Protein AF-0000000072539298 (afdb_homodimer)

Organism: Lottia gigantea (NCBI:txid225164)

Structure (mmCIF, N/CA/C/O backbone):
data_AF-0000000072539298-model_v1
#
loop_
_entity.id
_entity.type
_entity.pdbx_description
1 polymer 'Glutathione S-transferase omega'
#
loop_
_atom_site.group_PDB
_atom_site.id
_atom_site.type_symbol
_atom_site.label_atom_id
_atom_site.label_alt_id
_atom_site.label_comp_id
_atom_site.label_asym_id
_atom_site.label_entity_id
_atom_site.label_seq_id
_atom_site.pdbx_PDB_ins_code
_atom_site.Cartn_x
_atom_site.Cartn_y
_atom_site.Cartn_z
_atom_site.occupancy
_atom_site.B_iso_or_equiv
_atom_site.auth_seq_id
_atom_site.auth_comp_id
_atom_site.auth_asym_id
_atom_site.auth_atom_id
_atom_site.pdbx_PDB_model_num
ATOM 1 N N . MET A 1 1 ? 17.703 23.766 14.539 1 37.66 1 MET A N 1
ATOM 2 C CA . MET A 1 1 ? 18 22.625 13.68 1 37.66 1 MET A CA 1
ATOM 3 C C . MET A 1 1 ? 17.984 23.031 12.211 1 37.66 1 MET A C 1
ATOM 5 O O . MET A 1 1 ? 17.062 23.719 11.766 1 37.66 1 MET A O 1
ATOM 9 N N . ALA A 1 2 ? 19.078 23.031 11.531 1 45.53 2 ALA A N 1
ATOM 10 C CA . ALA A 1 2 ? 19.266 23.75 10.273 1 45.53 2 ALA A CA 1
ATOM 11 C C . ALA A 1 2 ? 18.328 23.203 9.188 1 45.53 2 ALA A C 1
ATOM 13 O O . ALA A 1 2 ? 18.516 22.094 8.688 1 45.53 2 ALA A O 1
ATOM 14 N N . MET A 1 3 ? 16.984 23.391 9.375 1 59.56 3 MET A N 1
ATOM 15 C CA . MET A 1 3 ? 15.969 23.109 8.352 1 59.56 3 MET A CA 1
ATOM 16 C C . MET A 1 3 ? 16.234 23.938 7.098 1 59.56 3 MET A C 1
ATOM 18 O O . MET A 1 3 ? 16.5 25.141 7.18 1 59.56 3 MET A O 1
ATOM 22 N N . THR A 1 4 ? 16.766 23.156 6.152 1 64.12 4 THR A N 1
ATOM 23 C CA . THR A 1 4 ? 16.797 23.953 4.938 1 64.12 4 THR A CA 1
ATOM 24 C C . THR A 1 4 ? 15.406 24.469 4.578 1 64.12 4 THR A C 1
ATOM 26 O O . THR A 1 4 ? 14.438 23.703 4.605 1 64.12 4 THR A O 1
ATOM 29 N N . LYS A 1 5 ? 15.289 25.781 4.488 1 80.88 5 LYS A N 1
ATOM 30 C CA . LYS A 1 5 ? 13.977 26.344 4.176 1 80.88 5 LYS A CA 1
ATOM 31 C C . LYS A 1 5 ? 13.625 26.141 2.703 1 80.88 5 LYS A C 1
ATOM 33 O O . LYS A 1 5 ? 12.508 25.734 2.375 1 80.88 5 LYS A O 1
ATOM 38 N N . ASN A 1 6 ? 14.641 26.281 1.91 1 92.56 6 ASN A N 1
ATOM 39 C CA . ASN A 1 6 ? 14.359 26.156 0.484 1 92.56 6 ASN A CA 1
ATOM 40 C C . ASN A 1 6 ? 14.641 24.75 -0.019 1 92.56 6 ASN A C 1
ATOM 42 O O . ASN A 1 6 ? 15.492 24.047 0.53 1 92.56 6 ASN A O 1
ATOM 46 N N . ALA A 1 7 ? 13.977 24.406 -1.041 1 97.5 7 ALA A N 1
ATOM 47 C CA . ALA A 1 7 ? 14.172 23.094 -1.656 1 97.5 7 ALA A CA 1
ATOM 48 C C . ALA A 1 7 ? 15.469 23.047 -2.457 1 97.5 7 ALA A C 1
ATOM 50 O O . ALA A 1 7 ? 15.797 24 -3.174 1 97.5 7 ALA A O 1
ATOM 51 N N . PHE A 1 8 ? 16.234 21.984 -2.266 1 97.44 8 PHE A N 1
ATOM 52 C CA . PHE A 1 8 ? 17.422 21.75 -3.09 1 97.44 8 PHE A CA 1
ATOM 53 C C . PHE A 1 8 ? 17.016 21.359 -4.508 1 97.44 8 PHE A C 1
ATOM 55 O O . PHE A 1 8 ? 16.094 20.578 -4.699 1 97.44 8 PHE A O 1
ATOM 62 N N . GLU A 1 9 ? 17.688 21.891 -5.496 1 96.5 9 GLU A N 1
ATOM 63 C CA . GLU A 1 9 ? 17.391 21.641 -6.902 1 96.5 9 GLU A CA 1
ATOM 64 C C . GLU A 1 9 ? 18.594 21.031 -7.629 1 96.5 9 GLU A C 1
ATOM 66 O O . GLU A 1 9 ? 19.672 20.891 -7.047 1 96.5 9 GLU A O 1
ATOM 71 N N . SER A 1 10 ? 18.281 20.656 -8.906 1 96.56 10 SER A N 1
ATOM 72 C CA . SER A 1 10 ? 19.344 20.156 -9.758 1 96.56 10 SER A CA 1
ATOM 73 C C . SER A 1 10 ? 20.547 21.078 -9.742 1 96.56 10 SER A C 1
ATOM 75 O O . SER A 1 10 ? 20.406 22.297 -9.805 1 96.56 10 SER A O 1
ATOM 77 N N . GLY A 1 11 ? 21.719 20.5 -9.648 1 96.19 11 GLY A N 1
ATOM 78 C CA . GLY A 1 11 ? 22.953 21.281 -9.617 1 96.19 11 GLY A CA 1
ATOM 79 C C . GLY A 1 11 ? 23.406 21.625 -8.219 1 96.19 11 GLY A C 1
ATOM 80 O O . GLY A 1 11 ? 24.531 22.109 -8.023 1 96.19 11 GLY A O 1
ATOM 81 N N . SER A 1 12 ? 22.531 21.453 -7.207 1 96.25 12 SER A N 1
ATOM 82 C CA . SER A 1 12 ? 22.891 21.734 -5.824 1 96.25 12 SER A CA 1
ATOM 83 C C . SER A 1 12 ? 23.859 20.688 -5.277 1 96.25 12 SER A C 1
ATOM 85 O O . SER A 1 12 ? 24.047 19.641 -5.895 1 96.25 12 SER A O 1
ATOM 87 N N . THR A 1 13 ? 24.484 21.047 -4.211 1 96.19 13 THR A N 1
ATOM 88 C CA . THR A 1 13 ? 25.344 20.094 -3.5 1 96.19 13 THR A CA 1
ATOM 89 C C . THR A 1 13 ? 24.609 19.484 -2.318 1 96.19 13 THR A C 1
ATOM 91 O O . THR A 1 13 ? 23.906 20.172 -1.58 1 96.19 13 THR A O 1
ATOM 94 N N . CYS A 1 14 ? 24.703 18.219 -2.195 1 95.5 14 CYS A N 1
ATOM 95 C CA . CYS A 1 14 ? 24.078 17.531 -1.084 1 95.5 14 CYS A CA 1
ATOM 96 C C . CYS A 1 14 ? 24.625 18.016 0.252 1 95.5 14 CYS A C 1
ATOM 98 O O . CYS A 1 14 ? 25.828 18 0.473 1 95.5 14 CYS A O 1
ATOM 100 N N . PRO A 1 15 ? 23.781 18.438 1.173 1 94.88 15 PRO A N 1
ATOM 101 C CA . PRO A 1 15 ? 24.297 18.797 2.498 1 94.88 15 PRO A CA 1
ATOM 102 C C . PRO A 1 15 ? 24.875 17.609 3.25 1 94.88 15 PRO A C 1
ATOM 104 O O . PRO A 1 15 ? 24.391 16.484 3.105 1 94.88 15 PRO A O 1
ATOM 107 N N . PRO A 1 16 ? 25.891 17.844 4.047 1 94.25 16 PRO A N 1
ATOM 108 C CA . PRO A 1 16 ? 26.516 16.734 4.766 1 94.25 16 PRO A CA 1
ATOM 109 C C . PRO A 1 16 ? 25.547 16.031 5.715 1 94.25 16 PRO A C 1
ATOM 111 O O . PRO A 1 16 ? 24.703 16.672 6.328 1 94.25 16 PRO A O 1
ATOM 114 N N . LEU A 1 17 ? 25.688 14.711 5.805 1 93.19 17 LEU A N 1
ATOM 115 C CA . LEU A 1 17 ? 24.875 13.891 6.707 1 93.19 17 LEU A CA 1
ATOM 116 C C . LEU A 1 17 ? 25.453 13.914 8.117 1 93.19 17 LEU A C 1
ATOM 118 O O . LEU A 1 17 ? 26.656 13.719 8.312 1 93.19 17 LEU A O 1
ATOM 122 N N . LYS A 1 18 ? 24.594 14.18 9.039 1 89.81 18 LYS A N 1
ATOM 123 C CA . LYS A 1 18 ? 25.016 14.109 10.438 1 89.81 18 LYS A CA 1
ATOM 124 C C . LYS A 1 18 ? 24.891 12.68 10.977 1 89.81 18 LYS A C 1
ATOM 126 O O . LYS A 1 18 ? 23.906 12 10.711 1 89.81 18 LYS A O 1
ATOM 131 N N . ASP A 1 19 ? 25.828 12.148 11.648 1 82.88 19 ASP A N 1
ATOM 132 C CA . ASP A 1 19 ? 25.891 10.75 12.07 1 82.88 19 ASP A CA 1
ATOM 133 C C . ASP A 1 19 ? 24.797 10.43 13.094 1 82.88 19 ASP A C 1
ATOM 135 O O . ASP A 1 19 ? 24.25 9.32 13.094 1 82.88 19 ASP A O 1
ATOM 139 N N . ASP A 1 20 ? 24.453 11.281 13.93 1 87.19 20 ASP A N 1
ATOM 140 C CA . ASP A 1 20 ? 23.641 10.898 15.07 1 87.19 20 ASP A CA 1
ATOM 141 C C . ASP A 1 20 ? 22.234 11.492 14.953 1 87.19 20 ASP A C 1
ATOM 143 O O . ASP A 1 20 ? 21.469 11.484 15.922 1 87.19 20 ASP A O 1
ATOM 147 N N . ILE A 1 21 ? 21.938 11.93 13.703 1 93.25 21 ILE A N 1
ATOM 148 C CA . ILE A 1 21 ? 20.625 12.547 13.57 1 93.25 21 ILE A CA 1
ATOM 149 C C . ILE A 1 21 ? 19.906 11.977 12.344 1 93.25 21 ILE A C 1
ATOM 151 O O . ILE A 1 21 ? 20.516 11.766 11.297 1 93.25 21 ILE A O 1
ATOM 155 N N . LEU A 1 22 ? 18.688 11.648 12.539 1 97.69 22 LEU A N 1
ATOM 156 C CA . LEU A 1 22 ? 17.859 11.195 11.422 1 97.69 22 LEU A CA 1
ATOM 157 C C . LEU A 1 22 ? 17.547 12.344 10.469 1 97.69 22 LEU A C 1
ATOM 159 O O . LEU A 1 22 ? 17.188 13.438 10.898 1 97.69 22 LEU A O 1
ATOM 163 N N . ARG A 1 23 ? 17.828 12.109 9.18 1 97.94 23 ARG A N 1
ATOM 164 C CA . ARG A 1 23 ? 17.453 13.07 8.148 1 97.94 23 ARG A CA 1
ATOM 165 C C . ARG A 1 23 ? 16.203 12.625 7.414 1 97.94 23 ARG A C 1
ATOM 167 O O . ARG A 1 23 ? 16.062 11.453 7.055 1 97.94 23 ARG A O 1
ATOM 174 N N . ILE A 1 24 ? 15.289 13.523 7.242 1 98.62 24 ILE A N 1
ATOM 175 C CA . ILE A 1 24 ? 14.141 13.281 6.371 1 98.62 24 ILE A CA 1
ATOM 176 C C . ILE A 1 24 ? 14.242 14.172 5.137 1 98.62 24 ILE A C 1
ATOM 178 O O . ILE A 1 24 ? 14.367 15.398 5.25 1 98.62 24 ILE A O 1
ATOM 182 N N . TYR A 1 25 ? 14.336 13.539 3.963 1 98.69 25 TYR A N 1
ATOM 183 C CA . TYR A 1 25 ? 14.086 14.266 2.723 1 98.69 25 TYR A CA 1
ATOM 184 C C . TYR A 1 25 ? 12.594 14.492 2.516 1 98.69 25 TYR A C 1
ATOM 186 O O . TYR A 1 25 ? 11.805 13.547 2.555 1 98.69 25 TYR A O 1
ATOM 194 N N . SER A 1 26 ? 12.258 15.703 2.264 1 98.31 26 SER A N 1
ATOM 195 C CA . SER A 1 26 ? 10.859 16.125 2.312 1 98.31 26 SER A CA 1
ATOM 196 C C . SER A 1 26 ? 10.555 17.156 1.226 1 98.31 26 SER A C 1
ATOM 198 O O . SER A 1 26 ? 11.32 17.297 0.266 1 98.31 26 SER A O 1
ATOM 200 N N . MET A 1 27 ? 9.469 17.641 1.139 1 98.06 27 MET A N 1
ATOM 201 C CA . MET A 1 27 ? 8.945 18.828 0.456 1 98.06 27 MET A CA 1
ATOM 202 C C . MET A 1 27 ? 7.848 19.484 1.283 1 98.06 27 MET A C 1
ATOM 204 O O . MET A 1 27 ? 6.945 18.812 1.783 1 98.06 27 MET A O 1
ATOM 208 N N . ARG A 1 28 ? 7.84 20.703 1.461 1 96.75 28 ARG A N 1
ATOM 209 C CA . ARG A 1 28 ? 7.102 21.438 2.48 1 96.75 28 ARG A CA 1
ATOM 210 C C . ARG A 1 28 ? 5.605 21.156 2.387 1 96.75 28 ARG A C 1
ATOM 212 O O . ARG A 1 28 ? 4.922 21.047 3.406 1 96.75 28 ARG A O 1
ATOM 219 N N . TYR A 1 29 ? 5.098 20.953 1.186 1 97.25 29 TYR A N 1
ATOM 220 C CA . TYR A 1 29 ? 3.652 20.891 1.015 1 97.25 29 TYR A CA 1
ATOM 221 C C . TYR A 1 29 ? 3.223 19.484 0.583 1 97.25 29 TYR A C 1
ATOM 223 O O . TYR A 1 29 ? 2.061 19.266 0.232 1 97.25 29 TYR A O 1
ATOM 231 N N . CYS A 1 30 ? 4.176 18.594 0.536 1 97.38 30 CYS A N 1
ATOM 232 C CA . CYS A 1 30 ? 3.838 17.219 0.158 1 97.38 30 CYS A CA 1
ATOM 233 C C . CYS A 1 30 ? 3.043 16.531 1.259 1 97.38 30 CYS A C 1
ATOM 235 O O . CYS A 1 30 ? 3.529 16.375 2.381 1 97.38 30 CYS A O 1
ATOM 237 N N . PRO A 1 31 ? 1.844 16.094 0.933 1 97.75 31 PRO A N 1
ATOM 238 C CA . PRO A 1 31 ? 1.034 15.445 1.971 1 97.75 31 PRO A CA 1
ATOM 239 C C . PRO A 1 31 ? 1.642 14.133 2.469 1 97.75 31 PRO A C 1
ATOM 241 O O . PRO A 1 31 ? 1.401 13.734 3.609 1 97.75 31 PRO A O 1
ATOM 244 N N . PHE A 1 32 ? 2.412 13.461 1.684 1 98.25 32 PHE A N 1
ATOM 245 C CA . PHE A 1 32 ? 3.016 12.188 2.064 1 98.25 32 PHE A CA 1
ATOM 246 C C . PHE A 1 32 ? 4.18 12.406 3.025 1 98.25 32 PHE A C 1
ATOM 248 O O . PHE A 1 32 ? 4.32 11.688 4.012 1 98.25 32 PHE A O 1
ATOM 255 N N . ALA A 1 33 ? 5.008 13.398 2.729 1 98.62 33 ALA A N 1
ATOM 256 C CA . ALA A 1 33 ? 6.078 13.734 3.664 1 98.62 33 ALA A CA 1
ATOM 257 C C . ALA A 1 33 ? 5.512 14.258 4.98 1 98.62 33 ALA A C 1
ATOM 259 O O . ALA A 1 33 ? 6.105 14.055 6.043 1 98.62 33 ALA A O 1
ATOM 260 N N . HIS A 1 34 ? 4.383 14.977 4.867 1 98.75 34 HIS A N 1
ATOM 261 C CA . HIS A 1 34 ? 3.676 15.461 6.047 1 98.75 34 HIS A CA 1
ATOM 262 C C . HIS A 1 34 ? 3.326 14.312 6.992 1 98.75 34 HIS A C 1
ATOM 264 O O . HIS A 1 34 ? 3.463 14.445 8.211 1 98.75 34 HIS A O 1
ATOM 270 N N . ARG A 1 35 ? 2.93 13.148 6.484 1 98.81 35 ARG A N 1
ATOM 271 C CA . ARG A 1 35 ? 2.656 11.969 7.297 1 98.81 35 ARG A CA 1
ATOM 272 C C . ARG A 1 35 ? 3.84 11.641 8.195 1 98.81 35 ARG A C 1
ATOM 274 O O . ARG A 1 35 ? 3.67 11.422 9.398 1 98.81 35 ARG A O 1
ATOM 281 N N . THR A 1 36 ? 4.949 11.57 7.59 1 98.94 36 THR A N 1
ATOM 282 C CA . THR A 1 36 ? 6.148 11.125 8.281 1 98.94 36 THR A CA 1
ATOM 283 C C . THR A 1 36 ? 6.617 12.164 9.289 1 98.94 36 THR A C 1
ATOM 285 O O . THR A 1 36 ? 7.082 11.82 10.383 1 98.94 36 THR A O 1
ATOM 288 N N . ARG A 1 37 ? 6.48 13.461 8.922 1 98.75 37 ARG A N 1
ATOM 289 C CA . ARG A 1 37 ? 6.824 14.508 9.883 1 98.75 37 ARG A CA 1
ATOM 290 C C . ARG A 1 37 ? 5.926 14.438 11.109 1 98.75 37 ARG A C 1
ATOM 292 O O . ARG A 1 37 ? 6.383 14.672 12.234 1 98.75 37 ARG A O 1
ATOM 299 N N . LEU A 1 38 ? 4.684 14.094 10.922 1 98.81 38 LEU A N 1
ATOM 300 C CA . LEU A 1 38 ? 3.777 13.922 12.047 1 98.81 38 LEU A CA 1
ATOM 301 C C . LEU A 1 38 ? 4.273 12.82 12.984 1 98.81 38 LEU A C 1
ATOM 303 O O . LEU A 1 38 ? 4.316 13 14.203 1 98.81 38 LEU A O 1
ATOM 307 N N . VAL A 1 39 ? 4.656 11.68 12.438 1 98.88 39 VAL A N 1
ATOM 308 C CA . VAL A 1 39 ? 5.113 10.547 13.227 1 98.88 39 VAL A CA 1
ATOM 309 C C . VAL A 1 39 ? 6.414 10.906 13.945 1 98.88 39 VAL A C 1
ATOM 311 O O . VAL A 1 39 ? 6.598 10.562 15.117 1 98.88 39 VAL A O 1
ATOM 314 N N . LEU A 1 40 ? 7.285 11.609 13.25 1 98.62 40 LEU A N 1
ATOM 315 C CA . LEU A 1 40 ? 8.539 12.047 13.859 1 98.62 40 LEU A CA 1
ATOM 316 C C . LEU A 1 40 ? 8.281 12.922 15.078 1 98.62 40 LEU A C 1
ATOM 318 O O . LEU A 1 40 ? 8.883 12.719 16.141 1 98.62 40 LEU A O 1
ATOM 322 N N . HIS A 1 41 ? 7.41 13.875 14.93 1 98.44 41 HIS A N 1
ATOM 323 C CA . HIS A 1 41 ? 7.07 14.75 16.047 1 98.44 41 HIS A CA 1
ATOM 324 C C . HIS A 1 41 ? 6.406 13.969 17.172 1 98.44 41 HIS A C 1
ATOM 326 O O . HIS A 1 41 ? 6.734 14.172 18.344 1 98.44 41 HIS A O 1
ATOM 332 N N . HIS A 1 42 ? 5.473 13.125 16.812 1 98.56 42 HIS A N 1
ATOM 333 C CA . HIS A 1 42 ? 4.758 12.359 17.828 1 98.56 42 HIS A CA 1
ATOM 334 C C . HIS A 1 42 ? 5.715 11.508 18.656 1 98.56 42 HIS A C 1
ATOM 336 O O . HIS A 1 42 ? 5.555 11.406 19.875 1 98.56 42 HIS A O 1
ATOM 342 N N . LYS A 1 43 ? 6.691 10.93 18 1 98.06 43 LYS A N 1
ATOM 343 C CA . LYS A 1 43 ? 7.625 10.023 18.641 1 98.06 43 LYS A CA 1
ATOM 344 C C . LYS A 1 43 ? 8.789 10.781 19.266 1 98.06 43 LYS A C 1
ATOM 346 O O . LYS A 1 43 ? 9.664 10.18 19.906 1 98.06 43 LYS A O 1
ATOM 351 N N . ASN A 1 44 ? 8.812 12.031 19.141 1 97.38 44 ASN A N 1
ATOM 352 C CA . ASN A 1 44 ? 9.859 12.883 19.688 1 97.38 44 ASN A CA 1
ATOM 353 C C . ASN A 1 44 ? 11.242 12.445 19.219 1 97.38 44 ASN A C 1
ATOM 355 O O . ASN A 1 44 ? 12.172 12.32 20.016 1 97.38 44 ASN A O 1
ATOM 359 N N . ILE A 1 45 ? 11.344 12.133 18 1 97.12 45 ILE A N 1
ATOM 360 C CA . ILE A 1 45 ? 12.617 11.766 17.375 1 97.12 45 ILE A CA 1
ATOM 361 C C . ILE A 1 45 ? 13.297 13.023 16.828 1 97.12 45 ILE A C 1
ATOM 363 O O . ILE A 1 45 ? 12.703 13.75 16.031 1 97.12 45 ILE A O 1
ATOM 367 N N . PRO A 1 46 ? 14.469 13.297 17.281 1 95.88 46 PRO A N 1
ATOM 368 C CA . PRO A 1 46 ? 15.195 14.406 16.656 1 95.88 46 PRO A CA 1
ATOM 369 C C . PRO A 1 46 ? 15.492 14.156 15.18 1 95.88 46 PRO A C 1
ATOM 371 O O . PRO A 1 46 ? 15.883 13.047 14.805 1 95.88 46 PRO A O 1
ATOM 374 N N . PHE A 1 47 ? 15.273 15.164 14.375 1 97.38 47 PHE A N 1
ATOM 375 C CA . PHE A 1 47 ? 15.508 14.984 12.945 1 97.38 47 PHE A CA 1
ATOM 376 C C . PHE A 1 47 ? 15.891 16.312 12.289 1 97.38 47 PHE A C 1
ATOM 378 O O . PHE A 1 47 ? 15.656 17.375 12.859 1 97.38 47 PHE A O 1
ATOM 385 N N . GLU A 1 48 ? 16.516 16.172 11.18 1 96.88 48 GLU A N 1
ATOM 386 C CA . GLU A 1 48 ? 16.734 17.312 10.297 1 96.88 48 GLU A CA 1
ATOM 387 C C . GLU A 1 48 ? 15.961 17.156 8.984 1 96.88 48 GLU A C 1
ATOM 389 O O . GLU A 1 48 ? 15.75 16.031 8.523 1 96.88 48 GLU A O 1
ATOM 394 N N . ILE A 1 49 ? 15.547 18.25 8.414 1 97.38 49 ILE A N 1
ATOM 395 C CA . ILE A 1 49 ? 14.766 18.219 7.184 1 97.38 49 ILE A CA 1
ATOM 396 C C . ILE A 1 49 ? 15.602 18.75 6.023 1 97.38 49 ILE A C 1
ATOM 398 O O . ILE A 1 49 ? 16.266 19.781 6.148 1 97.38 49 ILE A O 1
ATOM 402 N N . VAL A 1 50 ? 15.664 18.047 4.98 1 97.56 50 VAL A N 1
ATOM 403 C CA . VAL A 1 50 ? 16.188 18.484 3.697 1 97.56 50 VAL A CA 1
ATOM 404 C C . VAL A 1 50 ? 15.086 18.469 2.648 1 97.56 50 VAL A C 1
ATOM 406 O O . VAL A 1 50 ? 14.602 17.406 2.26 1 97.56 50 VAL A O 1
ATOM 409 N N . ASN A 1 51 ? 14.672 19.641 2.166 1 98 51 ASN A N 1
ATOM 410 C CA . ASN A 1 51 ? 13.602 19.734 1.181 1 98 51 ASN A CA 1
ATOM 411 C C . ASN A 1 51 ? 14.133 19.547 -0.239 1 98 51 ASN A C 1
ATOM 413 O O . ASN A 1 51 ? 15.195 20.062 -0.583 1 98 51 ASN A O 1
ATOM 417 N N . ILE A 1 52 ? 13.383 18.781 -1.012 1 98.44 52 ILE A N 1
ATOM 418 C CA . ILE A 1 52 ? 13.766 18.438 -2.377 1 98.44 52 ILE A CA 1
ATOM 419 C C . ILE A 1 52 ? 12.797 19.078 -3.363 1 98.44 52 ILE A C 1
ATOM 421 O O . ILE A 1 52 ? 11.578 19.047 -3.162 1 98.44 52 ILE A O 1
ATOM 425 N N . HIS A 1 53 ? 13.328 19.781 -4.367 1 98.12 53 HIS A N 1
ATOM 426 C CA . HIS A 1 53 ? 12.508 20.266 -5.473 1 98.12 53 HIS A CA 1
ATOM 427 C C . HIS A 1 53 ? 11.992 19.125 -6.328 1 98.12 53 HIS A C 1
ATOM 429 O O . HIS A 1 53 ? 12.789 18.375 -6.922 1 98.12 53 HIS A O 1
ATOM 435 N N . LEU A 1 54 ? 10.75 18.984 -6.547 1 97.75 54 LEU A N 1
ATOM 436 C CA . LEU A 1 54 ? 10.18 17.75 -7.086 1 97.75 54 LEU A CA 1
ATOM 437 C C . LEU A 1 54 ? 10.141 17.781 -8.609 1 97.75 54 LEU A C 1
ATOM 439 O O . LEU A 1 54 ? 9.938 16.75 -9.258 1 97.75 54 LEU A O 1
ATOM 443 N N . LYS A 1 55 ? 10.336 18.938 -9.195 1 97.44 55 LYS A N 1
ATOM 444 C CA . LYS A 1 55 ? 10.406 19.047 -10.648 1 97.44 55 LYS A CA 1
ATOM 445 C C . LYS A 1 55 ? 11.859 19.109 -11.117 1 97.44 55 LYS A C 1
ATOM 447 O O . LYS A 1 55 ? 12.18 18.656 -12.219 1 97.44 55 LYS A O 1
ATOM 452 N N . LYS A 1 56 ? 12.648 19.703 -10.383 1 97.44 56 LYS A N 1
ATOM 453 C CA . LYS A 1 56 ? 14.078 19.828 -10.648 1 97.44 56 LYS A CA 1
ATOM 454 C C . LYS A 1 56 ? 14.898 19.109 -9.586 1 97.44 56 LYS A C 1
ATOM 456 O O . LYS A 1 56 ? 15.758 19.703 -8.945 1 97.44 56 LYS A O 1
ATOM 461 N N . LYS A 1 57 ? 14.727 17.859 -9.469 1 97.88 57 LYS A N 1
ATOM 462 C CA . LYS A 1 57 ? 15.312 17.062 -8.406 1 97.88 57 LYS A CA 1
ATOM 463 C C . LYS A 1 57 ? 16.828 16.984 -8.547 1 97.88 57 LYS A C 1
ATOM 465 O O . LYS A 1 57 ? 17.359 16.812 -9.648 1 97.88 57 LYS A O 1
ATOM 470 N N . PRO A 1 58 ? 17.547 17.047 -7.391 1 98.19 58 PRO A N 1
ATOM 471 C CA . PRO A 1 58 ? 19 16.844 -7.438 1 98.19 58 PRO A CA 1
ATOM 472 C C . PRO A 1 58 ? 19.375 15.414 -7.824 1 98.19 58 PRO A C 1
ATOM 474 O O . PRO A 1 58 ? 18.719 14.461 -7.395 1 98.19 58 PRO A O 1
ATOM 477 N N . ASP A 1 59 ? 20.469 15.266 -8.562 1 98.06 59 ASP A N 1
ATOM 478 C CA . ASP A 1 59 ? 20.969 13.953 -8.953 1 98.06 59 ASP A CA 1
ATOM 479 C C . ASP A 1 59 ? 21.359 13.125 -7.73 1 98.06 59 ASP A C 1
ATOM 481 O O . ASP A 1 59 ? 21.125 11.922 -7.688 1 98.06 59 ASP A O 1
ATOM 485 N N . TRP A 1 60 ? 21.953 13.852 -6.801 1 98 60 TRP A N 1
ATOM 486 C CA . TRP A 1 60 ? 22.406 13.133 -5.609 1 98 60 TRP A CA 1
ATOM 487 C C . TRP A 1 60 ? 21.219 12.547 -4.848 1 98 60 TRP A C 1
ATOM 489 O O . TRP A 1 60 ? 21.375 11.555 -4.129 1 98 60 TRP A O 1
ATOM 499 N N . TYR A 1 61 ? 20.016 13.148 -4.91 1 98.44 61 TYR A N 1
ATOM 500 C CA . TYR A 1 61 ? 18.844 12.602 -4.246 1 98.44 61 TYR A CA 1
ATOM 501 C C . TYR A 1 61 ? 18.344 11.336 -4.953 1 98.44 61 TYR A C 1
ATOM 503 O O . TYR A 1 61 ? 17.969 10.359 -4.301 1 98.44 61 TYR A O 1
ATOM 511 N N . LEU A 1 62 ? 18.406 11.328 -6.285 1 98 62 LEU A N 1
ATOM 512 C CA . LEU A 1 62 ? 17.953 10.195 -7.082 1 98 62 LEU A CA 1
ATOM 513 C C . LEU A 1 62 ? 18.859 8.984 -6.852 1 98 62 LEU A C 1
ATOM 515 O O . LEU A 1 62 ? 18.438 7.844 -7.047 1 98 62 LEU A O 1
ATOM 519 N N . GLU A 1 63 ? 20.078 9.203 -6.426 1 96.69 63 GLU A N 1
ATOM 520 C CA . GLU A 1 63 ? 20.984 8.109 -6.055 1 96.69 63 GLU A CA 1
ATOM 521 C C . GLU A 1 63 ? 20.516 7.43 -4.77 1 96.69 63 GLU A C 1
ATOM 523 O O . GLU A 1 63 ? 20.75 6.234 -4.574 1 96.69 63 GLU A O 1
ATOM 528 N N . LYS A 1 64 ? 19.859 8.203 -3.896 1 97.25 64 LYS A N 1
ATOM 529 C CA . LYS A 1 64 ? 19.375 7.68 -2.621 1 97.25 64 LYS A CA 1
ATOM 530 C C . LYS A 1 64 ? 18.031 6.992 -2.787 1 97.25 64 LYS A C 1
ATOM 532 O O . LYS A 1 64 ? 17.797 5.922 -2.215 1 97.25 64 LYS A O 1
ATOM 537 N N . ASN A 1 65 ? 17.188 7.578 -3.525 1 97.62 65 ASN A N 1
ATOM 538 C CA . ASN A 1 65 ? 15.859 7.066 -3.867 1 97.62 65 ASN A CA 1
ATOM 539 C C . ASN A 1 65 ? 15.594 7.16 -5.367 1 97.62 65 ASN A C 1
ATOM 541 O O . ASN A 1 65 ? 15.172 8.211 -5.859 1 97.62 65 ASN A O 1
ATOM 545 N N . PRO A 1 66 ? 15.711 6.09 -6.059 1 95 66 PRO A N 1
ATOM 546 C CA . PRO A 1 66 ? 15.602 6.109 -7.52 1 95 66 PRO A CA 1
ATOM 547 C C . PRO A 1 66 ? 14.203 6.48 -8.008 1 95 66 PRO A C 1
ATOM 549 O O . PRO A 1 66 ? 14.016 6.789 -9.188 1 95 66 PRO A O 1
ATOM 552 N N . PHE A 1 67 ? 13.219 6.477 -7.145 1 95.5 67 PHE A N 1
ATOM 553 C CA . PHE A 1 67 ? 11.859 6.84 -7.539 1 95.5 67 PHE A CA 1
ATOM 554 C C . PHE A 1 67 ? 11.641 8.344 -7.414 1 95.5 67 PHE A C 1
ATOM 556 O O . PHE A 1 67 ? 10.664 8.875 -7.941 1 95.5 67 PHE A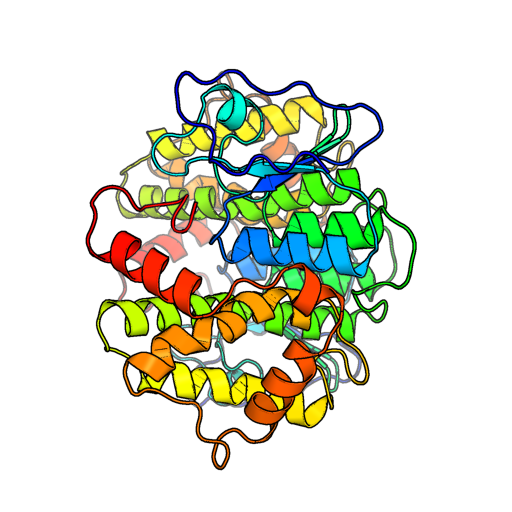 O 1
ATOM 563 N N . GLY A 1 68 ? 12.5 8.992 -6.664 1 97.56 68 GLY A N 1
ATOM 564 C CA . GLY A 1 68 ? 12.5 10.445 -6.578 1 97.56 68 GLY A CA 1
ATOM 565 C C . GLY A 1 68 ? 11.359 10.992 -5.738 1 97.56 68 GLY A C 1
ATOM 566 O O . GLY A 1 68 ? 11.117 12.195 -5.727 1 97.56 68 GLY A O 1
ATOM 567 N N . THR A 1 69 ? 10.641 10.148 -5.062 1 97.88 69 THR A N 1
ATOM 568 C CA . THR A 1 69 ? 9.516 10.594 -4.238 1 97.88 69 THR A CA 1
ATOM 569 C C . THR A 1 69 ? 9.992 11 -2.85 1 97.88 69 THR A C 1
ATOM 571 O O . THR A 1 69 ? 11.141 10.734 -2.479 1 97.88 69 THR A O 1
ATOM 574 N N . VAL A 1 70 ? 9.219 11.719 -2.156 1 98.5 70 VAL A N 1
ATOM 575 C CA . VAL A 1 70 ? 9.438 12.039 -0.747 1 98.5 70 VAL A CA 1
ATOM 576 C C . VAL A 1 70 ? 8.25 11.547 0.079 1 98.5 70 VAL A C 1
ATOM 578 O O . VAL A 1 70 ? 7.125 11.461 -0.423 1 98.5 70 VAL A O 1
ATOM 581 N N . PRO A 1 71 ? 8.453 11.102 1.289 1 98.75 71 PRO A N 1
ATOM 582 C CA . PRO A 1 71 ? 9.656 11.25 2.107 1 98.75 71 PRO A CA 1
ATOM 583 C C . PRO A 1 71 ? 10.664 10.125 1.879 1 98.75 71 PRO A C 1
ATOM 585 O O . PRO A 1 71 ? 10.312 9.07 1.355 1 98.75 71 PRO A O 1
ATOM 588 N N . THR A 1 72 ? 11.883 10.406 2.189 1 98.81 72 THR A N 1
ATOM 589 C CA . THR A 1 72 ? 12.969 9.445 2.357 1 98.81 72 THR A CA 1
ATOM 590 C C . THR A 1 72 ? 13.703 9.688 3.67 1 98.81 72 THR A C 1
ATOM 592 O O . THR A 1 72 ? 14.023 10.828 4.012 1 98.81 72 THR A O 1
ATOM 595 N N . LEU A 1 73 ? 13.883 8.664 4.445 1 98.75 73 LEU A N 1
ATOM 596 C CA . LEU A 1 73 ? 14.672 8.727 5.672 1 98.75 73 LEU A CA 1
ATOM 597 C C . LEU A 1 73 ? 16.094 8.234 5.43 1 98.75 73 LEU A C 1
ATOM 599 O O . LEU A 1 73 ? 16.312 7.266 4.699 1 98.75 73 LEU A O 1
ATOM 603 N N . GLU A 1 74 ? 17.016 8.922 6.012 1 98.38 74 GLU A N 1
ATOM 604 C CA . GLU A 1 74 ? 18.422 8.516 5.938 1 98.38 74 GLU A CA 1
ATOM 605 C C . GLU A 1 74 ? 19.109 8.648 7.293 1 98.38 74 GLU A C 1
ATOM 607 O O . GLU A 1 74 ? 19.016 9.695 7.941 1 98.38 74 GLU A O 1
ATOM 612 N N . GLN A 1 75 ? 19.703 7.625 7.812 1 97.12 75 GLN A N 1
ATOM 613 C CA . GLN A 1 75 ? 20.562 7.609 8.992 1 97.12 75 GLN A CA 1
ATOM 614 C C . GLN A 1 75 ? 21.75 6.672 8.797 1 97.12 75 GLN A C 1
ATOM 616 O O . GLN A 1 75 ? 21.578 5.453 8.719 1 97.12 75 GLN A O 1
ATOM 621 N N . GLY A 1 76 ? 22.969 7.23 8.773 1 94.38 76 GLY A N 1
ATOM 622 C CA . GLY A 1 76 ? 24.109 6.418 8.391 1 94.38 76 GLY A CA 1
ATOM 623 C C . GLY A 1 76 ? 23.984 5.816 7.004 1 94.38 76 GLY A C 1
ATOM 624 O O . GLY A 1 76 ? 23.781 6.535 6.023 1 94.38 76 GLY A O 1
ATOM 625 N N . ASP A 1 77 ? 24.031 4.551 6.945 1 93.75 77 ASP A N 1
ATOM 626 C CA . ASP A 1 77 ? 23.953 3.875 5.652 1 93.75 77 ASP A CA 1
ATOM 627 C C . ASP A 1 77 ? 22.547 3.377 5.371 1 93.75 77 ASP A C 1
ATOM 629 O O . ASP A 1 77 ? 22.297 2.75 4.34 1 93.75 77 ASP A O 1
ATOM 633 N N . LYS A 1 78 ? 21.609 3.688 6.219 1 96.62 78 LYS A N 1
ATOM 634 C CA . LYS A 1 78 ? 20.25 3.189 6.078 1 96.62 78 LYS A CA 1
ATOM 635 C C . LYS A 1 78 ? 19.359 4.207 5.367 1 96.62 78 LYS A C 1
ATOM 637 O O . LYS A 1 78 ? 19.344 5.387 5.734 1 96.62 78 LYS A O 1
ATOM 642 N N . ILE A 1 79 ? 18.703 3.771 4.363 1 98.12 79 ILE A N 1
ATOM 643 C CA . ILE A 1 79 ? 17.766 4.582 3.592 1 98.12 79 ILE A CA 1
ATOM 644 C C . ILE A 1 79 ? 16.406 3.893 3.535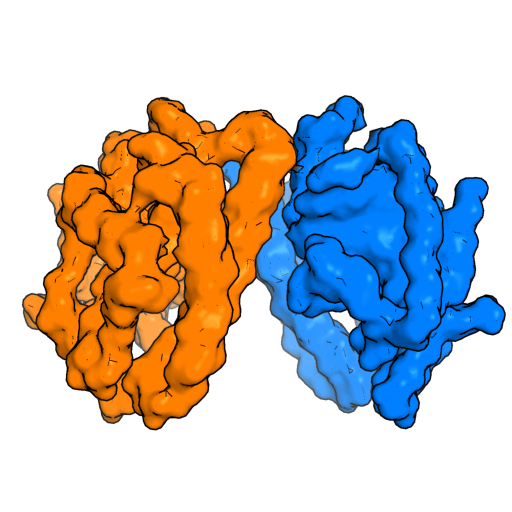 1 98.12 79 ILE A C 1
ATOM 646 O O . ILE A 1 79 ? 16.328 2.701 3.232 1 98.12 79 ILE A O 1
ATOM 650 N N . VAL A 1 80 ? 15.367 4.594 3.91 1 98.69 80 VAL A N 1
ATOM 651 C CA . VAL A 1 80 ? 14 4.09 3.859 1 98.69 80 VAL A CA 1
ATOM 652 C C . VAL A 1 80 ? 13.102 5.105 3.166 1 98.69 80 VAL A C 1
ATOM 654 O O . VAL A 1 80 ? 13.156 6.301 3.471 1 98.69 80 VAL A O 1
ATOM 657 N N . TYR A 1 81 ? 12.383 4.613 2.146 1 98.31 81 TYR A N 1
ATOM 658 C CA . TYR A 1 81 ? 11.461 5.551 1.517 1 98.31 81 TYR A CA 1
ATOM 659 C C . TYR A 1 81 ? 10.094 4.91 1.315 1 98.31 81 TYR A C 1
ATOM 661 O O . TYR A 1 81 ? 9.914 3.713 1.559 1 98.31 81 TYR A O 1
ATOM 669 N N . GLU A 1 82 ? 9.156 5.887 0.789 1 96.44 82 GLU A N 1
ATOM 670 C CA . GLU A 1 82 ? 7.699 5.773 0.776 1 96.44 82 GLU A CA 1
ATOM 671 C C . GLU A 1 82 ? 7.109 6.117 2.141 1 96.44 82 GLU A C 1
ATOM 673 O O . GLU A 1 82 ? 7.551 5.59 3.164 1 96.44 82 GLU A O 1
ATOM 678 N N . SER A 1 83 ? 6.117 6.91 2.258 1 97.88 83 SER A N 1
ATOM 679 C CA . SER A 1 83 ? 5.637 7.523 3.492 1 97.88 83 SER A CA 1
ATOM 680 C C . SER A 1 83 ? 5.164 6.469 4.484 1 97.88 83 SER A C 1
ATOM 682 O O . SER A 1 83 ? 5.598 6.453 5.637 1 97.88 83 SER A O 1
ATOM 684 N N . ASN A 1 84 ? 4.336 5.555 4.004 1 98 84 ASN A N 1
ATOM 685 C CA . ASN A 1 84 ? 3.807 4.543 4.914 1 98 84 ASN A CA 1
ATOM 686 C C . ASN A 1 84 ? 4.91 3.639 5.449 1 98 84 ASN A C 1
ATOM 688 O O . ASN A 1 84 ? 4.883 3.244 6.617 1 98 84 ASN A O 1
ATOM 692 N N . ILE A 1 85 ? 5.867 3.283 4.641 1 98.69 85 ILE A N 1
ATOM 693 C CA . ILE A 1 85 ? 6.98 2.434 5.051 1 98.69 85 ILE A CA 1
ATOM 694 C C . ILE A 1 85 ? 7.855 3.178 6.055 1 98.69 85 ILE A C 1
ATOM 696 O O . ILE A 1 85 ? 8.266 2.611 7.07 1 98.69 85 ILE A O 1
ATOM 700 N N . CYS A 1 86 ? 8.141 4.449 5.777 1 98.88 86 CYS A N 1
ATOM 701 C CA . CYS A 1 86 ? 8.883 5.281 6.719 1 98.88 86 CYS A CA 1
ATOM 702 C C . CYS A 1 86 ? 8.211 5.285 8.086 1 98.88 86 CYS A C 1
ATOM 704 O O . CYS A 1 86 ? 8.875 5.125 9.109 1 98.88 86 CYS A O 1
ATOM 706 N N . ASN A 1 87 ? 6.941 5.469 8.086 1 98.88 87 ASN A N 1
ATOM 707 C CA . ASN A 1 87 ? 6.199 5.598 9.336 1 98.88 87 ASN A CA 1
ATOM 708 C C . ASN A 1 87 ? 6.227 4.301 10.133 1 98.88 87 ASN A C 1
ATOM 710 O O . ASN A 1 87 ? 6.406 4.32 11.352 1 98.88 87 ASN A O 1
ATOM 714 N N . VAL A 1 88 ? 6.008 3.197 9.438 1 98.62 88 VAL A N 1
ATOM 715 C CA . VAL A 1 88 ? 6.082 1.902 10.109 1 98.62 88 VAL A CA 1
ATOM 716 C C . VAL A 1 88 ? 7.488 1.69 10.664 1 98.62 88 VAL A C 1
ATOM 718 O O . VAL A 1 88 ? 7.648 1.242 11.805 1 98.62 88 VAL A O 1
ATOM 721 N N . TYR A 1 89 ? 8.531 2.02 9.922 1 98.81 89 TYR A N 1
ATOM 722 C CA . TYR A 1 89 ? 9.922 1.893 10.344 1 98.81 89 TYR A CA 1
ATOM 723 C C . TYR A 1 89 ? 10.18 2.703 11.609 1 98.81 89 TYR A C 1
ATOM 725 O O . TYR A 1 89 ? 10.75 2.193 12.578 1 98.81 89 TYR A O 1
ATOM 733 N N . LEU A 1 90 ? 9.719 3.922 11.617 1 98.81 90 LEU A N 1
ATOM 734 C CA . LEU A 1 90 ? 9.906 4.79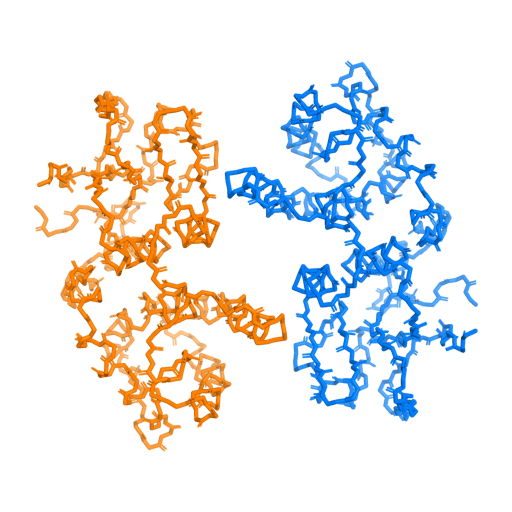7 12.766 1 98.81 90 LEU A CA 1
ATOM 735 C C . LEU A 1 90 ? 9.211 4.234 14 1 98.81 90 LEU A C 1
ATOM 737 O O . LEU A 1 90 ? 9.773 4.254 15.094 1 98.81 90 LEU A O 1
ATOM 741 N N . ASP A 1 91 ? 8.031 3.785 13.773 1 98.62 91 ASP A N 1
ATOM 742 C CA . ASP A 1 91 ? 7.25 3.248 14.883 1 98.62 91 ASP A CA 1
ATOM 743 C C . ASP A 1 91 ? 7.941 2.031 15.5 1 98.62 91 ASP A C 1
ATOM 745 O O . ASP A 1 91 ? 7.895 1.836 16.719 1 98.62 91 ASP A O 1
ATOM 749 N N . GLU A 1 92 ? 8.562 1.233 14.688 1 97.44 92 GLU A N 1
ATOM 750 C CA . GLU A 1 92 ? 9.156 -0.02 15.148 1 97.44 92 GLU A CA 1
ATOM 751 C C . GLU A 1 92 ? 10.586 0.193 15.648 1 97.44 92 GLU A C 1
ATOM 753 O O . GLU A 1 92 ? 11 -0.429 16.625 1 97.44 92 GLU A O 1
ATOM 758 N N . ALA A 1 93 ? 11.336 1.043 15.07 1 97.44 93 ALA A N 1
ATOM 759 C CA . ALA A 1 93 ? 12.766 1.163 15.312 1 97.44 93 ALA A CA 1
ATOM 760 C C . ALA A 1 93 ? 13.047 2.078 16.5 1 97.44 93 ALA A C 1
ATOM 762 O O . ALA A 1 93 ? 14.133 2.029 17.094 1 97.44 93 ALA A O 1
ATOM 763 N N . TYR A 1 94 ? 12.133 2.896 16.828 1 97.38 94 TYR A N 1
ATOM 764 C CA . TYR A 1 94 ? 12.359 3.863 17.891 1 97.38 94 TYR A CA 1
ATOM 765 C C . TYR A 1 94 ? 11.469 3.568 19.094 1 97.38 94 TYR A C 1
ATOM 767 O O . TYR A 1 94 ? 10.383 3.006 18.938 1 97.38 94 TYR A O 1
ATOM 775 N N . PRO A 1 95 ? 11.883 3.932 20.203 1 95.69 95 PRO A N 1
ATOM 776 C CA . PRO A 1 95 ? 11.133 3.631 21.422 1 95.69 95 PRO A CA 1
ATOM 777 C C . PRO A 1 95 ? 9.875 4.477 21.578 1 95.69 95 PRO A C 1
ATOM 779 O O . PRO A 1 95 ? 9.617 5.359 20.75 1 95.69 95 PRO A O 1
ATOM 782 N N . GLY A 1 96 ? 9.094 4.102 22.625 1 93.44 96 GLY A N 1
ATOM 783 C CA . GLY A 1 96 ? 7.859 4.828 22.891 1 93.44 96 GLY A CA 1
ATOM 784 C C . GLY A 1 96 ? 6.613 4.027 22.578 1 93.44 96 GLY A C 1
ATOM 785 O O . GLY A 1 96 ? 6.699 2.875 22.141 1 93.44 96 GLY A O 1
ATOM 786 N N . GLU A 1 97 ? 5.59 4.676 22.812 1 93.19 97 GLU A N 1
ATOM 787 C CA . GLU A 1 97 ? 4.305 4.02 22.578 1 93.19 97 GLU A CA 1
ATOM 788 C C . GLU A 1 97 ? 4.109 3.707 21.094 1 93.19 97 GLU A C 1
ATOM 790 O O . GLU A 1 97 ? 4.359 4.559 20.25 1 93.19 97 GLU A O 1
ATOM 795 N N . LYS A 1 98 ? 3.619 2.539 20.828 1 96.69 98 LYS A N 1
ATOM 796 C CA . LYS A 1 98 ? 3.406 2.1 19.453 1 96.69 98 LYS A CA 1
ATOM 797 C C . LYS A 1 98 ? 2.156 2.744 18.844 1 96.69 98 LYS A C 1
ATOM 799 O O . LYS A 1 98 ? 1.136 2.875 19.531 1 96.69 98 LYS A O 1
ATOM 804 N N . LEU A 1 99 ? 2.275 3.082 17.641 1 98.62 99 LEU A N 1
ATOM 805 C CA . LEU A 1 99 ? 1.16 3.662 16.891 1 98.62 99 LEU A CA 1
ATOM 806 C C . LEU A 1 99 ? 0.365 2.58 16.172 1 98.62 99 LEU A C 1
ATOM 808 O O . LEU A 1 99 ? -0.754 2.824 15.719 1 98.62 99 LEU A O 1
ATOM 812 N N . ILE A 1 100 ? 0.942 1.468 15.977 1 98.44 100 ILE A N 1
ATOM 813 C CA . ILE A 1 100 ? 0.326 0.336 15.297 1 98.44 100 ILE A CA 1
ATOM 814 C C . ILE A 1 100 ? -0.104 -0.713 16.312 1 98.44 100 ILE A C 1
ATOM 816 O O . ILE A 1 100 ? 0.667 -1.069 17.219 1 98.44 100 ILE A O 1
ATOM 820 N N . SER A 1 101 ? -1.299 -1.167 16.188 1 97.25 101 SER A N 1
ATOM 821 C CA . SER A 1 101 ? -1.864 -2.131 17.125 1 97.25 101 SER A CA 1
ATOM 822 C C . SER A 1 101 ? -1.082 -3.439 17.109 1 97.25 101 SER A C 1
ATOM 824 O O . SER A 1 101 ? -0.659 -3.906 16.047 1 97.25 101 SER A O 1
ATOM 826 N N . THR A 1 102 ? -0.974 -4.051 18.266 1 95.31 102 THR A N 1
ATOM 827 C CA . THR A 1 102 ? -0.344 -5.363 18.375 1 95.31 102 THR A CA 1
ATOM 828 C C . THR A 1 102 ? -1.369 -6.473 18.156 1 95.31 102 THR A C 1
ATOM 830 O O . THR A 1 102 ? -1.006 -7.641 18.016 1 95.31 102 THR A O 1
ATOM 833 N N . ASP A 1 103 ? -2.641 -6.145 18.203 1 97.5 103 ASP A N 1
ATOM 834 C CA . ASP A 1 103 ? -3.689 -7.09 17.828 1 97.5 103 ASP A CA 1
ATOM 835 C C . ASP A 1 103 ? -3.762 -7.254 16.312 1 97.5 103 ASP A C 1
ATOM 837 O O . ASP A 1 103 ? -4.035 -6.289 15.594 1 97.5 103 ASP A O 1
ATOM 841 N N . PRO A 1 104 ? -3.525 -8.461 15.828 1 98.12 104 PRO A N 1
ATOM 842 C CA . PRO A 1 104 ? -3.438 -8.656 14.383 1 98.12 104 PRO A CA 1
ATOM 843 C C . PRO A 1 104 ? -4.695 -8.195 13.648 1 98.12 104 PRO A C 1
ATOM 845 O O . PRO A 1 104 ? -4.609 -7.637 12.555 1 98.12 104 PRO A O 1
ATOM 848 N N . TYR A 1 105 ? -5.824 -8.453 14.219 1 98.25 105 TYR A N 1
ATOM 849 C CA . TYR A 1 105 ? -7.059 -8.078 13.539 1 98.25 105 TYR A CA 1
ATOM 850 C C . TYR A 1 105 ? -7.238 -6.566 13.523 1 98.25 105 TYR A C 1
ATOM 852 O O . TYR A 1 105 ? -7.594 -5.992 12.492 1 98.25 105 TYR A O 1
ATOM 860 N N . GLN A 1 106 ? -7.039 -5.922 14.656 1 97.81 106 GLN A N 1
ATOM 861 C CA . GLN A 1 106 ? -7.133 -4.465 14.695 1 97.81 106 GLN A CA 1
ATOM 862 C C . GLN A 1 106 ? -6.121 -3.822 13.758 1 97.81 106 GLN A C 1
ATOM 864 O O . GLN A 1 106 ? -6.426 -2.83 13.086 1 97.81 106 GLN A O 1
ATOM 869 N N . LYS A 1 107 ? -4.941 -4.359 13.75 1 98.31 107 LYS A N 1
ATOM 870 C CA . LYS A 1 107 ? -3.916 -3.881 12.828 1 98.31 107 LYS A CA 1
ATOM 871 C C . LYS A 1 107 ? -4.402 -3.949 11.383 1 98.31 107 LYS A C 1
ATOM 873 O O . LYS A 1 107 ? -4.211 -3.008 10.609 1 98.31 107 LYS A O 1
ATOM 878 N N . ALA A 1 108 ? -5.012 -5.035 11.008 1 98.62 108 ALA A N 1
ATOM 879 C CA . ALA A 1 108 ? -5.547 -5.215 9.656 1 98.62 108 ALA A CA 1
ATOM 880 C C . ALA A 1 108 ? -6.637 -4.188 9.359 1 98.62 108 ALA A C 1
ATOM 882 O O . ALA A 1 108 ? -6.637 -3.568 8.289 1 98.62 108 ALA A O 1
ATOM 883 N N . ARG A 1 109 ? -7.504 -4.039 10.297 1 97.94 109 ARG A N 1
ATOM 884 C CA . ARG A 1 109 ? -8.602 -3.094 10.117 1 97.94 109 ARG A CA 1
ATOM 885 C C . ARG A 1 109 ? -8.07 -1.67 9.961 1 97.94 109 ARG A C 1
ATOM 887 O O . ARG A 1 109 ? -8.578 -0.902 9.141 1 97.94 109 ARG A O 1
ATOM 894 N N . ASP A 1 110 ? -7.086 -1.354 10.727 1 98.44 110 ASP A N 1
ATOM 895 C CA . ASP A 1 110 ? -6.434 -0.054 10.609 1 98.44 110 ASP A CA 1
ATOM 896 C C . ASP A 1 110 ? -5.809 0.12 9.227 1 98.44 110 ASP A C 1
ATOM 898 O O . ASP A 1 110 ? -5.973 1.163 8.594 1 98.44 110 ASP A O 1
ATOM 902 N N . GLN A 1 111 ? -5.141 -0.888 8.797 1 98.44 111 GLN A N 1
ATOM 903 C CA . GLN A 1 111 ? -4.445 -0.808 7.52 1 98.44 111 GLN A CA 1
ATOM 904 C C . GLN A 1 111 ? -5.438 -0.693 6.363 1 98.44 111 GLN A C 1
ATOM 906 O O . GLN A 1 111 ? -5.156 -0.03 5.363 1 98.44 111 GLN A O 1
ATOM 911 N N . ILE A 1 112 ? -6.602 -1.294 6.449 1 98.06 112 ILE A N 1
ATOM 912 C CA . ILE A 1 112 ? -7.645 -1.163 5.438 1 98.06 112 ILE A CA 1
ATOM 913 C C . ILE A 1 112 ? -8.07 0.299 5.32 1 98.06 112 ILE A C 1
ATOM 915 O O . ILE A 1 112 ? -8.203 0.826 4.215 1 98.06 112 ILE A O 1
ATOM 919 N N . LEU A 1 113 ? -8.242 0.958 6.461 1 97.94 113 LEU A N 1
ATOM 920 C CA . LEU A 1 113 ? -8.594 2.375 6.426 1 97.94 113 LEU A CA 1
ATOM 921 C C . LEU A 1 113 ? -7.488 3.189 5.758 1 97.94 113 LEU A C 1
ATOM 923 O O . LEU A 1 113 ? -7.77 4.07 4.941 1 97.94 113 LEU A O 1
ATOM 927 N N . ILE A 1 114 ? -6.27 2.863 6.082 1 98.12 114 ILE A N 1
ATOM 928 C CA . ILE A 1 114 ? -5.125 3.584 5.535 1 98.12 114 ILE A CA 1
ATOM 929 C C . ILE A 1 114 ? -5.07 3.393 4.02 1 98.12 114 ILE A C 1
ATOM 931 O O . ILE A 1 114 ? -4.988 4.367 3.268 1 98.12 114 ILE A O 1
ATOM 935 N N . ASP A 1 115 ? -5.176 2.207 3.609 1 96.19 115 ASP A N 1
ATOM 936 C CA . ASP A 1 115 ? -4.988 1.879 2.199 1 96.19 115 ASP A CA 1
ATOM 937 C C . ASP A 1 115 ? -6.129 2.434 1.351 1 96.19 115 ASP A C 1
ATOM 939 O O . ASP A 1 115 ? -5.91 2.877 0.221 1 96.19 115 ASP A O 1
ATOM 943 N N . THR A 1 116 ? -7.312 2.395 1.841 1 95.12 116 THR A N 1
ATOM 944 C CA . THR A 1 116 ? -8.461 2.809 1.046 1 95.12 116 THR A CA 1
ATOM 945 C C . THR A 1 116 ? -8.609 4.328 1.052 1 95.12 116 THR A C 1
ATOM 947 O O . THR A 1 116 ? -9.352 4.891 0.243 1 95.12 116 THR A O 1
ATOM 950 N N . PHE A 1 117 ? -7.824 4.977 1.899 1 96.88 117 PHE A N 1
ATOM 951 C CA . PHE A 1 117 ? -7.867 6.434 1.95 1 96.88 117 PHE A CA 1
ATOM 952 C C . PHE A 1 117 ? -7.223 7.035 0.71 1 96.88 117 PHE A C 1
ATOM 954 O O . PHE A 1 117 ? -7.5 8.188 0.354 1 96.88 117 PHE A O 1
ATOM 961 N N . GLY A 1 118 ? -6.312 6.281 0.102 1 92.62 118 GLY A N 1
ATOM 962 C CA . GLY A 1 118 ? -5.719 6.746 -1.142 1 92.62 118 GLY A CA 1
ATOM 963 C C . GLY A 1 118 ? -6.75 7.18 -2.166 1 92.62 118 GLY A C 1
ATOM 964 O O . GLY A 1 118 ? -6.551 8.172 -2.873 1 92.62 118 GLY A O 1
ATOM 965 N N . ARG A 1 119 ? -7.871 6.488 -2.225 1 91.44 119 ARG A N 1
ATOM 966 C CA . ARG A 1 119 ? -8.953 6.832 -3.139 1 91.44 119 ARG A CA 1
ATOM 967 C C . ARG A 1 119 ? -9.531 8.203 -2.812 1 91.44 119 ARG A C 1
ATOM 969 O O . ARG A 1 119 ? -9.773 9.008 -3.713 1 91.44 119 ARG A O 1
ATOM 976 N N . ILE A 1 120 ? -9.695 8.469 -1.562 1 95 120 ILE A N 1
ATOM 977 C CA . ILE A 1 120 ? -10.242 9.75 -1.112 1 95 120 ILE A CA 1
ATOM 978 C C . ILE A 1 120 ? -9.281 10.875 -1.478 1 95 120 ILE A C 1
ATOM 980 O O . ILE A 1 120 ? -9.711 11.922 -1.971 1 95 120 ILE A O 1
ATOM 984 N N . SER A 1 121 ? -8.023 10.648 -1.29 1 94.75 121 SER A N 1
ATOM 985 C CA . SER A 1 121 ? -7.016 11.648 -1.627 1 94.75 121 SER A CA 1
ATOM 986 C C . SER A 1 121 ? -7.062 12.008 -3.109 1 94.75 121 SER A C 1
ATOM 988 O O . SER A 1 121 ? -7.004 13.18 -3.473 1 94.75 121 SER A O 1
ATOM 990 N N . GLY A 1 122 ? -7.219 10.977 -3.943 1 93.5 122 GLY A N 1
ATOM 991 C CA . GLY A 1 122 ? -7.324 11.211 -5.375 1 93.5 122 GLY A CA 1
ATOM 992 C C . GLY A 1 122 ? -8.523 12.055 -5.75 1 93.5 122 GLY A C 1
ATOM 993 O O . GLY A 1 122 ? -8.406 13.008 -6.531 1 93.5 122 GLY A O 1
ATOM 994 N N . ILE A 1 123 ? -9.641 11.773 -5.164 1 95 123 ILE A N 1
ATOM 995 C CA . ILE A 1 123 ? -10.867 12.508 -5.441 1 95 123 ILE A CA 1
ATOM 996 C C . ILE A 1 123 ? -10.742 13.938 -4.918 1 95 123 ILE A C 1
ATOM 998 O O . ILE A 1 123 ? -11.148 14.891 -5.594 1 95 123 ILE A O 1
ATOM 1002 N N . PHE A 1 124 ? -10.203 14.102 -3.783 1 95.88 124 PHE A N 1
ATOM 1003 C CA . PHE A 1 124 ? -10.008 15.398 -3.146 1 95.88 124 PHE A CA 1
ATOM 1004 C C . PHE A 1 124 ? -9.266 16.344 -4.074 1 95.88 124 PHE A C 1
ATOM 1006 O O . PHE A 1 124 ? -9.727 17.469 -4.324 1 95.88 124 PHE A O 1
ATOM 1013 N N . PHE A 1 125 ? -8.164 15.922 -4.594 1 92.5 125 PHE A N 1
ATOM 1014 C CA . PHE A 1 125 ? -7.355 16.797 -5.426 1 92.5 125 PHE A CA 1
ATOM 1015 C C . PHE A 1 125 ? -8.055 17.078 -6.75 1 92.5 125 PHE A C 1
ATOM 1017 O O . PHE A 1 125 ? -7.918 18.172 -7.309 1 92.5 125 PHE A O 1
ATOM 1024 N N . LYS A 1 126 ? -8.836 16.156 -7.207 1 93.62 126 LYS A N 1
ATOM 1025 C CA . LYS A 1 126 ? -9.641 16.406 -8.398 1 93.62 126 LYS A CA 1
ATOM 1026 C C . LYS A 1 126 ? -10.688 17.484 -8.148 1 93.62 126 LYS A C 1
ATOM 1028 O O . LYS A 1 126 ? -10.898 18.359 -8.992 1 93.62 126 LYS A O 1
ATOM 1033 N N . VAL A 1 127 ? -11.289 17.406 -7.031 1 94.5 127 VAL A N 1
ATOM 1034 C CA . VAL A 1 127 ? -12.297 18.406 -6.68 1 94.5 127 VAL A CA 1
ATOM 1035 C C . VAL A 1 127 ? -11.641 19.781 -6.539 1 94.5 127 VAL A C 1
ATOM 1037 O O . VAL A 1 127 ? -12.172 20.781 -7.02 1 94.5 127 VAL A O 1
ATOM 1040 N N . VAL A 1 128 ? -10.523 19.812 -5.91 1 94.19 128 VAL A N 1
ATOM 1041 C CA . VAL A 1 128 ? -9.805 21.078 -5.711 1 94.19 128 VAL A CA 1
ATOM 1042 C C . VAL A 1 128 ? -9.398 21.656 -7.066 1 94.19 128 VAL A C 1
ATOM 1044 O O . VAL A 1 128 ? -9.508 22.859 -7.285 1 94.19 128 VAL A O 1
ATOM 1047 N N . ALA A 1 129 ? -8.984 20.844 -7.941 1 91.88 129 ALA A N 1
ATOM 1048 C CA . ALA A 1 129 ? -8.469 21.281 -9.234 1 91.88 129 ALA A CA 1
ATOM 1049 C C . ALA A 1 129 ? -9.602 21.703 -10.164 1 91.88 129 ALA A C 1
ATOM 1051 O O . ALA A 1 129 ? -9.5 22.719 -10.867 1 91.88 129 ALA A O 1
ATOM 1052 N N . SER A 1 130 ? -10.719 20.906 -10.211 1 91.31 130 SER A N 1
ATOM 1053 C CA . SER A 1 130 ? -11.695 21.109 -11.273 1 91.31 130 SER A CA 1
ATOM 1054 C C . SER A 1 130 ? -13.086 21.375 -10.695 1 91.31 130 SER A C 1
ATOM 1056 O O . SER A 1 130 ? -13.992 21.797 -11.414 1 91.31 130 SER A O 1
ATOM 1058 N N . GLY A 1 131 ? -13.281 21.141 -9.438 1 87.06 131 GLY A N 1
ATOM 1059 C CA . GLY A 1 131 ? -14.602 21.281 -8.844 1 87.06 131 GLY A CA 1
ATOM 1060 C C . GLY A 1 131 ? -15.508 20.094 -9.109 1 87.06 131 GLY A C 1
ATOM 1061 O O . GLY A 1 131 ? -16.641 20.047 -8.602 1 87.06 131 GLY A O 1
ATOM 1062 N N . GLU A 1 132 ? -15.008 19.156 -9.805 1 87.81 132 GLU A N 1
ATOM 1063 C CA . GLU A 1 132 ? -15.82 18.016 -10.188 1 87.81 132 GLU A CA 1
ATOM 1064 C C . GLU A 1 132 ? -15.742 16.906 -9.133 1 87.81 132 GLU A C 1
ATOM 1066 O O . GLU A 1 132 ? -14.828 16.891 -8.305 1 87.81 132 GLU A O 1
ATOM 1071 N N . ASN A 1 133 ? -16.781 16.031 -8.984 1 87 133 ASN A N 1
ATOM 1072 C CA . ASN A 1 133 ? -16.812 14.773 -8.242 1 87 133 ASN A CA 1
ATOM 1073 C C . ASN A 1 133 ? -16.906 15.016 -6.738 1 87 133 ASN A C 1
ATOM 1075 O O . ASN A 1 133 ? -16.469 14.18 -5.945 1 87 133 ASN A O 1
ATOM 1079 N N . LYS A 1 134 ? -17.391 16.156 -6.434 1 91 134 LYS A N 1
ATOM 1080 C CA . LYS A 1 134 ? -17.547 16.469 -5.016 1 91 134 LYS A CA 1
ATOM 1081 C C . LYS A 1 134 ? -18.453 15.453 -4.324 1 91 134 LYS A C 1
ATOM 1083 O O . LYS A 1 134 ? -18.234 15.094 -3.17 1 91 134 LYS A O 1
ATOM 1088 N N . GLU A 1 135 ? -19.438 15.016 -5.027 1 92.44 135 GLU A N 1
ATOM 1089 C CA . GLU A 1 135 ? -20.375 14.062 -4.457 1 92.44 135 GLU A CA 1
ATOM 1090 C C . GLU A 1 135 ? -19.688 12.742 -4.133 1 92.44 135 GLU A C 1
ATOM 1092 O O . GLU A 1 135 ? -20.016 12.094 -3.133 1 92.44 135 GLU A O 1
ATOM 1097 N N . ASP A 1 136 ? -18.781 12.344 -4.938 1 93.75 136 ASP A N 1
ATOM 1098 C CA . ASP A 1 136 ? -18.016 11.117 -4.707 1 93.75 136 ASP A CA 1
ATOM 1099 C C . ASP A 1 136 ? -17.156 11.234 -3.459 1 93.75 136 ASP A C 1
ATOM 1101 O O . ASP A 1 136 ? -17 10.266 -2.711 1 93.75 136 ASP A O 1
ATOM 1105 N N . LEU A 1 137 ? -16.609 12.375 -3.297 1 95.25 137 LEU A N 1
ATOM 1106 C CA . LEU A 1 137 ? -15.758 12.617 -2.131 1 95.25 137 LEU A CA 1
ATOM 1107 C C . LEU A 1 137 ? -16.547 12.43 -0.84 1 95.25 137 LEU A C 1
ATOM 1109 O O . LEU A 1 137 ? -16.125 11.672 0.042 1 95.25 137 LEU A O 1
ATOM 1113 N N . PHE A 1 138 ? -17.688 13 -0.754 1 94.12 138 PHE A N 1
ATOM 1114 C CA . PHE A 1 138 ? -18.484 12.953 0.468 1 94.12 138 PHE A CA 1
ATOM 1115 C C . PHE A 1 138 ? -19.062 11.555 0.69 1 94.12 138 PHE A C 1
ATOM 1117 O O . PHE A 1 138 ? -19.203 11.117 1.832 1 94.12 138 PHE A O 1
ATOM 1124 N N . LYS A 1 139 ? -19.344 10.906 -0.387 1 94.31 139 LYS A N 1
ATOM 1125 C CA . LYS A 1 139 ? -19.781 9.516 -0.286 1 94.31 139 LYS A CA 1
ATOM 1126 C C . LYS A 1 139 ? -18.703 8.641 0.339 1 94.31 139 LYS A C 1
ATOM 1128 O O . LYS A 1 139 ? -18.984 7.852 1.245 1 94.31 139 LYS A O 1
ATOM 1133 N N . GLU A 1 140 ? -17.5 8.789 -0.114 1 95 140 GLU A N 1
ATOM 1134 C CA . GLU A 1 140 ? -16.391 8.008 0.426 1 95 140 GLU A CA 1
ATOM 1135 C C . GLU A 1 140 ? -16.109 8.383 1.878 1 95 140 GLU A C 1
ATOM 1137 O O . GLU A 1 140 ? -15.734 7.527 2.684 1 95 140 GLU A O 1
ATOM 1142 N N . LEU A 1 141 ? -16.312 9.625 2.193 1 97.38 141 LEU A N 1
ATOM 1143 C CA . LEU A 1 141 ? -16.047 10.102 3.547 1 97.38 141 LEU A CA 1
ATOM 1144 C C . LEU A 1 141 ? -17.031 9.508 4.539 1 97.38 141 LEU A C 1
ATOM 1146 O O . LEU A 1 141 ? -16.766 9.469 5.742 1 97.38 141 LEU A O 1
ATOM 1150 N N . LYS A 1 142 ? -18.188 9.039 4.035 1 97 142 LYS A N 1
ATOM 1151 C CA . LYS A 1 142 ? -19.172 8.438 4.914 1 97 142 LYS A CA 1
ATOM 1152 C C . LYS A 1 142 ? -18.625 7.18 5.586 1 97 142 LYS A C 1
ATOM 1154 O O . LYS A 1 142 ? -18.953 6.898 6.742 1 97 142 LYS A O 1
ATOM 1159 N N . ARG A 1 143 ? -17.875 6.461 4.895 1 95.69 143 ARG A N 1
ATOM 1160 C CA . ARG A 1 143 ? -17.266 5.273 5.469 1 95.69 143 ARG A CA 1
ATOM 1161 C C . ARG A 1 143 ? -16.344 5.637 6.633 1 95.69 143 ARG A C 1
ATOM 1163 O O . ARG A 1 143 ? -16.297 4.922 7.637 1 95.69 143 ARG A O 1
ATOM 1170 N N . TYR A 1 144 ? -15.664 6.719 6.566 1 98 144 TYR A N 1
ATOM 1171 C CA . TYR A 1 144 ? -14.742 7.148 7.613 1 98 144 TYR A CA 1
ATOM 1172 C C . TYR A 1 144 ? -15.5 7.785 8.773 1 98 144 TYR A C 1
ATOM 1174 O O . TYR A 1 144 ? -15.078 7.676 9.93 1 98 144 TYR A O 1
ATOM 1182 N N . GLU A 1 145 ? -16.625 8.469 8.414 1 98.5 145 GLU A N 1
ATOM 1183 C CA . GLU A 1 145 ? -17.547 8.922 9.461 1 98.5 145 GLU A CA 1
ATOM 1184 C C . GLU A 1 145 ? -18 7.762 10.336 1 98.5 145 GLU A C 1
ATOM 1186 O O . GLU A 1 145 ? -17.969 7.852 11.562 1 98.5 145 GLU A O 1
ATOM 1191 N N . GLN A 1 146 ? -18.344 6.695 9.648 1 97.5 146 GLN A N 1
ATOM 1192 C CA . GLN A 1 146 ? -18.828 5.516 10.359 1 97.5 146 GLN A CA 1
ATOM 1193 C C . GLN A 1 146 ? -17.703 4.867 11.172 1 97.5 146 GLN A C 1
ATOM 1195 O O . GLN A 1 146 ? -17.922 4.434 12.305 1 97.5 146 GLN A O 1
ATOM 1200 N N . ALA A 1 147 ? -16.547 4.777 10.617 1 97.19 147 ALA A N 1
ATOM 1201 C CA . ALA A 1 147 ? -15.398 4.195 11.32 1 97.19 147 ALA A CA 1
ATOM 1202 C C . ALA A 1 147 ? -15.086 4.973 12.594 1 97.19 147 ALA A C 1
ATOM 1204 O O . ALA A 1 147 ? -14.805 4.379 13.633 1 97.19 147 ALA A O 1
ATOM 1205 N N . LEU A 1 148 ? -15.133 6.262 12.508 1 98.12 148 LEU A N 1
ATOM 1206 C CA . LEU A 1 148 ? -14.867 7.102 13.672 1 98.12 148 LEU A CA 1
ATOM 1207 C C . LEU A 1 148 ? -15.938 6.914 14.734 1 98.12 148 LEU A C 1
ATOM 1209 O O . LEU A 1 148 ? -15.633 6.875 15.93 1 98.12 148 LEU A O 1
ATOM 1213 N N . LYS A 1 149 ? -17.141 6.859 14.242 1 97.5 149 LYS A N 1
ATOM 1214 C CA . LYS A 1 149 ? -18.25 6.645 15.172 1 97.5 149 LYS A CA 1
ATOM 1215 C C . LYS A 1 149 ? -18.031 5.379 16 1 97.5 149 LYS A C 1
ATOM 1217 O O . LYS A 1 149 ? -18.312 5.359 17.203 1 97.5 149 LYS A O 1
ATOM 1222 N N . GLU A 1 150 ? -17.5 4.371 15.438 1 96.69 150 GLU A N 1
ATOM 1223 C CA . GLU A 1 150 ? -17.312 3.074 16.078 1 96.69 150 GLU A CA 1
ATOM 1224 C C . GLU A 1 150 ? -16.078 3.078 16.969 1 96.69 150 GLU A C 1
ATOM 1226 O O . GLU A 1 150 ? -15.984 2.301 17.922 1 96.69 150 GLU A O 1
ATOM 1231 N N . ARG A 1 151 ? -15.148 3.895 16.766 1 96.5 151 ARG A N 1
ATOM 1232 C CA . ARG A 1 151 ? -13.844 3.822 17.422 1 96.5 151 ARG A CA 1
ATOM 1233 C C . ARG A 1 151 ? -13.734 4.855 18.531 1 96.5 151 ARG A C 1
ATOM 1235 O O . ARG A 1 151 ? -13.016 4.645 19.516 1 96.5 151 ARG A O 1
ATOM 1242 N N . GLY A 1 152 ? -14.375 6.102 18.234 1 95 152 GLY A N 1
ATOM 1243 C CA . GLY A 1 152 ? -14.344 7.105 19.281 1 95 152 GLY A CA 1
ATOM 1244 C C . GLY A 1 152 ? -13.773 8.43 18.828 1 95 152 GLY A C 1
ATOM 1245 O O . GLY A 1 152 ? -14.148 8.945 17.781 1 95 152 GLY A O 1
ATOM 1246 N N . ASN A 1 153 ? -12.875 9.023 19.719 1 97.44 153 ASN A N 1
ATOM 1247 C CA . ASN A 1 153 ? -12.383 10.383 19.5 1 97.44 153 ASN A CA 1
ATOM 1248 C C . ASN A 1 153 ? -11.414 10.445 18.328 1 97.44 153 ASN A C 1
ATOM 1250 O O . ASN A 1 153 ? -11.32 11.461 17.641 1 97.44 153 ASN A O 1
ATOM 1254 N N . TYR A 1 154 ? -10.656 9.422 18.172 1 98.75 154 TYR A N 1
ATOM 1255 C CA . TYR A 1 154 ? -9.703 9.25 17.094 1 98.75 154 TYR A CA 1
ATOM 1256 C C . TYR A 1 154 ? -9.898 7.906 16.391 1 98.75 154 TYR A C 1
ATOM 1258 O O . TYR A 1 154 ? -10.617 7.043 16.891 1 98.75 154 TYR A O 1
ATOM 1266 N N . PHE A 1 155 ? -9.336 7.719 15.242 1 98.56 155 PHE A N 1
ATOM 1267 C CA . PHE A 1 155 ? -9.336 6.398 14.625 1 98.56 155 PHE A CA 1
ATOM 1268 C C . PHE A 1 155 ? -8.617 5.387 15.508 1 98.56 155 PHE A C 1
ATOM 1270 O O . PHE A 1 155 ? -8.953 4.199 15.5 1 98.56 155 PHE A O 1
ATOM 1277 N N . GLY A 1 156 ? -7.719 5.879 16.344 1 97.38 156 GLY A N 1
ATOM 1278 C CA . GLY A 1 156 ? -7.031 5.055 17.328 1 97.38 156 GLY A CA 1
ATOM 1279 C C . GLY A 1 156 ? -7.824 4.863 18.609 1 97.38 156 GLY A C 1
ATOM 1280 O O . GLY A 1 156 ? -7.352 4.219 19.547 1 97.38 156 GLY A O 1
ATOM 1281 N N . GLY A 1 157 ? -8.977 5.379 18.703 1 97 157 GLY A N 1
ATOM 1282 C CA . GLY A 1 157 ? -9.773 5.32 19.922 1 97 157 GLY A CA 1
ATOM 1283 C C . GLY A 1 157 ? -9.664 6.566 20.766 1 97 157 GLY A C 1
ATOM 1284 O O . GLY A 1 157 ? -10.133 7.637 20.375 1 97 157 GLY A O 1
ATOM 1285 N N . ASN A 1 158 ? -9.016 6.426 21.859 1 96.06 158 ASN A N 1
ATOM 1286 C CA . ASN A 1 158 ? -8.914 7.539 22.797 1 96.06 158 ASN A CA 1
ATOM 1287 C C . ASN A 1 158 ? -7.691 8.406 22.516 1 96.06 158 ASN A C 1
ATOM 1289 O O . ASN A 1 158 ? -7.602 9.539 23 1 96.06 158 ASN A O 1
ATOM 1293 N N . LYS A 1 159 ? -6.82 7.895 21.766 1 97.38 159 LYS A N 1
ATOM 1294 C CA . LYS A 1 159 ? -5.637 8.633 21.328 1 97.38 159 LYS A CA 1
ATOM 1295 C C . LYS A 1 159 ? -5.336 8.383 19.859 1 97.38 159 LYS A C 1
ATOM 1297 O O . LYS A 1 159 ? -5.75 7.359 19.297 1 97.38 159 LYS A O 1
ATOM 1302 N N . PRO A 1 160 ? -4.578 9.305 19.234 1 98.38 160 PRO A N 1
ATOM 1303 C CA . PRO A 1 160 ? -4.227 9.086 17.828 1 98.38 160 PRO A CA 1
ATOM 1304 C C . PRO A 1 160 ? -3.338 7.859 17.625 1 98.38 160 PRO A C 1
ATOM 1306 O O . PRO A 1 160 ? -2.484 7.566 18.469 1 98.38 160 PRO A O 1
ATOM 1309 N N . ASN A 1 161 ? -3.547 7.199 16.547 1 98.56 161 ASN A N 1
ATOM 1310 C CA . ASN A 1 161 ? -2.668 6.117 16.109 1 98.56 161 ASN A CA 1
ATOM 1311 C C . ASN A 1 161 ? -2.189 6.328 14.672 1 98.56 161 ASN A C 1
ATOM 1313 O O . ASN A 1 161 ? -2.229 7.445 14.164 1 98.56 161 ASN A O 1
ATOM 1317 N N . MET A 1 162 ? -1.683 5.332 14.023 1 98.88 162 MET A N 1
ATOM 1318 C CA . MET A 1 162 ? -1.068 5.465 12.711 1 98.88 162 MET A CA 1
ATOM 1319 C C . MET A 1 162 ? -2.098 5.898 11.672 1 98.88 162 MET A C 1
ATOM 1321 O O . MET A 1 162 ? -1.776 6.641 10.742 1 98.88 162 MET A O 1
ATOM 1325 N N . VAL A 1 163 ? -3.342 5.391 11.758 1 98.81 163 VAL A N 1
ATOM 1326 C CA . VAL A 1 163 ? -4.395 5.805 10.828 1 98.81 163 VAL A CA 1
ATOM 1327 C C . VAL A 1 163 ? -4.539 7.324 10.859 1 98.81 163 VAL A C 1
ATOM 1329 O O . VAL A 1 163 ? -4.562 7.973 9.812 1 98.81 163 VAL A O 1
ATOM 1332 N N . ASP A 1 164 ? -4.566 7.879 12.047 1 98.94 164 ASP A N 1
ATOM 1333 C CA . ASP A 1 164 ? -4.781 9.312 12.234 1 98.94 164 ASP A CA 1
ATOM 1334 C C . ASP A 1 164 ? -3.682 10.125 11.555 1 98.94 164 ASP A C 1
ATOM 1336 O O . ASP A 1 164 ? -3.963 11.078 10.828 1 98.94 164 ASP A O 1
ATOM 1340 N N . TYR A 1 165 ? -2.475 9.719 11.758 1 98.88 165 TYR A N 1
ATOM 1341 C CA . TYR A 1 165 ? -1.355 10.477 11.219 1 98.88 165 TYR A CA 1
ATOM 1342 C C . TYR A 1 165 ? -1.241 10.289 9.711 1 98.88 165 TYR A C 1
ATOM 1344 O O . TYR A 1 165 ? -0.751 11.172 9 1 98.88 165 TYR A O 1
ATOM 1352 N N . THR A 1 166 ? -1.709 9.172 9.219 1 98.75 166 THR A N 1
ATOM 1353 C CA . THR A 1 166 ? -1.641 8.906 7.785 1 98.75 166 THR A CA 1
ATOM 1354 C C . THR A 1 166 ? -2.691 9.719 7.035 1 98.75 166 THR A C 1
ATOM 1356 O O . THR A 1 166 ? -2.43 10.227 5.941 1 98.75 166 THR A O 1
ATOM 1359 N N . ILE A 1 167 ? -3.869 9.914 7.602 1 98.5 167 ILE A N 1
ATOM 1360 C CA . ILE A 1 167 ? -4.953 10.508 6.828 1 98.5 167 ILE A CA 1
ATOM 1361 C C . ILE A 1 167 ? -5.023 12.008 7.113 1 98.5 167 ILE A C 1
ATOM 1363 O O . ILE A 1 167 ? -5.594 12.773 6.328 1 98.5 167 ILE A O 1
ATOM 1367 N N . TRP A 1 168 ? -4.43 12.5 8.156 1 98.75 168 TRP A N 1
ATOM 1368 C CA . TRP A 1 168 ? -4.574 13.867 8.648 1 98.75 168 TRP A CA 1
ATOM 1369 C C . TRP A 1 168 ? -4.137 14.875 7.59 1 98.75 168 TRP A C 1
ATOM 1371 O O . TRP A 1 168 ? -4.773 15.914 7.41 1 98.75 168 TRP A O 1
ATOM 1381 N N . PRO A 1 169 ? -3.053 14.633 6.852 1 98.62 169 PRO A N 1
ATOM 1382 C CA . PRO A 1 169 ? -2.586 15.656 5.91 1 98.62 169 PRO A CA 1
ATOM 1383 C C . PRO A 1 169 ? -3.682 16.125 4.953 1 98.62 169 PRO A C 1
ATOM 1385 O O . PRO A 1 169 ? -3.721 17.297 4.574 1 98.62 169 PRO A O 1
ATOM 1388 N N . LEU A 1 170 ? -4.52 15.203 4.559 1 97.88 170 LEU A N 1
ATOM 1389 C CA . LEU A 1 170 ? -5.621 15.609 3.689 1 97.88 170 LEU A CA 1
ATOM 1390 C C . LEU A 1 170 ? -6.602 16.516 4.434 1 97.88 170 LEU A C 1
ATOM 1392 O O . LEU A 1 170 ? -7.062 17.516 3.889 1 97.88 170 LEU A O 1
ATOM 1396 N N . PHE A 1 171 ? -6.934 16.141 5.672 1 97.94 171 PHE A N 1
ATOM 1397 C CA . PHE A 1 171 ? -7.906 16.922 6.434 1 97.94 171 PHE A CA 1
ATOM 1398 C C . PHE A 1 171 ? -7.359 18.297 6.77 1 97.94 171 PHE A C 1
ATOM 1400 O O . PHE A 1 171 ? -8.109 19.266 6.84 1 97.94 171 PHE A O 1
ATOM 1407 N N . GLU A 1 172 ? -6.066 18.359 7.008 1 98.12 172 GLU A N 1
ATOM 1408 C CA . GLU A 1 172 ? -5.465 19.688 7.18 1 98.12 172 GLU A CA 1
ATOM 1409 C C . GLU A 1 172 ? -5.699 20.562 5.957 1 98.12 172 GLU A C 1
ATOM 1411 O O . GLU A 1 172 ? -5.852 21.781 6.086 1 98.12 172 GLU A O 1
ATOM 1416 N N . ARG A 1 173 ? -5.754 20.016 4.797 1 97.69 173 ARG A N 1
ATOM 1417 C CA . ARG A 1 173 ? -5.863 20.734 3.535 1 97.69 173 ARG A CA 1
ATOM 1418 C C . ARG A 1 173 ? -7.32 20.922 3.127 1 97.69 173 ARG A C 1
ATOM 1420 O O . ARG A 1 173 ? -7.609 21.438 2.049 1 97.69 173 ARG A O 1
ATOM 1427 N N . PHE A 1 174 ? -8.25 20.516 3.975 1 96.44 174 PHE A N 1
ATOM 1428 C CA . PHE A 1 174 ? -9.664 20.625 3.645 1 96.44 174 PHE A CA 1
ATOM 1429 C C . PHE A 1 174 ? -10.062 22.078 3.443 1 96.44 174 PHE A C 1
ATOM 1431 O O . PHE A 1 174 ? -11.094 22.375 2.84 1 96.44 174 PHE A O 1
ATOM 1438 N N . VAL A 1 175 ? -9.266 22.984 3.949 1 95.62 175 VAL A N 1
ATOM 1439 C CA . VAL A 1 175 ? -9.484 24.422 3.762 1 95.62 175 VAL A CA 1
ATOM 1440 C C . VAL A 1 175 ? -9.547 24.734 2.271 1 95.62 175 VAL A C 1
ATOM 1442 O O . VAL A 1 175 ? -10.281 25.641 1.852 1 95.62 175 VAL A O 1
ATOM 1445 N N . LEU A 1 176 ? -8.844 24 1.462 1 96.75 176 LEU A N 1
ATOM 1446 C CA . LEU A 1 176 ? -8.844 24.203 0.017 1 96.75 176 LEU A CA 1
ATOM 1447 C C . LEU A 1 176 ? -10.234 23.953 -0.566 1 96.75 176 LEU A C 1
ATOM 1449 O O . LEU A 1 176 ? -10.641 24.641 -1.509 1 96.75 176 LEU A O 1
ATOM 1453 N N . LEU A 1 177 ? -10.906 22.969 -0.005 1 95.25 177 LEU A N 1
ATOM 1454 C CA . LEU A 1 177 ? -12.273 22.688 -0.42 1 95.25 177 LEU A CA 1
ATOM 1455 C C . LEU A 1 177 ? -13.234 23.75 0.123 1 95.25 177 LEU A C 1
ATOM 1457 O O . LEU A 1 177 ? -14.117 24.219 -0.596 1 95.25 177 LEU A O 1
ATOM 1461 N N . GLU A 1 178 ? -13.008 24.062 1.339 1 93.5 178 GLU A N 1
ATOM 1462 C CA . GLU A 1 178 ? -13.875 25.047 1.991 1 93.5 178 GLU A CA 1
ATOM 1463 C C . GLU A 1 178 ? -13.859 26.375 1.249 1 93.5 178 GLU A C 1
ATOM 1465 O O . GLU A 1 178 ? -14.906 27 1.06 1 93.5 178 GLU A O 1
ATOM 1470 N N . ASN A 1 179 ? -12.734 26.75 0.852 1 92.81 179 ASN A N 1
ATOM 1471 C CA . ASN A 1 179 ? -12.586 28.016 0.138 1 92.81 179 ASN A CA 1
ATOM 1472 C C . ASN A 1 179 ? -13.281 27.984 -1.217 1 92.81 179 ASN A C 1
ATOM 1474 O O . ASN A 1 179 ? -13.539 29.031 -1.814 1 92.81 179 ASN A O 1
ATOM 1478 N N . ARG A 1 180 ? -13.578 26.859 -1.655 1 91.12 180 ARG A N 1
ATOM 1479 C CA . ARG A 1 180 ? -14.258 26.688 -2.934 1 91.12 180 ARG A CA 1
ATOM 1480 C C . ARG A 1 180 ? -15.742 26.391 -2.727 1 91.12 180 ARG A C 1
ATOM 1482 O O . ARG A 1 180 ? -16.438 25.984 -3.662 1 91.12 180 ARG A O 1
ATOM 1489 N N . GLY A 1 181 ? -16.141 26.422 -1.488 1 90.38 181 GLY A N 1
ATOM 1490 C CA . GLY A 1 181 ? -17.562 26.312 -1.183 1 90.38 181 GLY A CA 1
ATOM 1491 C C . GLY A 1 181 ? -17.984 24.906 -0.809 1 90.38 181 GLY A C 1
ATOM 1492 O O . GLY A 1 181 ? -19.172 24.594 -0.773 1 90.38 181 GLY A O 1
ATOM 1493 N N . HIS A 1 182 ? -17.016 24.016 -0.608 1 91.62 182 HIS A N 1
ATOM 1494 C CA . HIS A 1 182 ? -17.312 22.625 -0.266 1 91.62 182 HIS A CA 1
ATOM 1495 C C . HIS A 1 182 ? -16.906 22.312 1.169 1 91.62 182 HIS A C 1
ATOM 1497 O O . HIS A 1 182 ? -15.883 21.656 1.399 1 91.62 182 HIS A O 1
ATOM 1503 N N . LYS A 1 183 ? -17.719 22.656 2.066 1 91.69 183 LYS A N 1
ATOM 1504 C CA . LYS A 1 183 ? -17.438 22.438 3.484 1 91.69 183 LYS A CA 1
ATOM 1505 C C . LYS A 1 183 ? -18.062 21.141 3.982 1 91.69 183 LYS A C 1
ATOM 1507 O O . LYS A 1 183 ? -19.109 20.719 3.494 1 91.69 183 LYS A O 1
ATOM 1512 N N . LEU A 1 184 ? -17.359 20.578 4.938 1 94 184 LEU A N 1
ATOM 1513 C CA . LEU A 1 184 ? -17.938 19.438 5.629 1 94 184 LEU A CA 1
ATOM 1514 C C . LEU A 1 184 ? -19.109 19.859 6.496 1 94 184 LEU A C 1
ATOM 1516 O O . LEU A 1 184 ? -18.969 20.719 7.371 1 94 184 LEU A O 1
ATOM 1520 N N . ASP A 1 185 ? -20.266 19.359 6.215 1 94.81 185 ASP A N 1
ATOM 1521 C CA . ASP A 1 185 ? -21.469 19.672 6.977 1 94.81 185 ASP A CA 1
ATOM 1522 C C . ASP A 1 185 ? -21.5 18.906 8.297 1 94.81 185 ASP A C 1
ATOM 1524 O O . ASP A 1 185 ? -21.609 17.672 8.312 1 94.81 185 ASP A O 1
ATOM 1528 N N . PRO A 1 186 ? -21.453 19.625 9.422 1 96.88 186 PRO A N 1
ATOM 1529 C CA . PRO A 1 186 ? -21.453 18.938 10.711 1 96.88 186 PRO A CA 1
ATOM 1530 C C . PRO A 1 186 ? -22.703 18.109 10.953 1 96.88 186 PRO A C 1
ATOM 1532 O O . PRO A 1 186 ? -22.688 17.188 11.773 1 96.88 186 PRO A O 1
ATOM 1535 N N . SER A 1 187 ? -23.766 18.391 10.32 1 97.5 187 SER A N 1
ATOM 1536 C CA . SER A 1 187 ? -24.984 17.594 10.469 1 97.5 187 SER A CA 1
ATOM 1537 C C . SER A 1 187 ? -24.844 16.25 9.766 1 97.5 187 SER A C 1
ATOM 1539 O O . SER A 1 187 ? -25.422 15.258 10.211 1 97.5 187 SER A O 1
ATOM 1541 N N . GLU A 1 188 ? -24.078 16.266 8.703 1 96.81 188 GLU A N 1
ATOM 1542 C CA . GLU A 1 188 ? -23.875 15.047 7.941 1 96.81 188 GLU A CA 1
ATOM 1543 C C . GLU A 1 188 ? -22.641 14.289 8.445 1 96.81 188 GLU A C 1
ATOM 1545 O O . GLU A 1 188 ? -22.594 13.055 8.383 1 96.81 188 GLU A O 1
ATOM 1550 N N . PHE A 1 189 ? -21.719 15.023 8.914 1 98.19 189 PHE A N 1
ATOM 1551 C CA . PHE A 1 189 ? -20.453 14.438 9.336 1 98.19 189 PHE A CA 1
ATOM 1552 C C . PHE A 1 189 ? -20.078 14.914 10.734 1 98.19 189 PHE A C 1
ATOM 1554 O O . PHE A 1 189 ? -19.016 15.508 10.922 1 98.19 189 PHE A O 1
ATOM 1561 N N . PRO A 1 190 ? -20.844 14.609 11.711 1 98.31 190 PRO A N 1
ATOM 1562 C CA . PRO A 1 190 ? -20.562 15.102 13.07 1 98.31 190 PRO A CA 1
ATOM 1563 C C . PRO A 1 190 ? -19.266 14.531 13.641 1 98.31 190 PRO A C 1
ATOM 1565 O O . PRO A 1 190 ? -18.531 15.242 14.328 1 98.31 190 PRO A O 1
ATOM 1568 N N . CYS A 1 191 ? -18.953 13.297 13.398 1 98.44 191 CYS A N 1
ATOM 1569 C CA . CYS A 1 191 ? -17.766 12.672 13.953 1 98.44 191 CYS A CA 1
ATOM 1570 C C . CYS A 1 191 ? -16.5 13.234 13.312 1 98.44 191 CYS A C 1
ATOM 1572 O O . CYS A 1 191 ? -15.555 13.602 14.008 1 98.44 191 CYS A O 1
ATOM 1574 N N . LEU A 1 192 ? -16.516 13.359 12.008 1 98.5 192 LEU A N 1
ATOM 1575 C CA . LEU A 1 192 ? -15.352 13.867 11.297 1 98.5 192 LEU A CA 1
ATOM 1576 C C . LEU A 1 192 ? -15.086 15.328 11.664 1 98.5 192 LEU A C 1
ATOM 1578 O O . LEU A 1 192 ? -13.93 15.727 11.828 1 98.5 192 LEU A O 1
ATOM 1582 N N . THR A 1 193 ? -16.172 16.125 11.742 1 98.12 193 THR A N 1
ATOM 1583 C CA . THR A 1 193 ? -16.016 17.531 12.094 1 98.12 193 THR A CA 1
ATOM 1584 C C . THR A 1 193 ? -15.391 17.672 13.484 1 98.12 193 THR A C 1
ATOM 1586 O O . THR A 1 193 ? -14.469 18.453 13.68 1 98.12 193 THR A O 1
ATOM 1589 N N . ALA A 1 194 ? -15.875 16.906 14.43 1 98.31 194 ALA A N 1
ATOM 1590 C CA . ALA A 1 194 ? -15.32 16.906 15.789 1 98.31 194 ALA A CA 1
ATOM 1591 C C . ALA A 1 194 ? -13.891 16.391 15.797 1 98.31 194 ALA A C 1
ATOM 1593 O O . ALA A 1 194 ? -13.031 16.922 16.5 1 98.31 194 ALA A O 1
ATOM 1594 N N . TYR A 1 195 ? -13.688 15.352 15.055 1 98.75 195 TYR A N 1
ATOM 1595 C CA . TYR A 1 195 ? -12.367 14.742 14.922 1 98.75 195 TYR A CA 1
ATOM 1596 C C . TYR A 1 195 ? -11.344 15.758 14.43 1 98.75 195 TYR A C 1
ATOM 1598 O O . TYR A 1 195 ? -10.234 15.844 14.969 1 98.75 195 TYR A O 1
ATOM 1606 N N . ILE A 1 196 ? -11.656 16.516 13.375 1 98.44 196 ILE A N 1
ATOM 1607 C CA . ILE A 1 196 ? -10.742 17.5 12.797 1 98.44 196 ILE A CA 1
ATOM 1608 C C . ILE A 1 196 ? -10.367 18.531 13.852 1 98.44 196 ILE A C 1
ATOM 161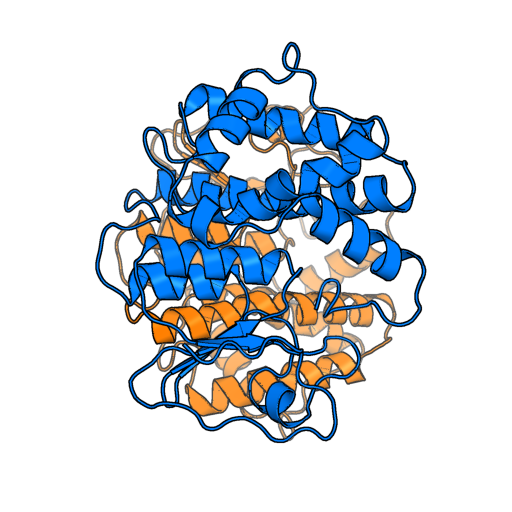0 O O . ILE A 1 196 ? -9.195 18.891 13.984 1 98.44 196 ILE A O 1
ATOM 1614 N N . LYS A 1 197 ? -11.312 18.969 14.656 1 97.88 197 LYS A N 1
ATOM 1615 C CA . LYS A 1 197 ? -11.055 19.922 15.727 1 97.88 197 LYS A CA 1
ATOM 1616 C C . LYS A 1 197 ? -10.109 19.328 16.781 1 97.88 197 LYS A C 1
ATOM 1618 O O . LYS A 1 197 ? -9.188 20 17.234 1 97.88 197 LYS A O 1
ATOM 1623 N N . ARG A 1 198 ? -10.305 18.125 17.141 1 98.62 198 ARG A N 1
ATOM 1624 C CA . ARG A 1 198 ? -9.461 17.453 18.125 1 98.62 198 ARG A CA 1
ATOM 1625 C C . ARG A 1 198 ? -8.039 17.297 17.609 1 98.62 198 ARG A C 1
ATOM 1627 O O . ARG A 1 198 ? -7.074 17.516 18.344 1 98.62 198 ARG A O 1
ATOM 1634 N N . MET A 1 199 ? -7.941 16.875 16.359 1 98.81 199 MET A N 1
ATOM 1635 C CA . MET A 1 199 ? -6.625 16.625 15.773 1 98.81 199 MET A CA 1
ATOM 1636 C C . MET A 1 199 ? -5.793 17.891 15.742 1 98.81 199 MET A C 1
ATOM 1638 O O . MET A 1 199 ? -4.578 17.859 15.961 1 98.81 199 MET A O 1
ATOM 1642 N N . LYS A 1 200 ? -6.426 19 15.508 1 98.25 200 LYS A N 1
ATOM 1643 C CA . LYS A 1 200 ? -5.719 20.281 15.445 1 98.25 200 LYS A CA 1
ATOM 1644 C C . LYS A 1 200 ? -5.066 20.609 16.797 1 98.25 200 LYS A C 1
ATOM 1646 O O . LYS A 1 200 ? -4.148 21.422 16.859 1 98.25 200 LYS A O 1
ATOM 1651 N N . GLU A 1 201 ? -5.516 19.953 17.844 1 98.19 201 GLU A N 1
ATOM 1652 C CA . GLU A 1 201 ? -5 20.219 19.172 1 98.19 201 GLU A CA 1
ATOM 1653 C C . GLU A 1 201 ? -3.916 19.219 19.562 1 98.19 201 GLU A C 1
ATOM 1655 O O . GLU A 1 201 ? -3.268 19.375 20.594 1 98.19 201 GLU A O 1
ATOM 1660 N N . VAL A 1 202 ? -3.756 18.219 18.812 1 98.56 202 VAL A N 1
ATOM 1661 C CA . VAL A 1 202 ? -2.729 17.219 19.078 1 98.56 202 VAL A CA 1
ATOM 1662 C C . VAL A 1 202 ? -1.345 17.844 18.922 1 98.56 202 VAL A C 1
ATOM 1664 O O . VAL A 1 202 ? -1.053 18.484 17.906 1 98.56 202 VAL A O 1
ATOM 1667 N N . PRO A 1 203 ? -0.427 17.672 19.844 1 98.5 203 PRO A N 1
ATOM 1668 C CA . PRO A 1 203 ? 0.875 18.328 19.828 1 98.5 203 PRO A CA 1
ATOM 1669 C C . PRO A 1 203 ? 1.662 18.062 18.547 1 98.5 203 PRO A C 1
ATOM 1671 O O . PRO A 1 203 ? 2.219 18.984 17.953 1 98.5 203 PRO A O 1
ATOM 1674 N N . ALA A 1 204 ? 1.699 16.859 18.094 1 98.5 204 ALA A N 1
ATOM 1675 C CA . ALA A 1 204 ? 2.43 16.516 16.875 1 98.5 204 ALA A CA 1
ATOM 1676 C C . ALA A 1 204 ? 1.847 17.25 15.664 1 98.5 204 ALA A C 1
ATOM 1678 O O . ALA A 1 204 ? 2.584 17.656 14.766 1 98.5 204 ALA A O 1
ATOM 1679 N N . VAL A 1 205 ? 0.516 17.359 15.609 1 98.81 205 VAL A N 1
ATOM 1680 C CA . VAL A 1 205 ? -0.168 18.047 14.523 1 98.81 205 VAL A CA 1
ATOM 1681 C C . VAL A 1 205 ? 0.177 19.547 14.555 1 98.81 205 VAL A C 1
ATOM 1683 O O . VAL A 1 205 ? 0.51 20.125 13.523 1 98.81 205 VAL A O 1
ATOM 1686 N N . LYS A 1 206 ? 0.187 20.125 15.695 1 98.5 206 LYS A N 1
ATOM 1687 C CA . LYS A 1 206 ? 0.548 21.531 15.836 1 98.5 206 LYS A CA 1
ATOM 1688 C C . LYS A 1 206 ? 1.989 21.781 15.398 1 98.5 206 LYS A C 1
ATOM 1690 O O . LYS A 1 206 ? 2.281 22.766 14.727 1 98.5 206 LYS A O 1
ATOM 1695 N N . ALA A 1 207 ? 2.805 20.875 15.75 1 97.94 207 ALA A N 1
ATOM 1696 C CA . ALA A 1 207 ? 4.23 21.031 15.469 1 97.94 207 ALA A CA 1
ATOM 1697 C C . ALA A 1 207 ? 4.512 20.938 13.969 1 97.94 207 ALA A C 1
ATOM 1699 O O . ALA A 1 207 ? 5.457 21.547 13.469 1 97.94 207 ALA A O 1
ATOM 1700 N N . ALA A 1 208 ? 3.676 20.156 13.219 1 97.88 208 ALA A N 1
ATOM 1701 C CA . ALA A 1 208 ? 3.932 19.906 11.805 1 97.88 208 ALA A CA 1
ATOM 1702 C C . ALA A 1 208 ? 2.994 20.719 10.922 1 97.88 208 ALA A C 1
ATOM 1704 O O . ALA A 1 208 ? 3.035 20.609 9.688 1 97.88 208 ALA A O 1
ATOM 1705 N N . MET A 1 209 ? 2.205 21.5 11.445 1 97.44 209 MET A N 1
ATOM 1706 C CA . MET A 1 209 ? 1.092 22.156 10.758 1 97.44 209 MET A CA 1
ATOM 1707 C C . MET A 1 209 ? 1.588 23.297 9.875 1 97.44 209 MET A C 1
ATOM 1709 O O . MET A 1 209 ? 2.529 24 10.242 1 97.44 209 MET A O 1
ATOM 1713 N N . MET A 1 210 ? 1.025 23.406 8.719 1 96.31 210 MET A N 1
ATOM 1714 C CA . MET A 1 210 ? 1.143 24.578 7.848 1 96.31 210 MET A CA 1
ATOM 1715 C C . MET A 1 210 ? -0.136 25.406 7.875 1 96.31 210 MET A C 1
ATOM 1717 O O . MET A 1 210 ? -1.237 24.859 7.93 1 96.31 210 MET A O 1
ATOM 1721 N N . ASP A 1 211 ? -0.052 26.688 7.762 1 95.75 211 ASP A N 1
ATOM 1722 C CA . ASP A 1 211 ? -1.241 27.531 7.867 1 95.75 211 ASP A CA 1
ATOM 1723 C C . ASP A 1 211 ? -2.078 27.453 6.59 1 95.75 211 ASP A C 1
ATOM 1725 O O . ASP A 1 211 ? -1.562 27.125 5.52 1 95.75 211 ASP A O 1
ATOM 1729 N N . ASP A 1 212 ? -3.336 27.781 6.723 1 96.25 212 ASP A N 1
ATOM 1730 C CA . ASP A 1 212 ? -4.312 27.688 5.645 1 96.25 212 ASP A CA 1
ATOM 1731 C C . ASP A 1 212 ? -3.875 28.5 4.434 1 96.25 212 ASP A C 1
ATOM 1733 O O . ASP A 1 212 ? -4.012 28.062 3.293 1 96.25 212 ASP A O 1
ATOM 1737 N N . GLN A 1 213 ? -3.34 29.656 4.676 1 96.19 213 GLN A N 1
ATOM 1738 C CA . GLN A 1 213 ? -2.936 30.547 3.598 1 96.19 213 GLN A CA 1
ATOM 1739 C C . GLN A 1 213 ? -1.789 29.953 2.787 1 96.19 213 GLN A C 1
ATOM 1741 O O . GLN A 1 213 ? -1.732 30.125 1.566 1 96.19 213 GLN A O 1
ATOM 1746 N N . SER A 1 214 ? -0.929 29.328 3.477 1 96.81 214 SER A N 1
ATOM 1747 C CA . SER A 1 214 ? 0.193 28.688 2.805 1 96.81 214 SER A CA 1
ATOM 1748 C C . SER A 1 214 ? -0.28 27.547 1.911 1 96.81 214 SER A C 1
ATOM 1750 O O . SER A 1 214 ? 0.192 27.391 0.782 1 96.81 214 SER A O 1
ATOM 1752 N N . HIS A 1 215 ? -1.237 26.75 2.385 1 97.44 215 HIS A N 1
ATOM 1753 C CA . HIS A 1 215 ? -1.794 25.672 1.571 1 97.44 215 HIS A CA 1
ATOM 1754 C C . HIS A 1 215 ? -2.482 26.219 0.327 1 97.44 215 HIS A C 1
ATOM 1756 O O . HIS A 1 215 ? -2.305 25.688 -0.772 1 97.44 215 HIS A O 1
ATOM 1762 N N . GLU A 1 216 ? -3.209 27.297 0.539 1 96.94 216 GLU A N 1
ATOM 1763 C CA . GLU A 1 216 ? -3.902 27.922 -0.587 1 96.94 216 GLU A CA 1
ATOM 1764 C C . GLU A 1 216 ? -2.912 28.5 -1.593 1 96.94 216 GLU A C 1
ATOM 1766 O O . GLU A 1 216 ? -3.068 28.312 -2.801 1 96.94 216 GLU A O 1
ATOM 1771 N N . GLY A 1 217 ? -1.98 29.234 -1.047 1 97.12 217 GLY A N 1
ATOM 1772 C CA . GLY A 1 217 ? -0.972 29.812 -1.918 1 97.12 217 GLY A CA 1
ATOM 1773 C C . GLY A 1 217 ? -0.222 28.781 -2.736 1 97.12 217 GLY A C 1
ATOM 1774 O O . GLY A 1 217 ? -0.062 28.938 -3.947 1 97.12 217 GLY A O 1
ATOM 1775 N N . PHE A 1 218 ? 0.205 27.766 -2.154 1 97.81 218 PHE A N 1
ATOM 1776 C CA . PHE A 1 218 ? 0.898 26.703 -2.873 1 97.81 218 PHE A CA 1
ATOM 1777 C C . PHE A 1 218 ? -0.013 26.078 -3.918 1 97.81 218 PHE A C 1
ATOM 1779 O O . PHE A 1 218 ? 0.404 25.844 -5.055 1 97.81 218 PHE A O 1
ATOM 1786 N N . MET A 1 219 ? -1.24 25.781 -3.52 1 97.12 219 MET A N 1
ATOM 1787 C CA . MET A 1 219 ? -2.164 25.125 -4.434 1 97.12 219 MET A CA 1
ATOM 1788 C C . MET A 1 219 ? -2.406 25.969 -5.676 1 97.12 219 MET A C 1
ATOM 1790 O O . MET A 1 219 ? -2.484 25.453 -6.789 1 97.12 219 MET A O 1
ATOM 1794 N N . LYS A 1 220 ? -2.512 27.234 -5.48 1 95.81 220 LYS A N 1
ATOM 1795 C CA . LYS A 1 220 ? -2.66 28.141 -6.621 1 95.81 220 LYS A CA 1
ATOM 1796 C C . LYS A 1 220 ? -1.483 28 -7.582 1 95.81 220 LYS A C 1
ATOM 1798 O O . LYS A 1 220 ? -1.676 27.891 -8.797 1 95.81 220 LYS A O 1
ATOM 1803 N N . SER A 1 221 ? -0.318 27.984 -7.016 1 97.44 221 SER A N 1
ATOM 1804 C CA . SER A 1 221 ? 0.875 27.828 -7.844 1 97.44 221 SER A CA 1
ATOM 1805 C C . SER A 1 221 ? 0.917 26.453 -8.508 1 97.44 221 SER A C 1
ATOM 1807 O O . SER A 1 221 ? 1.332 26.328 -9.656 1 97.44 221 SER A O 1
ATOM 1809 N N . TYR A 1 222 ? 0.535 25.438 -7.828 1 96.25 222 TYR A N 1
ATOM 1810 C CA . TYR A 1 222 ? 0.528 24.062 -8.32 1 96.25 222 TYR A CA 1
ATOM 1811 C C . TYR A 1 222 ? -0.393 23.922 -9.523 1 96.25 222 TYR A C 1
ATOM 1813 O O . TYR A 1 222 ? -0.065 23.219 -10.484 1 96.25 222 TYR A O 1
ATOM 1821 N N . LEU A 1 223 ? -1.472 24.625 -9.492 1 94.69 223 LEU A N 1
ATOM 1822 C CA . LEU A 1 223 ? -2.486 24.484 -10.531 1 94.69 223 LEU A CA 1
ATOM 1823 C C . LEU A 1 223 ? -2.168 25.391 -11.719 1 94.69 223 LEU A C 1
ATOM 1825 O O . LEU A 1 223 ? -2.512 25.078 -12.859 1 94.69 223 LEU A O 1
ATOM 1829 N N . SER A 1 224 ? -1.476 26.453 -11.5 1 94.62 224 SER A N 1
ATOM 1830 C CA . SER A 1 224 ? -1.392 27.469 -12.539 1 94.62 224 SER A CA 1
ATOM 1831 C C . SER A 1 224 ? -0 27.516 -13.156 1 94.62 224 SER A C 1
ATOM 1833 O O . SER A 1 224 ? 0.166 27.984 -14.289 1 94.62 224 SER A O 1
ATOM 1835 N N . ASP A 1 225 ? 0.931 27.109 -12.367 1 95.56 225 ASP A N 1
ATOM 1836 C CA . ASP A 1 225 ? 2.307 27.281 -12.828 1 95.56 225 ASP A CA 1
ATOM 1837 C C . ASP A 1 225 ? 2.854 25.969 -13.406 1 95.56 225 ASP A C 1
ATOM 1839 O O . ASP A 1 225 ? 2.557 24.891 -12.898 1 95.56 225 ASP A O 1
ATOM 1843 N N . PRO A 1 226 ? 3.672 26.078 -14.43 1 95.12 226 PRO A N 1
ATOM 1844 C CA . PRO A 1 226 ? 4.324 24.859 -14.938 1 95.12 226 PRO A CA 1
ATOM 1845 C C . PRO A 1 226 ? 5.191 24.188 -13.883 1 95.12 226 PRO A C 1
ATOM 1847 O O . PRO A 1 226 ? 5.312 22.953 -13.875 1 95.12 226 PRO A O 1
ATOM 1850 N N . VAL A 1 227 ? 5.812 25.094 -13.117 1 96.25 227 VAL A N 1
ATOM 1851 C CA . VAL A 1 227 ? 6.574 24.609 -11.969 1 96.25 227 VAL A CA 1
ATOM 1852 C C . VAL A 1 227 ? 5.992 25.188 -10.68 1 96.25 227 VAL A C 1
ATOM 1854 O O . VAL A 1 227 ? 6.082 26.391 -10.438 1 96.25 227 VAL A O 1
ATOM 1857 N N . PRO A 1 228 ? 5.488 24.297 -9.867 1 97 228 PRO A N 1
ATOM 1858 C CA . PRO A 1 228 ? 4.902 24.781 -8.609 1 97 228 PRO A CA 1
ATOM 1859 C C . PRO A 1 228 ? 5.922 25.484 -7.715 1 97 228 PRO A C 1
ATOM 1861 O O . PRO A 1 228 ? 7.109 25.156 -7.746 1 97 228 PRO A O 1
ATOM 1864 N N . ASN A 1 229 ? 5.426 26.406 -6.969 1 97.12 229 ASN A N 1
ATOM 1865 C CA . ASN A 1 229 ? 6.273 27.109 -6.004 1 97.12 229 ASN A CA 1
ATOM 1866 C C . ASN A 1 229 ? 6.426 26.297 -4.719 1 97.12 229 ASN A C 1
ATOM 1868 O O . ASN A 1 229 ? 5.738 26.562 -3.729 1 97.12 229 ASN A O 1
ATOM 1872 N N . TYR A 1 230 ? 7.395 25.469 -4.676 1 96.62 230 TYR A N 1
ATOM 1873 C CA . TYR A 1 230 ? 7.602 24.578 -3.547 1 96.62 230 TYR A CA 1
ATOM 1874 C C . TYR A 1 230 ? 8.07 25.344 -2.318 1 96.62 230 TYR A C 1
ATOM 1876 O O . TYR A 1 230 ? 8.07 24.812 -1.205 1 96.62 230 TYR A O 1
ATOM 1884 N N . ASP A 1 231 ? 8.492 26.578 -2.484 1 96.12 231 ASP A N 1
ATOM 1885 C CA . ASP A 1 231 ? 9 27.406 -1.395 1 96.12 231 ASP A CA 1
ATOM 1886 C C . ASP A 1 231 ? 8.055 28.578 -1.101 1 96.12 231 ASP A C 1
ATOM 1888 O O . ASP A 1 231 ? 8.492 29.641 -0.665 1 96.12 231 ASP A O 1
ATOM 1892 N N . TYR A 1 232 ? 6.867 28.359 -1.467 1 95.94 232 TYR A N 1
ATOM 1893 C CA . TYR A 1 232 ? 5.879 29.406 -1.23 1 95.94 232 TYR A CA 1
ATOM 1894 C C . TYR A 1 232 ? 5.938 29.906 0.211 1 95.94 232 TYR A C 1
ATOM 1896 O O . TYR A 1 232 ? 6.008 29.094 1.145 1 95.94 232 TYR A O 1
ATOM 1904 N N . GLY A 1 233 ? 5.891 31.172 0.408 1 92.75 233 GLY A N 1
ATOM 1905 C CA . GLY A 1 233 ? 5.859 31.781 1.729 1 92.75 233 GLY A CA 1
ATOM 1906 C C . GLY A 1 233 ? 7.238 32.031 2.309 1 92.75 233 GLY A C 1
ATOM 1907 O O . GLY A 1 233 ? 7.371 32.562 3.408 1 92.75 233 GLY A O 1
ATOM 1908 N N . LEU A 1 234 ? 8.242 31.625 1.594 1 91.81 234 LEU A N 1
ATOM 1909 C CA . LEU A 1 234 ? 9.602 31.859 2.051 1 91.81 234 LEU A CA 1
ATOM 1910 C C . LEU A 1 234 ? 10.211 33.062 1.33 1 91.81 234 LEU A C 1
ATOM 1912 O O . LEU A 1 234 ? 9.828 33.375 0.199 1 91.81 234 LEU A O 1
ATOM 1916 N N . MET B 1 1 ? -11.461 -30.469 0.749 1 38.94 1 MET B N 1
ATOM 1917 C CA . MET B 1 1 ? -11.844 -29.109 1.126 1 38.94 1 MET B CA 1
ATOM 1918 C C . MET B 1 1 ? -12.766 -28.5 0.08 1 38.94 1 MET B C 1
ATOM 1920 O O . MET B 1 1 ? -12.469 -28.531 -1.115 1 38.94 1 MET B O 1
ATOM 1924 N N . ALA B 1 2 ? -14.023 -28.344 0.375 1 46.75 2 ALA B N 1
ATOM 1925 C CA . ALA B 1 2 ? -15.039 -28.109 -0.651 1 46.75 2 ALA B CA 1
ATOM 1926 C C . ALA B 1 2 ? -14.781 -26.781 -1.365 1 46.75 2 ALA B C 1
ATOM 1928 O O . ALA B 1 2 ? -14.922 -25.719 -0.767 1 46.75 2 ALA B O 1
ATOM 1929 N N . MET B 1 3 ? -13.695 -26.703 -2.199 1 61.88 3 MET B N 1
ATOM 1930 C CA . MET B 1 3 ? -13.422 -25.594 -3.104 1 61.88 3 MET B CA 1
ATOM 1931 C C . MET B 1 3 ? -14.539 -25.453 -4.133 1 61.88 3 MET B C 1
ATOM 1933 O O . MET B 1 3 ? -14.984 -26.438 -4.715 1 61.88 3 MET B O 1
ATOM 1937 N N . THR B 1 4 ? -15.273 -24.359 -3.869 1 66.81 4 THR B N 1
ATOM 1938 C CA . THR B 1 4 ? -16.156 -24.172 -5.008 1 66.81 4 THR B CA 1
ATOM 1939 C C . THR B 1 4 ? -15.359 -24 -6.297 1 66.81 4 THR B C 1
ATOM 1941 O O . THR B 1 4 ? -14.359 -23.281 -6.32 1 66.81 4 THR B O 1
ATOM 1944 N N . LYS B 1 5 ? -15.68 -24.828 -7.266 1 81.25 5 LYS B N 1
ATOM 1945 C CA . LYS B 1 5 ? -14.922 -24.75 -8.516 1 81.25 5 LYS B CA 1
ATOM 1946 C C . LYS B 1 5 ? -15.359 -23.547 -9.344 1 81.25 5 LYS B C 1
ATOM 1948 O O . LYS B 1 5 ? -14.516 -22.781 -9.82 1 81.25 5 LYS B O 1
ATOM 1953 N N . ASN B 1 6 ? -16.641 -23.359 -9.336 1 92.88 6 ASN B N 1
ATOM 1954 C CA . ASN B 1 6 ? -17.125 -22.234 -10.148 1 92.88 6 ASN B CA 1
ATOM 1955 C C . ASN B 1 6 ? -17.281 -20.969 -9.32 1 92.88 6 ASN B C 1
ATOM 1957 O O . ASN B 1 6 ? -17.547 -21.047 -8.117 1 92.88 6 ASN B O 1
ATOM 1961 N N . ALA B 1 7 ? -17.188 -19.891 -9.977 1 97.56 7 ALA B N 1
ATOM 1962 C CA . ALA B 1 7 ? -17.375 -18.594 -9.32 1 97.56 7 ALA B CA 1
ATOM 1963 C C . ALA B 1 7 ? -18.844 -18.312 -9.039 1 97.56 7 ALA B C 1
ATOM 1965 O O . ALA B 1 7 ? -19.703 -18.578 -9.883 1 97.56 7 ALA B O 1
ATOM 1966 N N . PHE B 1 8 ? -19.141 -17.875 -7.836 1 97.44 8 PHE B N 1
ATOM 1967 C CA . PHE B 1 8 ? -20.484 -17.422 -7.504 1 97.44 8 PHE B CA 1
ATOM 1968 C C . PHE B 1 8 ? -20.812 -16.109 -8.203 1 97.44 8 PHE B C 1
ATOM 1970 O O . PHE B 1 8 ? -19.953 -15.211 -8.266 1 97.44 8 PHE B O 1
ATOM 1977 N N . GLU B 1 9 ? -22 -15.961 -8.727 1 96.56 9 GLU B N 1
ATOM 1978 C CA . GLU B 1 9 ? -22.406 -14.781 -9.469 1 96.56 9 GLU B CA 1
ATOM 1979 C C . GLU B 1 9 ? -23.625 -14.125 -8.82 1 96.56 9 GLU B C 1
ATOM 1981 O O . GLU B 1 9 ? -24.188 -14.656 -7.863 1 96.56 9 GLU B O 1
ATOM 1986 N N . SER B 1 10 ? -23.953 -12.938 -9.406 1 96.62 10 SER B N 1
ATOM 1987 C CA . SER B 1 10 ? -25.156 -12.25 -8.969 1 96.62 10 SER B CA 1
ATOM 1988 C C . SER B 1 10 ? -26.359 -13.188 -8.953 1 96.62 10 SER B C 1
ATOM 1990 O O . SER B 1 10 ? -26.547 -13.977 -9.883 1 96.62 10 SER B O 1
ATOM 1992 N N . GLY B 1 11 ? -27.141 -13.094 -7.906 1 96.31 11 GLY B N 1
ATOM 1993 C CA . GLY B 1 11 ? -28.328 -13.938 -7.781 1 96.31 11 GLY B CA 1
ATOM 1994 C C . GLY B 1 11 ? -28.062 -15.234 -7.035 1 96.31 11 GLY B C 1
ATOM 1995 O O . GLY B 1 11 ? -28.984 -15.945 -6.66 1 96.31 11 GLY B O 1
ATOM 1996 N N . SER B 1 12 ? -26.766 -15.586 -6.832 1 96.25 12 SER B N 1
ATOM 1997 C CA . SER B 1 12 ? -26.422 -16.797 -6.098 1 96.25 12 SER B CA 1
ATOM 1998 C C . SER B 1 12 ? -26.688 -16.641 -4.605 1 96.25 12 SER B C 1
ATOM 2000 O O . SER B 1 12 ? -26.938 -15.531 -4.133 1 96.25 12 SER B O 1
ATOM 2002 N N . THR B 1 13 ? -26.734 -17.75 -3.947 1 96.25 13 THR B N 1
ATOM 2003 C CA . THR B 1 13 ? -26.859 -17.75 -2.494 1 96.25 13 THR B CA 1
ATOM 2004 C C . THR B 1 13 ? -25.5 -17.938 -1.833 1 96.25 13 THR B C 1
ATOM 2006 O O . THR B 1 13 ? -24.703 -18.766 -2.27 1 96.25 13 THR B O 1
ATOM 2009 N N . CYS B 1 14 ? -25.234 -17.172 -0.869 1 95.56 14 CYS B N 1
ATOM 2010 C CA . CYS B 1 14 ? -23.984 -17.281 -0.138 1 95.56 14 CYS B CA 1
ATOM 2011 C C . CYS B 1 14 ? -23.859 -18.641 0.525 1 95.56 14 CYS B C 1
ATOM 2013 O O . CYS B 1 14 ? -24.734 -19.062 1.278 1 95.56 14 CYS B O 1
ATOM 2015 N N . PRO B 1 15 ? -22.781 -19.375 0.292 1 94.88 15 PRO B N 1
ATOM 2016 C CA . PRO B 1 15 ? -22.609 -20.641 1.014 1 94.88 15 PRO B CA 1
ATOM 2017 C C . PRO B 1 15 ? -22.422 -20.438 2.518 1 94.88 15 PRO B C 1
ATOM 2019 O O . PRO B 1 15 ? -21.844 -19.438 2.947 1 94.88 15 PRO B O 1
ATOM 2022 N N . PRO B 1 16 ? -22.906 -21.375 3.293 1 94.19 16 PRO B N 1
ATOM 2023 C CA . PRO B 1 16 ? -22.797 -21.219 4.746 1 94.19 16 PRO B CA 1
ATOM 2024 C C . PRO B 1 16 ? -21.344 -21.141 5.227 1 94.19 16 PRO B C 1
ATOM 2026 O O . PRO B 1 16 ? -20.469 -21.812 4.676 1 94.19 16 PRO B O 1
ATOM 2029 N N . LEU B 1 17 ? -21.109 -20.312 6.23 1 93.12 17 LEU B N 1
ATOM 2030 C CA . LEU B 1 17 ? -19.797 -20.156 6.844 1 93.12 17 LEU B CA 1
ATOM 2031 C C . LEU B 1 17 ? -19.547 -21.25 7.871 1 93.12 17 LEU B C 1
ATOM 2033 O O . LEU B 1 17 ? -20.406 -21.531 8.719 1 93.12 17 LEU B O 1
ATOM 2037 N N . LYS B 1 18 ? -18.438 -21.844 7.75 1 89.62 18 LYS B N 1
ATOM 2038 C CA . LYS B 1 18 ? -18.047 -22.828 8.75 1 89.62 18 LYS B CA 1
ATOM 2039 C C . LYS B 1 18 ? -17.328 -22.172 9.93 1 89.62 18 LYS B C 1
ATOM 2041 O O . LYS B 1 18 ? -16.484 -21.297 9.742 1 89.62 18 LYS B O 1
ATOM 2046 N N . ASP B 1 19 ? -17.641 -22.438 11.133 1 82.56 19 ASP B N 1
ATOM 2047 C CA . ASP B 1 19 ? -17.156 -21.766 12.328 1 82.56 19 ASP B CA 1
ATOM 2048 C C . ASP B 1 19 ? -15.664 -21.984 12.516 1 82.56 19 ASP B C 1
ATOM 2050 O O . ASP B 1 19 ? -14.953 -21.078 12.969 1 82.56 19 ASP B O 1
ATOM 2054 N N . ASP B 1 20 ? -15.141 -23.078 12.219 1 87.12 20 ASP B N 1
ATOM 2055 C CA . ASP B 1 20 ? -13.789 -23.391 12.648 1 87.12 20 ASP B CA 1
ATOM 2056 C C . ASP B 1 20 ? -12.828 -23.422 11.469 1 87.12 20 ASP B C 1
ATOM 2058 O O . ASP B 1 20 ? -11.703 -23.906 11.578 1 87.12 20 ASP B O 1
ATOM 2062 N N . ILE B 1 21 ? -13.32 -22.797 10.359 1 93.19 21 ILE B N 1
ATOM 2063 C CA . ILE B 1 21 ? -12.438 -22.844 9.195 1 93.19 21 ILE B CA 1
ATOM 2064 C C . ILE B 1 21 ? -12.359 -21.469 8.555 1 93.19 21 ILE B C 1
ATOM 2066 O O . ILE B 1 21 ? -13.359 -20.75 8.461 1 93.19 21 ILE B O 1
ATOM 2070 N N . LEU B 1 22 ? -11.164 -21.094 8.242 1 97.69 22 LEU B N 1
ATOM 2071 C CA . LEU B 1 22 ? -10.961 -19.844 7.535 1 97.69 22 LEU B CA 1
ATOM 2072 C C . LEU B 1 22 ? -11.469 -19.938 6.098 1 97.69 22 LEU B C 1
ATOM 2074 O O . LEU B 1 22 ? -11.188 -20.922 5.402 1 97.69 22 LEU B O 1
ATOM 2078 N N . ARG B 1 23 ? -12.312 -18.969 5.715 1 97.94 23 ARG B N 1
ATOM 2079 C CA . ARG B 1 23 ? -12.75 -18.859 4.328 1 97.94 23 ARG B CA 1
ATOM 2080 C C . ARG B 1 23 ? -11.992 -17.766 3.588 1 97.94 23 ARG B C 1
ATOM 2082 O O . ARG B 1 23 ? -11.797 -16.672 4.113 1 97.94 23 ARG B O 1
ATOM 2089 N N . ILE B 1 24 ? -11.531 -18.078 2.42 1 98.62 24 ILE B N 1
ATOM 2090 C CA . ILE B 1 24 ? -10.984 -17.062 1.525 1 98.62 24 ILE B CA 1
ATOM 2091 C C . ILE B 1 24 ? -11.906 -16.891 0.321 1 98.62 24 ILE B C 1
ATOM 2093 O O . ILE B 1 24 ? -12.219 -17.859 -0.374 1 98.62 24 ILE B O 1
ATOM 2097 N N . TYR B 1 25 ? -12.438 -15.664 0.176 1 98.75 25 TYR B N 1
ATOM 2098 C CA . TYR B 1 25 ? -13.039 -15.289 -1.101 1 98.75 25 TYR B CA 1
ATOM 2099 C C . TYR B 1 25 ? -11.961 -14.977 -2.135 1 98.75 25 TYR B C 1
ATOM 2101 O O . TYR B 1 25 ? -11.078 -14.156 -1.888 1 98.75 25 TYR B O 1
ATOM 2109 N N . SER B 1 26 ? -12.086 -15.594 -3.258 1 98.38 26 SER B N 1
ATOM 2110 C CA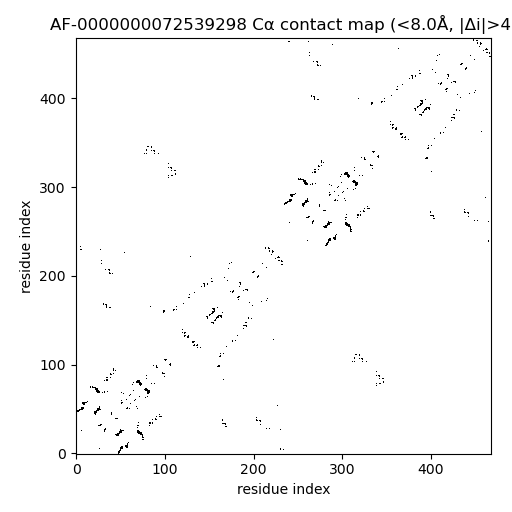 . SER B 1 26 ? -11.008 -15.609 -4.238 1 98.38 26 SER B CA 1
ATOM 2111 C C . SER B 1 26 ? -11.547 -15.523 -5.66 1 98.38 26 SER B C 1
ATOM 2113 O O . SER B 1 26 ? -12.703 -15.148 -5.871 1 98.38 26 SER B O 1
ATOM 2115 N N . MET B 1 27 ? -10.805 -15.57 -6.594 1 98.12 27 MET B N 1
ATOM 2116 C CA . MET B 1 27 ? -10.992 -15.812 -8.023 1 98.12 27 MET B CA 1
ATOM 2117 C C . MET B 1 27 ? -9.812 -16.578 -8.602 1 98.12 27 MET B C 1
ATOM 2119 O O . MET B 1 27 ? -8.656 -16.234 -8.352 1 98.12 27 MET B O 1
ATOM 2123 N N . ARG B 1 28 ? -9.992 -17.547 -9.328 1 96.69 28 ARG B N 1
ATOM 2124 C CA . ARG B 1 28 ? -9.023 -18.594 -9.672 1 96.69 28 ARG B CA 1
ATOM 2125 C C . ARG B 1 28 ? -7.773 -18 -10.305 1 96.69 28 ARG B C 1
ATOM 2127 O O . ARG B 1 28 ? -6.66 -18.453 -10.047 1 96.69 28 ARG B O 1
ATOM 2134 N N . TYR B 1 29 ? -7.926 -16.922 -11.062 1 97.31 29 TYR B N 1
ATOM 2135 C CA . TYR B 1 29 ? -6.805 -16.438 -11.852 1 97.31 29 TYR B CA 1
ATOM 2136 C C . TYR B 1 29 ? -6.355 -15.062 -11.367 1 97.31 29 TYR B C 1
ATOM 2138 O O . TYR B 1 29 ? -5.52 -14.414 -12 1 97.31 29 TYR B O 1
ATOM 2146 N N . CYS B 1 30 ? -6.957 -14.609 -10.289 1 97.38 30 CYS B N 1
ATOM 2147 C CA . CYS B 1 30 ? -6.566 -13.312 -9.742 1 97.38 30 CYS B CA 1
ATOM 2148 C C . CYS B 1 30 ? -5.184 -13.383 -9.109 1 97.38 30 CYS B C 1
ATOM 2150 O O . CYS B 1 30 ? -4.973 -14.141 -8.156 1 97.38 30 CYS B O 1
ATOM 2152 N N . PRO B 1 31 ? -4.258 -12.594 -9.609 1 97.75 31 PRO B N 1
ATOM 2153 C CA . PRO B 1 31 ? -2.906 -12.656 -9.039 1 97.75 31 PRO B CA 1
ATOM 2154 C C . PRO B 1 31 ? -2.855 -12.211 -7.582 1 97.75 31 PRO B C 1
ATOM 2156 O O . PRO B 1 31 ? -1.978 -12.641 -6.832 1 97.75 31 PRO B O 1
ATOM 2159 N N . PHE B 1 32 ? -3.746 -11.375 -7.145 1 98.31 32 PHE B N 1
ATOM 2160 C CA . PHE B 1 32 ? -3.762 -10.867 -5.773 1 98.31 32 PHE B CA 1
ATOM 2161 C C . PHE B 1 32 ? -4.277 -11.938 -4.812 1 98.31 32 PHE B C 1
ATOM 2163 O O . PHE B 1 32 ? -3.723 -12.125 -3.729 1 98.31 32 PHE B O 1
ATOM 2170 N N . ALA B 1 33 ? -5.332 -12.625 -5.207 1 98.62 33 ALA B N 1
ATOM 2171 C CA . ALA B 1 33 ? -5.812 -13.734 -4.387 1 98.62 33 ALA B CA 1
ATOM 2172 C C . ALA B 1 33 ? -4.785 -14.859 -4.332 1 98.62 33 ALA B C 1
ATOM 2174 O O . ALA B 1 33 ? -4.684 -15.562 -3.326 1 98.62 33 ALA B O 1
ATOM 2175 N N . HIS B 1 34 ? -4.07 -15.031 -5.449 1 98.75 34 HIS B N 1
ATOM 2176 C CA . HIS B 1 34 ? -2.988 -16 -5.516 1 98.75 34 HIS B CA 1
ATOM 2177 C C . HIS B 1 34 ? -1.955 -15.758 -4.422 1 98.75 34 HIS B C 1
ATOM 2179 O O . HIS B 1 34 ? -1.471 -16.703 -3.791 1 98.75 34 HIS B O 1
ATOM 2185 N N . ARG B 1 35 ? -1.626 -14.508 -4.113 1 98.81 35 ARG B N 1
ATOM 2186 C CA . ARG B 1 35 ? -0.713 -14.164 -3.029 1 98.81 35 ARG B CA 1
ATOM 2187 C C . ARG B 1 35 ? -1.149 -14.805 -1.717 1 98.81 35 ARG B C 1
ATOM 2189 O O . ARG B 1 35 ? -0.341 -15.43 -1.025 1 98.81 35 ARG B O 1
ATOM 2196 N N . THR B 1 36 ? -2.367 -14.594 -1.418 1 98.94 36 THR B N 1
ATOM 2197 C CA . THR B 1 36 ? -2.896 -15.016 -0.126 1 98.94 36 THR B CA 1
ATOM 2198 C C . THR B 1 36 ? -2.998 -16.531 -0.053 1 98.94 36 THR B C 1
ATOM 2200 O O . THR B 1 36 ? -2.746 -17.125 0.996 1 98.94 36 THR B O 1
ATOM 2203 N N . ARG B 1 37 ? -3.365 -17.156 -1.191 1 98.75 37 ARG B N 1
ATOM 2204 C CA . ARG B 1 37 ? -3.393 -18.625 -1.209 1 98.75 37 ARG B CA 1
ATOM 2205 C C . ARG B 1 37 ? -2 -19.188 -0.973 1 98.75 37 ARG B C 1
ATOM 2207 O O . ARG B 1 37 ? -1.852 -20.219 -0.303 1 98.75 37 ARG B O 1
ATOM 2214 N N . LEU B 1 38 ? -0.993 -18.547 -1.494 1 98.81 38 LEU B N 1
ATOM 2215 C CA . LEU B 1 38 ? 0.379 -18.984 -1.246 1 98.81 38 LEU B CA 1
ATOM 2216 C C . LEU B 1 38 ? 0.699 -18.938 0.244 1 98.81 38 LEU B C 1
ATOM 2218 O O . LEU B 1 38 ? 1.254 -19.906 0.787 1 98.81 38 LEU B O 1
ATOM 2222 N N . VAL B 1 39 ? 0.358 -17.859 0.915 1 98.88 39 VAL B N 1
ATOM 2223 C CA . VAL B 1 39 ? 0.649 -17.688 2.336 1 98.88 39 VAL B CA 1
ATOM 2224 C C . VAL B 1 39 ? -0.135 -18.719 3.145 1 98.88 39 VAL B C 1
ATOM 2226 O O . VAL B 1 39 ? 0.394 -19.312 4.09 1 98.88 39 VAL B O 1
ATOM 2229 N N . LEU B 1 40 ? -1.368 -18.969 2.758 1 98.62 40 LEU B N 1
ATOM 2230 C CA . LEU B 1 40 ? -2.188 -19.969 3.434 1 98.62 40 LEU B CA 1
ATOM 2231 C C . LEU B 1 40 ? -1.539 -21.344 3.357 1 98.62 40 LEU B C 1
ATOM 2233 O O . LEU B 1 40 ? -1.445 -22.047 4.363 1 98.62 40 LEU B O 1
ATOM 2237 N N . HIS B 1 41 ? -1.121 -21.719 2.186 1 98.44 41 HIS B N 1
ATOM 2238 C CA . HIS B 1 41 ? -0.464 -23 2.008 1 98.44 41 HIS B CA 1
ATOM 2239 C C . HIS B 1 41 ? 0.846 -23.062 2.785 1 98.44 41 HIS B C 1
ATOM 2241 O O . HIS B 1 41 ? 1.136 -24.078 3.439 1 98.44 41 HIS B O 1
ATOM 2247 N N . HIS B 1 42 ? 1.613 -22 2.682 1 98.56 42 HIS B N 1
ATOM 2248 C CA . HIS B 1 42 ? 2.902 -21.984 3.361 1 98.56 42 HIS B CA 1
ATOM 2249 C C . HIS B 1 42 ? 2.736 -22.172 4.867 1 98.56 42 HIS B C 1
ATOM 2251 O O . HIS B 1 42 ? 3.52 -22.875 5.5 1 98.56 42 HIS B O 1
ATOM 2257 N N . LYS B 1 43 ? 1.721 -21.531 5.414 1 98.06 43 LYS B N 1
ATOM 2258 C CA . LYS B 1 43 ? 1.493 -21.547 6.855 1 98.06 43 LYS B CA 1
ATOM 2259 C C . LYS B 1 43 ? 0.685 -22.766 7.277 1 98.06 43 LYS B C 1
ATOM 2261 O O . LYS B 1 43 ? 0.43 -22.969 8.469 1 98.06 43 LYS B O 1
ATOM 2266 N N . ASN B 1 44 ? 0.305 -23.562 6.375 1 97.31 44 ASN B N 1
ATOM 2267 C CA . ASN B 1 44 ? -0.473 -24.766 6.633 1 97.31 44 ASN B CA 1
ATOM 2268 C C . ASN B 1 44 ? -1.759 -24.453 7.391 1 97.31 44 ASN B C 1
ATOM 2270 O O . ASN B 1 44 ? -2.086 -25.109 8.375 1 97.31 44 ASN B O 1
ATOM 2274 N N . ILE B 1 45 ? -2.395 -23.438 7.023 1 97.12 45 ILE B N 1
ATOM 2275 C CA . ILE B 1 45 ? -3.682 -23.047 7.59 1 97.12 45 ILE B CA 1
ATOM 2276 C C . ILE B 1 45 ? -4.812 -23.719 6.809 1 97.12 45 ILE B C 1
ATOM 2278 O O . ILE B 1 45 ? -4.91 -23.562 5.59 1 97.12 45 ILE B O 1
ATOM 2282 N N . PRO B 1 46 ? -5.609 -24.484 7.477 1 95.88 46 PRO B N 1
ATOM 2283 C CA . PRO B 1 46 ? -6.785 -25.016 6.77 1 95.88 46 PRO B CA 1
ATOM 2284 C C . PRO B 1 46 ? -7.734 -23.906 6.312 1 95.88 46 PRO B C 1
ATOM 2286 O O . PRO B 1 46 ? -7.996 -22.969 7.066 1 95.88 46 PRO B O 1
ATOM 2289 N N . PHE B 1 47 ? -8.211 -24.031 5.098 1 97.38 47 PHE B N 1
ATOM 2290 C CA . PHE B 1 47 ? -9.102 -23 4.582 1 97.38 47 PHE B CA 1
ATOM 2291 C C . PHE B 1 47 ? -10.055 -23.578 3.543 1 97.38 47 PHE B C 1
ATOM 2293 O O . PHE B 1 47 ? -9.812 -24.656 3.006 1 97.38 47 PHE B O 1
ATOM 2300 N N . GLU B 1 48 ? -11.109 -22.859 3.361 1 96.94 48 GLU B N 1
ATOM 2301 C CA . GLU B 1 48 ? -12.008 -23.125 2.236 1 96.94 48 GLU B CA 1
ATOM 2302 C C . GLU B 1 48 ? -12.016 -21.953 1.256 1 96.94 48 GLU B C 1
ATOM 2304 O O . GLU B 1 48 ? -11.82 -20.812 1.652 1 96.94 48 GLU B O 1
ATOM 2309 N N . ILE B 1 49 ? -12.211 -22.25 0.006 1 97.5 49 ILE B N 1
ATOM 2310 C CA . ILE B 1 49 ? -12.195 -21.234 -1.033 1 97.5 49 ILE B CA 1
ATOM 2311 C C . ILE B 1 49 ? -13.602 -21.016 -1.575 1 97.5 49 ILE B C 1
ATOM 2313 O O . ILE B 1 49 ? -14.32 -21.984 -1.855 1 97.5 49 ILE B O 1
ATOM 2317 N N . VAL B 1 50 ? -14.031 -19.828 -1.62 1 97.62 50 VAL B N 1
ATOM 2318 C CA . VAL B 1 50 ? -15.234 -19.406 -2.332 1 97.62 50 VAL B CA 1
ATOM 2319 C C . VAL B 1 50 ? -14.852 -18.438 -3.451 1 97.62 50 VAL B C 1
ATOM 2321 O O . VAL B 1 50 ? -14.406 -17.312 -3.191 1 97.62 50 VAL B O 1
ATOM 2324 N N . ASN B 1 51 ? -15.031 -18.844 -4.715 1 98 51 ASN B N 1
ATOM 2325 C CA . ASN B 1 51 ? -14.68 -18 -5.848 1 98 51 ASN B CA 1
ATOM 2326 C C . ASN B 1 51 ? -15.805 -17.031 -6.203 1 98 51 ASN B C 1
ATOM 2328 O O . ASN B 1 51 ? -16.984 -17.406 -6.184 1 98 51 ASN B O 1
ATOM 2332 N N . ILE B 1 52 ? -15.406 -15.805 -6.484 1 98.44 52 ILE B N 1
ATOM 2333 C CA . ILE B 1 52 ? -16.344 -14.727 -6.777 1 98.44 52 ILE B CA 1
ATOM 2334 C C . ILE B 1 52 ? -16.203 -14.305 -8.242 1 98.44 52 ILE B C 1
ATOM 2336 O O . ILE B 1 52 ? -15.086 -14.141 -8.742 1 98.44 52 ILE B O 1
ATOM 2340 N N . HIS B 1 53 ? -17.312 -14.25 -8.977 1 98.19 53 HIS B N 1
ATOM 2341 C CA . HIS B 1 53 ? -17.328 -13.664 -10.312 1 98.19 53 HIS B CA 1
ATOM 2342 C C . HIS B 1 53 ? -17.078 -12.164 -10.258 1 98.19 53 HIS B C 1
ATOM 2344 O O . HIS B 1 53 ? -17.875 -11.422 -9.672 1 98.19 53 HIS B O 1
ATOM 2350 N N . LEU B 1 54 ? -16.125 -11.633 -10.914 1 97.81 54 LEU B N 1
ATOM 2351 C CA . LEU B 1 54 ? -15.656 -10.273 -10.664 1 97.81 54 LEU B CA 1
ATOM 2352 C C . LEU B 1 54 ? -16.422 -9.273 -11.523 1 97.81 54 LEU B C 1
ATOM 2354 O O . LEU B 1 54 ? -16.359 -8.062 -11.281 1 97.81 54 LEU B O 1
ATOM 2358 N N . LYS B 1 55 ? -17.156 -9.734 -12.516 1 97.5 55 LYS B N 1
ATOM 2359 C CA . LYS B 1 55 ? -17.984 -8.852 -13.32 1 97.5 55 LYS B CA 1
ATOM 2360 C C . LYS B 1 55 ? -19.438 -8.906 -12.867 1 97.5 55 LYS B C 1
ATOM 2362 O O . LYS B 1 55 ? -20.172 -7.922 -12.992 1 97.5 55 LYS B O 1
ATOM 2367 N N . LYS B 1 56 ? -19.844 -10 -12.453 1 97.44 56 LYS B N 1
ATOM 2368 C CA . LYS B 1 56 ? -21.188 -10.227 -11.938 1 97.44 56 LYS B CA 1
ATOM 2369 C C . LYS B 1 56 ? -21.156 -10.617 -10.461 1 97.44 56 LYS B C 1
ATOM 2371 O O . LYS B 1 56 ? -21.672 -11.672 -10.078 1 97.44 56 LYS B O 1
ATOM 2376 N N . LYS B 1 57 ? -20.672 -9.781 -9.656 1 97.94 57 LYS B N 1
ATOM 2377 C CA . LYS B 1 57 ? -20.422 -10.062 -8.242 1 97.94 57 LYS B CA 1
ATOM 2378 C C . LYS B 1 57 ? -21.734 -10.258 -7.488 1 97.94 57 LYS B C 1
ATOM 2380 O O . LYS B 1 57 ? -22.688 -9.516 -7.691 1 97.94 57 LYS B O 1
ATOM 2385 N N . PRO B 1 58 ? -21.734 -11.234 -6.559 1 98.19 58 PRO B N 1
ATOM 2386 C CA . PRO B 1 58 ? -22.906 -11.391 -5.699 1 98.19 58 PRO B CA 1
ATOM 2387 C C . PRO B 1 58 ? -23.094 -10.211 -4.746 1 98.19 58 PRO B C 1
ATOM 2389 O O . PRO B 1 58 ? -22.125 -9.68 -4.211 1 98.19 58 PRO B O 1
ATOM 2392 N N . ASP B 1 59 ? -24.359 -9.859 -4.465 1 98.12 59 ASP B N 1
ATOM 2393 C CA . ASP B 1 59 ? -24.672 -8.781 -3.531 1 98.12 59 ASP B CA 1
ATOM 2394 C C . ASP B 1 59 ? -24.172 -9.117 -2.127 1 98.12 59 ASP B C 1
ATOM 2396 O O . ASP B 1 59 ? -23.688 -8.242 -1.41 1 98.12 59 ASP B O 1
ATOM 2400 N N . TRP B 1 60 ? -24.344 -10.383 -1.809 1 98.06 60 TRP B N 1
ATOM 2401 C CA . TRP B 1 60 ? -23.938 -10.781 -0.465 1 98.06 60 TRP B CA 1
ATOM 2402 C C . TRP B 1 60 ? -22.438 -10.609 -0.276 1 98.06 60 TRP B C 1
ATOM 2404 O O . TRP B 1 60 ? -21.969 -10.43 0.848 1 98.06 60 TRP B O 1
ATOM 2414 N N . TYR B 1 61 ? -21.609 -10.727 -1.338 1 98.44 61 TYR B N 1
ATOM 2415 C CA . TYR B 1 61 ? -20.172 -10.523 -1.225 1 98.44 61 TYR B CA 1
ATOM 2416 C C . TYR B 1 61 ? -19.844 -9.047 -1.004 1 98.44 61 TYR B C 1
ATOM 2418 O O . TYR B 1 61 ? -18.969 -8.711 -0.199 1 98.44 61 TYR B O 1
ATOM 2426 N N . LEU B 1 62 ? -20.578 -8.148 -1.685 1 98 62 LEU B N 1
ATOM 2427 C CA . LEU B 1 62 ? -20.359 -6.715 -1.568 1 98 62 LEU B CA 1
ATOM 2428 C C . LEU B 1 62 ? -20.719 -6.223 -0.167 1 98 62 LEU B C 1
ATOM 2430 O O . LEU B 1 62 ? -20.203 -5.195 0.281 1 98 62 LEU B O 1
ATOM 2434 N N . GLU B 1 63 ? -21.562 -6.941 0.545 1 96.75 63 GLU B N 1
ATOM 2435 C CA . GLU B 1 63 ? -21.859 -6.629 1.938 1 96.75 63 GLU B CA 1
ATOM 2436 C C . GLU B 1 63 ? -20.656 -6.906 2.84 1 96.75 63 GLU B C 1
ATOM 2438 O O . GLU B 1 63 ? -20.484 -6.25 3.867 1 96.75 63 GLU B O 1
ATOM 2443 N N . LYS B 1 64 ? -19.844 -7.883 2.453 1 97.25 64 LYS B N 1
ATOM 2444 C CA . LYS B 1 64 ? -18.672 -8.266 3.229 1 97.25 64 LYS B CA 1
ATOM 2445 C C . LYS B 1 64 ? -17.484 -7.363 2.902 1 97.25 64 LYS B C 1
ATOM 2447 O O . LYS B 1 64 ? -16.75 -6.941 3.801 1 97.25 64 LYS B O 1
ATOM 2452 N N . ASN B 1 65 ? -17.297 -7.086 1.68 1 97.62 65 ASN B N 1
ATOM 2453 C CA . ASN B 1 65 ? -16.266 -6.199 1.156 1 97.62 65 ASN B CA 1
ATOM 2454 C C . ASN B 1 65 ? -16.844 -5.199 0.158 1 97.62 65 ASN B C 1
ATOM 2456 O O . ASN B 1 65 ? -17 -5.512 -1.023 1 97.62 65 ASN B O 1
ATOM 2460 N N . PRO B 1 66 ? -17.047 -4 0.576 1 95 66 PRO B N 1
ATOM 2461 C CA . PRO B 1 66 ? -17.719 -3.012 -0.269 1 95 66 PRO B CA 1
ATOM 2462 C C . PRO B 1 66 ? -16.906 -2.629 -1.499 1 95 66 PRO B C 1
ATOM 2464 O O . PRO B 1 66 ? -17.422 -2.01 -2.428 1 95 66 PRO B O 1
ATOM 2467 N N . PHE B 1 67 ? -15.641 -2.977 -1.552 1 95.5 67 PHE B N 1
ATOM 2468 C CA . PHE B 1 67 ? -14.805 -2.656 -2.703 1 95.5 67 PHE B CA 1
ATOM 2469 C C . PHE B 1 67 ? -14.898 -3.748 -3.762 1 95.5 67 PHE B C 1
ATOM 2471 O O . PHE B 1 67 ? -14.484 -3.549 -4.906 1 95.5 67 PHE B O 1
ATOM 2478 N N . GLY B 1 68 ? -15.367 -4.902 -3.359 1 97.56 68 GLY B N 1
ATOM 2479 C CA . GLY B 1 68 ? -15.648 -5.984 -4.289 1 97.56 68 GLY B CA 1
ATOM 2480 C C . GLY B 1 68 ? -14.398 -6.672 -4.805 1 97.56 68 GLY B C 1
ATOM 2481 O O . GLY B 1 68 ? -14.469 -7.48 -5.734 1 97.56 68 GLY B O 1
ATOM 2482 N N . THR B 1 69 ? -13.266 -6.383 -4.262 1 97.88 69 THR B N 1
ATOM 2483 C CA . THR B 1 69 ? -12.016 -6.996 -4.699 1 97.88 69 THR B CA 1
ATOM 2484 C C . THR B 1 69 ? -11.789 -8.328 -3.986 1 97.88 69 THR B C 1
ATOM 2486 O O . THR B 1 69 ? -12.477 -8.641 -3.014 1 97.88 69 THR B O 1
ATOM 2489 N N . VAL B 1 70 ? -10.953 -9.125 -4.496 1 98.56 70 VAL B N 1
ATOM 2490 C CA . VAL B 1 70 ? -10.477 -10.344 -3.85 1 98.56 70 VAL B CA 1
ATOM 2491 C C . VAL B 1 70 ? -8.961 -10.281 -3.689 1 98.56 70 VAL B C 1
ATOM 2493 O O . VAL B 1 70 ? -8.273 -9.633 -4.48 1 98.56 70 VAL B O 1
ATOM 2496 N N . PRO B 1 71 ? -8.406 -10.836 -2.639 1 98.75 71 PRO B N 1
ATOM 2497 C CA . PRO B 1 71 ? -9.023 -11.758 -1.684 1 98.75 71 PRO B CA 1
ATOM 2498 C C . PRO B 1 71 ? -9.719 -11.047 -0.528 1 98.75 71 PRO B C 1
ATOM 2500 O O . PRO B 1 71 ? -9.453 -9.867 -0.283 1 98.75 71 PRO B O 1
ATOM 2503 N N . THR B 1 72 ? -10.625 -11.719 0.073 1 98.81 72 THR B N 1
ATOM 2504 C CA . THR B 1 72 ? -11.211 -11.398 1.37 1 98.81 72 THR B CA 1
ATOM 2505 C C . THR B 1 72 ? -11.195 -12.617 2.289 1 98.81 72 THR B C 1
ATOM 2507 O O . THR B 1 72 ? -11.547 -13.719 1.867 1 98.81 72 THR B O 1
ATOM 2510 N N . LEU B 1 73 ? -10.703 -12.461 3.48 1 98.75 73 LEU B N 1
ATOM 2511 C CA . LEU B 1 73 ? -10.734 -13.508 4.492 1 98.75 73 LEU B CA 1
ATOM 2512 C C . LEU B 1 73 ? -11.922 -13.32 5.43 1 98.75 73 LEU B C 1
ATOM 2514 O O . LEU B 1 73 ? -12.258 -12.195 5.805 1 98.75 73 LEU B O 1
ATOM 2518 N N . GLU B 1 74 ? -12.539 -14.398 5.754 1 98.31 74 GLU B N 1
ATOM 2519 C CA . GLU B 1 74 ? -13.641 -14.383 6.707 1 98.31 74 GLU B CA 1
ATOM 2520 C C . GLU B 1 74 ? -13.539 -15.539 7.695 1 98.31 74 GLU B C 1
ATOM 2522 O O . GLU B 1 74 ? -13.367 -16.688 7.289 1 98.31 74 GLU B O 1
ATOM 2527 N N . GLN B 1 75 ? -13.531 -15.312 8.969 1 97.12 75 GLN B N 1
ATOM 2528 C CA . GLN B 1 75 ? -13.633 -16.297 10.047 1 97.12 75 GLN B CA 1
ATOM 2529 C C . GLN B 1 75 ? -14.492 -15.766 11.188 1 97.12 75 GLN B C 1
ATOM 2531 O O . GLN B 1 75 ? -14.109 -14.82 11.883 1 97.12 75 GLN B O 1
ATOM 2536 N N . GLY B 1 76 ? -15.648 -16.406 11.43 1 94.38 76 GLY B N 1
ATOM 2537 C CA . GLY B 1 76 ? -16.609 -15.836 12.367 1 94.38 76 GLY B CA 1
ATOM 2538 C C . GLY B 1 76 ? -17.078 -14.445 11.969 1 94.38 76 GLY B C 1
ATOM 2539 O O . GLY B 1 76 ? -17.562 -14.242 10.859 1 94.38 76 GLY B O 1
ATOM 2540 N N . ASP B 1 77 ? -16.844 -13.531 12.82 1 93.75 77 ASP B N 1
ATOM 2541 C CA . ASP B 1 77 ? -17.297 -12.172 12.547 1 93.75 77 ASP B CA 1
ATOM 2542 C C . ASP B 1 77 ? -16.156 -11.312 12 1 93.75 77 ASP B C 1
ATOM 2544 O O . ASP B 1 77 ? -16.344 -10.125 11.742 1 93.75 77 ASP B O 1
ATOM 2548 N N . LYS B 1 78 ? -15.023 -11.891 11.766 1 96.62 78 LYS B N 1
ATOM 2549 C CA . LYS B 1 78 ? -13.852 -11.141 11.312 1 96.62 78 LYS B CA 1
ATOM 2550 C C . LYS B 1 78 ? -13.727 -11.18 9.797 1 96.62 78 LYS B C 1
ATOM 2552 O O . LYS B 1 78 ? -13.797 -12.25 9.188 1 96.62 78 LYS B O 1
ATOM 2557 N N . ILE B 1 79 ? -13.602 -10.047 9.211 1 98.12 79 ILE B N 1
ATOM 2558 C CA . ILE B 1 79 ? -13.414 -9.891 7.773 1 98.12 79 ILE B CA 1
ATOM 2559 C C . ILE B 1 79 ? -12.164 -9.055 7.504 1 98.12 79 ILE B C 1
ATOM 2561 O O . ILE B 1 79 ? -11.977 -7.992 8.102 1 98.12 79 ILE B O 1
ATOM 2565 N N . VAL B 1 80 ? -11.273 -9.562 6.699 1 98.69 80 VAL B N 1
ATOM 2566 C CA . VAL B 1 80 ? -10.055 -8.867 6.305 1 98.69 80 VAL B CA 1
ATOM 2567 C C . VAL B 1 80 ? -9.898 -8.914 4.789 1 98.69 80 VAL B C 1
ATOM 2569 O O . VAL B 1 80 ? -10.062 -9.969 4.172 1 98.69 80 VAL B O 1
ATOM 2572 N N . TYR B 1 81 ? -9.742 -7.719 4.211 1 98.31 81 TYR B N 1
ATOM 2573 C CA . TYR B 1 81 ? -9.516 -7.738 2.771 1 98.31 81 TYR B CA 1
ATOM 2574 C C . TYR B 1 81 ? -8.344 -6.836 2.391 1 98.31 81 TYR B C 1
ATOM 2576 O O . TYR B 1 81 ? -7.816 -6.105 3.232 1 98.31 81 TYR B O 1
ATOM 2584 N N . GLU B 1 82 ? -8.062 -6.98 0.979 1 96.44 82 GLU B N 1
ATOM 2585 C CA . GLU B 1 82 ? -6.855 -6.57 0.273 1 96.44 82 GLU B CA 1
ATOM 2586 C C . GLU B 1 82 ? -5.734 -7.594 0.459 1 96.44 82 GLU B C 1
ATOM 2588 O O . GLU B 1 82 ? -5.453 -8.016 1.583 1 96.44 82 GLU B O 1
ATOM 2593 N N . SER B 1 83 ? -5.027 -8 -0.521 1 97.88 83 SER B N 1
ATOM 2594 C CA . SER B 1 83 ? -4.129 -9.148 -0.529 1 97.88 83 SER B CA 1
ATOM 2595 C C . SER B 1 83 ? -2.984 -8.969 0.46 1 97.88 83 SER B C 1
ATOM 2597 O O . SER B 1 83 ? -2.742 -9.836 1.305 1 97.88 83 SER B O 1
ATOM 2599 N N . ASN B 1 84 ? -2.35 -7.816 0.393 1 98 84 ASN B N 1
ATOM 2600 C CA . ASN B 1 84 ? -1.212 -7.594 1.278 1 98 84 ASN B CA 1
ATOM 2601 C C . ASN B 1 84 ? -1.64 -7.566 2.744 1 98 84 ASN B C 1
ATOM 2603 O O . ASN B 1 84 ? -0.924 -8.07 3.613 1 98 84 ASN B O 1
ATOM 2607 N N . ILE B 1 85 ? -2.77 -6.988 3.045 1 98.69 85 ILE B N 1
ATOM 2608 C CA . ILE B 1 85 ? -3.283 -6.914 4.406 1 98.69 85 ILE B CA 1
ATOM 2609 C C . ILE B 1 85 ? -3.654 -8.312 4.895 1 98.69 85 ILE B C 1
ATOM 2611 O O . ILE B 1 85 ? -3.336 -8.688 6.027 1 98.69 85 ILE B O 1
ATOM 2615 N N . CYS B 1 86 ? -4.316 -9.086 4.043 1 98.88 86 CYS B N 1
ATOM 2616 C CA . CYS B 1 86 ? -4.629 -10.477 4.367 1 98.88 86 CYS B CA 1
ATOM 2617 C C . CYS B 1 86 ? -3.367 -11.242 4.742 1 98.88 86 CYS B C 1
ATOM 2619 O O . CYS B 1 86 ? -3.35 -11.969 5.738 1 98.88 86 CYS B O 1
ATOM 2621 N N . ASN B 1 87 ? -2.365 -11.086 3.965 1 98.88 87 ASN B N 1
ATOM 2622 C CA . ASN B 1 87 ? -1.136 -11.844 4.16 1 98.88 87 ASN B CA 1
ATOM 2623 C C . ASN B 1 87 ? -0.45 -11.477 5.473 1 98.88 87 ASN B C 1
ATOM 2625 O O . ASN B 1 87 ? 0.025 -12.352 6.195 1 98.88 87 ASN B O 1
ATOM 2629 N N . VAL B 1 88 ? -0.381 -10.18 5.727 1 98.62 88 VAL B N 1
ATOM 2630 C CA . VAL B 1 88 ? 0.196 -9.727 6.988 1 98.62 88 VAL B CA 1
ATOM 2631 C C . VAL B 1 88 ? -0.625 -10.273 8.156 1 98.62 88 VAL B C 1
ATOM 2633 O O . VAL B 1 88 ? -0.066 -10.766 9.141 1 98.62 88 VAL B O 1
ATOM 2636 N N . TYR B 1 89 ? -1.953 -10.242 8.07 1 98.81 89 TYR B N 1
ATOM 2637 C CA . TYR B 1 89 ? -2.85 -10.75 9.102 1 98.81 89 TYR B CA 1
ATOM 2638 C C . TYR B 1 89 ? -2.594 -12.234 9.367 1 98.81 89 TYR B C 1
ATOM 2640 O O . TYR B 1 89 ? -2.453 -12.648 10.516 1 98.81 89 TYR B O 1
ATOM 2648 N N . LEU B 1 90 ? -2.48 -12.984 8.312 1 98.81 90 LEU B N 1
ATOM 2649 C CA . LEU B 1 90 ? -2.244 -14.422 8.438 1 98.81 90 LEU B CA 1
ATOM 2650 C C . LEU B 1 90 ? -0.904 -14.695 9.109 1 98.81 90 LEU B C 1
ATOM 2652 O O . LEU B 1 90 ? -0.804 -15.578 9.969 1 98.81 90 LEU B O 1
ATOM 2656 N N . ASP B 1 91 ? 0.06 -13.961 8.672 1 98.62 91 ASP B N 1
ATOM 2657 C CA . ASP B 1 91 ? 1.399 -14.148 9.219 1 98.62 91 ASP B CA 1
ATOM 2658 C C . ASP B 1 91 ? 1.426 -13.859 10.719 1 98.62 91 ASP B C 1
ATOM 2660 O O . ASP B 1 91 ? 2.141 -14.516 11.477 1 98.62 91 ASP B O 1
ATOM 2664 N N . GLU B 1 92 ? 0.668 -12.891 11.148 1 97.5 92 GLU B N 1
ATOM 2665 C CA . GLU B 1 92 ? 0.699 -12.438 12.539 1 97.5 92 GLU B CA 1
ATOM 2666 C C . GLU B 1 92 ? -0.265 -13.25 13.398 1 97.5 92 GLU B C 1
ATOM 2668 O O . GLU B 1 92 ? 0.034 -13.555 14.555 1 97.5 92 GLU B O 1
ATOM 2673 N N . ALA B 1 93 ? -1.375 -13.641 12.914 1 97.44 93 ALA B N 1
ATOM 2674 C CA . ALA B 1 93 ? -2.459 -14.219 13.711 1 97.44 93 ALA B CA 1
ATOM 2675 C C . ALA B 1 93 ? -2.283 -15.727 13.867 1 97.44 93 ALA B C 1
ATOM 2677 O O . ALA B 1 93 ? -2.859 -16.328 14.773 1 97.44 93 ALA B O 1
ATOM 2678 N N . TYR B 1 94 ? -1.545 -16.297 13.016 1 97.38 94 TYR B N 1
ATOM 2679 C CA . TYR B 1 94 ? -1.404 -17.75 13.047 1 97.38 94 TYR B CA 1
ATOM 2680 C C . TYR B 1 94 ? 0.018 -18.156 13.422 1 97.38 94 TYR B C 1
ATOM 2682 O O . TYR B 1 94 ? 0.968 -17.422 13.156 1 97.38 94 TYR B O 1
ATOM 2690 N N . PRO B 1 95 ? 0.168 -19.266 13.969 1 95.69 95 PRO B N 1
ATOM 2691 C CA . PRO B 1 95 ? 1.483 -19.703 14.438 1 95.69 95 PRO B CA 1
ATOM 2692 C C . PRO B 1 95 ? 2.402 -20.125 13.289 1 95.69 95 PRO B C 1
ATOM 2694 O O . PRO B 1 95 ? 1.979 -20.141 12.125 1 95.69 95 PRO B O 1
ATOM 2697 N N . GLY B 1 96 ? 3.672 -20.391 13.688 1 93.38 96 GLY B N 1
ATOM 2698 C CA . GLY B 1 96 ? 4.656 -20.812 12.703 1 93.38 96 GLY B CA 1
ATOM 2699 C C . GLY B 1 96 ? 5.711 -19.75 12.422 1 93.38 96 GLY B C 1
ATOM 2700 O O . GLY B 1 96 ? 5.691 -18.672 13.023 1 93.38 96 GLY B O 1
ATOM 2701 N N . GLU B 1 97 ? 6.516 -20.141 11.57 1 93.06 97 GLU B N 1
ATOM 2702 C CA . GLU B 1 97 ? 7.605 -19.234 11.227 1 93.06 97 GLU B CA 1
ATOM 2703 C C . GLU B 1 97 ? 7.082 -17.953 10.562 1 93.06 97 GLU B C 1
ATOM 2705 O O . GLU B 1 97 ? 6.234 -18.031 9.664 1 93.06 97 GLU B O 1
ATOM 2710 N N . LYS B 1 98 ? 7.621 -16.844 10.953 1 96.69 98 LYS B N 1
ATOM 2711 C CA . LYS B 1 98 ? 7.195 -15.555 10.414 1 96.69 98 LYS B CA 1
ATOM 2712 C C . LYS B 1 98 ? 7.77 -15.32 9.023 1 96.69 98 LYS B C 1
ATOM 2714 O O . LYS B 1 98 ? 8.93 -15.648 8.758 1 96.69 98 LYS B O 1
ATOM 2719 N N . LEU B 1 99 ? 6.977 -14.75 8.211 1 98.62 99 LEU B N 1
ATOM 2720 C CA . LEU B 1 99 ? 7.379 -14.406 6.852 1 98.62 99 LEU B CA 1
ATOM 2721 C C . LEU B 1 99 ? 7.906 -12.977 6.789 1 98.62 99 LEU B C 1
ATOM 2723 O O . LEU B 1 99 ? 8.539 -12.586 5.801 1 98.62 99 LEU B O 1
ATOM 2727 N N . ILE B 1 100 ? 7.582 -12.203 7.738 1 98.44 100 ILE B N 1
ATOM 2728 C CA . ILE B 1 100 ? 7.992 -10.805 7.816 1 98.44 100 ILE B CA 1
ATOM 2729 C C . ILE B 1 100 ? 9.117 -10.656 8.844 1 98.44 100 ILE B C 1
ATOM 2731 O O . ILE B 1 100 ? 9.023 -11.18 9.953 1 98.44 100 ILE B O 1
ATOM 2735 N N . SER B 1 101 ? 10.133 -9.969 8.453 1 97.31 101 SER B N 1
ATOM 2736 C CA . SER B 1 101 ? 11.305 -9.789 9.305 1 97.31 101 SER B CA 1
ATOM 2737 C C . SER B 1 101 ? 10.953 -9.039 10.586 1 97.31 101 SER B C 1
ATOM 2739 O O . SER B 1 101 ? 10.156 -8.094 10.555 1 97.31 101 SER B O 1
ATOM 2741 N N . THR B 1 102 ? 11.602 -9.422 11.672 1 95.38 102 THR B N 1
ATOM 2742 C CA . THR B 1 102 ? 11.43 -8.703 12.93 1 95.38 102 THR B CA 1
ATOM 2743 C C . THR B 1 102 ? 12.414 -7.547 13.031 1 95.38 102 THR B C 1
ATOM 2745 O O . THR B 1 102 ? 12.297 -6.703 13.922 1 95.38 102 THR B O 1
ATOM 2748 N N . ASP B 1 103 ? 13.422 -7.512 12.188 1 97.5 103 ASP B N 1
ATOM 2749 C CA . ASP B 1 103 ? 14.305 -6.355 12.078 1 97.5 103 ASP B CA 1
ATOM 2750 C C . ASP B 1 103 ? 13.617 -5.207 11.352 1 97.5 103 ASP B C 1
ATOM 2752 O O . ASP B 1 103 ? 13.25 -5.336 10.18 1 97.5 103 ASP B O 1
ATOM 2756 N N . PRO B 1 104 ? 13.445 -4.086 12.016 1 98.12 104 PRO B N 1
ATOM 2757 C CA . PRO B 1 104 ? 12.664 -2.996 11.422 1 98.12 104 PRO B CA 1
ATOM 2758 C C . PRO B 1 104 ? 13.227 -2.541 10.07 1 98.12 104 PRO B C 1
ATOM 2760 O O . PRO B 1 104 ? 12.453 -2.223 9.164 1 98.12 104 PRO B O 1
ATOM 2763 N N . TYR B 1 105 ? 14.508 -2.484 9.969 1 98.25 105 TYR B N 1
ATOM 2764 C CA . TYR B 1 105 ? 15.094 -2.008 8.727 1 98.25 105 TYR B CA 1
ATOM 2765 C C . TYR B 1 105 ? 14.891 -3.021 7.605 1 98.25 105 TYR B C 1
ATOM 2767 O O . TYR B 1 105 ? 14.523 -2.654 6.488 1 98.25 105 TYR B O 1
ATOM 2775 N N . GLN B 1 106 ? 15.172 -4.285 7.871 1 97.81 106 GLN B N 1
ATOM 2776 C CA . GLN B 1 106 ? 14.938 -5.316 6.867 1 97.81 106 GLN B CA 1
ATOM 2777 C C . GLN B 1 106 ? 13.469 -5.371 6.457 1 97.81 106 GLN B C 1
ATOM 2779 O O . GLN B 1 106 ? 13.156 -5.551 5.281 1 97.81 106 GLN B O 1
ATOM 2784 N N . LYS B 1 107 ? 12.609 -5.258 7.418 1 98.31 107 LYS B N 1
ATOM 2785 C CA . LYS B 1 107 ? 11.18 -5.211 7.133 1 98.31 107 LYS B CA 1
ATOM 2786 C C . LYS B 1 107 ? 10.852 -4.078 6.164 1 98.31 107 LYS B C 1
ATOM 2788 O O . LYS B 1 107 ? 10.078 -4.27 5.219 1 98.31 107 LYS B O 1
ATOM 2793 N N . ALA B 1 108 ? 11.398 -2.926 6.387 1 98.62 108 ALA B N 1
ATOM 2794 C CA . ALA B 1 108 ? 11.188 -1.771 5.52 1 98.62 108 ALA B CA 1
ATOM 2795 C C . ALA B 1 108 ? 11.695 -2.043 4.105 1 98.62 108 ALA B C 1
ATOM 2797 O O . ALA B 1 108 ? 11.008 -1.762 3.125 1 98.62 108 ALA B O 1
ATOM 2798 N N . ARG B 1 109 ? 12.867 -2.58 4.055 1 97.94 109 ARG B N 1
ATOM 2799 C CA . ARG B 1 109 ? 13.461 -2.875 2.756 1 97.94 109 ARG B CA 1
ATOM 2800 C C . ARG B 1 109 ? 12.625 -3.893 1.988 1 97.94 109 ARG B C 1
ATOM 2802 O O . ARG B 1 109 ? 12.438 -3.766 0.776 1 97.94 109 ARG B O 1
ATOM 2809 N N . ASP B 1 110 ? 12.133 -4.855 2.693 1 98.44 110 ASP B N 1
ATOM 2810 C CA . ASP B 1 110 ? 11.242 -5.836 2.09 1 98.44 110 ASP B CA 1
ATOM 2811 C C . ASP B 1 110 ? 9.969 -5.172 1.566 1 98.44 110 ASP B C 1
ATOM 2813 O O . ASP B 1 110 ? 9.539 -5.441 0.443 1 98.44 110 ASP B O 1
ATOM 2817 N N . GLN B 1 111 ? 9.422 -4.332 2.361 1 98.5 111 GLN B N 1
ATOM 2818 C CA . GLN B 1 111 ? 8.172 -3.684 1.989 1 98.5 111 GLN B CA 1
ATOM 2819 C C . GLN B 1 111 ? 8.359 -2.764 0.787 1 98.5 111 GLN B C 1
ATOM 2821 O O . GLN B 1 111 ? 7.461 -2.623 -0.044 1 98.5 111 GLN B O 1
ATOM 2826 N N . ILE B 1 112 ? 9.508 -2.133 0.641 1 98.06 112 ILE B N 1
ATOM 2827 C CA . ILE B 1 112 ? 9.805 -1.309 -0.524 1 98.06 112 ILE B CA 1
ATOM 2828 C C . ILE B 1 112 ? 9.766 -2.166 -1.788 1 98.06 112 ILE B C 1
ATOM 2830 O O . ILE B 1 112 ? 9.18 -1.765 -2.799 1 98.06 112 ILE B O 1
ATOM 2834 N N . LEU B 1 113 ? 10.352 -3.355 -1.714 1 97.94 113 LEU B N 1
ATOM 2835 C CA . LEU B 1 113 ? 10.305 -4.254 -2.863 1 97.94 113 LEU B CA 1
ATOM 2836 C C . LEU B 1 113 ? 8.859 -4.629 -3.193 1 97.94 113 LEU B C 1
ATOM 2838 O O . LEU B 1 113 ? 8.469 -4.633 -4.363 1 97.94 113 LEU B O 1
ATOM 2842 N N . ILE B 1 114 ? 8.094 -4.887 -2.182 1 98.12 114 ILE B N 1
ATOM 2843 C CA . ILE B 1 114 ? 6.699 -5.285 -2.365 1 98.12 114 ILE B CA 1
ATOM 2844 C C . ILE B 1 114 ? 5.914 -4.145 -3.012 1 98.12 114 ILE B C 1
ATOM 2846 O O . ILE B 1 114 ? 5.238 -4.344 -4.023 1 98.12 114 ILE B O 1
ATOM 2850 N N . ASP B 1 115 ? 6.062 -3.016 -2.482 1 96.19 115 ASP B N 1
ATOM 2851 C CA . ASP B 1 115 ? 5.254 -1.879 -2.914 1 96.19 115 ASP B CA 1
ATOM 2852 C C . ASP B 1 115 ? 5.629 -1.441 -4.328 1 96.19 115 ASP B C 1
ATOM 2854 O O . ASP B 1 115 ? 4.766 -1.045 -5.109 1 96.19 115 ASP B O 1
ATOM 2858 N N . THR B 1 116 ? 6.875 -1.473 -4.648 1 95.12 116 THR B N 1
ATOM 2859 C CA . THR B 1 116 ? 7.316 -0.968 -5.941 1 95.12 116 THR B CA 1
ATOM 2860 C C . THR B 1 116 ? 7.094 -2.01 -7.035 1 95.12 116 THR B C 1
ATOM 2862 O O . THR B 1 116 ? 7.164 -1.694 -8.227 1 95.12 116 THR B O 1
ATOM 2865 N N . PHE B 1 117 ? 6.742 -3.219 -6.621 1 96.88 117 PHE B N 1
ATOM 2866 C CA . PHE B 1 117 ? 6.477 -4.27 -7.594 1 96.88 117 PHE B CA 1
ATOM 2867 C C . PHE B 1 117 ? 5.164 -4.008 -8.328 1 96.88 117 PHE B C 1
ATOM 2869 O O . PHE B 1 117 ? 4.953 -4.512 -9.43 1 96.88 117 PHE B O 1
ATOM 2876 N N . GLY B 1 118 ? 4.266 -3.281 -7.676 1 92.75 118 GLY B N 1
ATOM 2877 C CA . GLY B 1 118 ? 3.031 -2.904 -8.344 1 92.75 118 GLY B CA 1
ATOM 2878 C C . GLY B 1 118 ? 3.256 -2.289 -9.711 1 92.75 118 GLY B C 1
ATOM 2879 O O . GLY B 1 118 ? 2.506 -2.559 -10.648 1 92.75 118 GLY B O 1
ATOM 2880 N N . ARG B 1 119 ? 4.305 -1.495 -9.852 1 91.5 119 ARG B N 1
ATOM 2881 C CA . ARG B 1 119 ? 4.652 -0.876 -11.125 1 91.5 119 ARG B CA 1
ATOM 2882 C C . ARG B 1 119 ? 4.984 -1.932 -12.172 1 91.5 119 ARG B C 1
ATOM 2884 O O . ARG B 1 119 ? 4.547 -1.836 -13.32 1 91.5 119 ARG B O 1
ATOM 2891 N N . ILE B 1 120 ? 5.707 -2.926 -11.773 1 95.12 120 ILE B N 1
ATOM 2892 C CA . ILE B 1 120 ? 6.102 -4.004 -12.672 1 95.12 120 ILE B CA 1
ATOM 2893 C C . ILE B 1 120 ? 4.863 -4.773 -13.133 1 95.12 120 ILE B C 1
ATOM 2895 O O . ILE B 1 120 ? 4.723 -5.082 -14.32 1 95.12 120 ILE B O 1
ATOM 2899 N N . SER B 1 121 ? 3.975 -5.031 -12.234 1 94.88 121 SER B N 1
ATOM 2900 C CA . SER B 1 121 ? 2.738 -5.734 -12.555 1 94.88 121 SER B CA 1
ATOM 2901 C C . SER B 1 121 ? 1.933 -4.98 -13.609 1 94.88 121 SER B C 1
ATOM 2903 O O . SER B 1 121 ? 1.426 -5.578 -14.562 1 94.88 121 SER B O 1
ATOM 2905 N N . GLY B 1 122 ? 1.865 -3.654 -13.438 1 93.69 122 GLY B N 1
ATOM 2906 C CA . GLY B 1 122 ? 1.159 -2.834 -14.414 1 93.69 122 GLY B CA 1
ATOM 2907 C C . GLY B 1 122 ? 1.763 -2.906 -15.805 1 93.69 122 GLY B C 1
ATOM 2908 O O . GLY B 1 122 ? 1.043 -3.074 -16.781 1 93.69 122 GLY B O 1
ATOM 2909 N N . ILE B 1 123 ? 3.064 -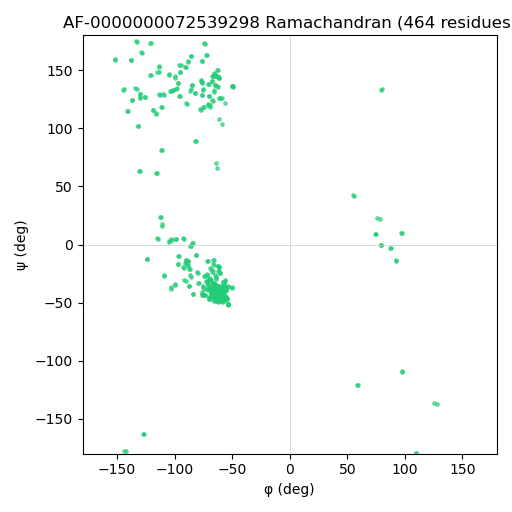2.85 -15.875 1 95.25 123 ILE B N 1
ATOM 2910 C CA . ILE B 1 123 ? 3.766 -2.906 -17.156 1 95.25 123 ILE B CA 1
ATOM 2911 C C . ILE B 1 123 ? 3.602 -4.293 -17.766 1 95.25 123 ILE B C 1
ATOM 2913 O O . ILE B 1 123 ? 3.369 -4.418 -18.969 1 95.25 123 ILE B O 1
ATOM 2917 N N . PHE B 1 124 ? 3.701 -5.289 -16.984 1 95.94 124 PHE B N 1
ATOM 2918 C CA . PHE B 1 124 ? 3.572 -6.676 -17.422 1 95.94 124 PHE B CA 1
ATOM 2919 C C . PHE B 1 124 ? 2.266 -6.887 -18.172 1 95.94 124 PHE B C 1
ATOM 2921 O O . PHE B 1 124 ? 2.266 -7.402 -19.297 1 95.94 124 PHE B O 1
ATOM 2928 N N . PHE B 1 125 ? 1.179 -6.477 -17.594 1 9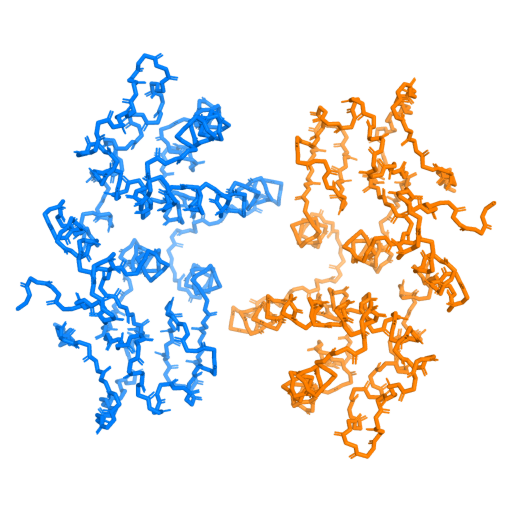2.69 125 PHE B N 1
ATOM 2929 C CA . PHE B 1 125 ? -0.118 -6.719 -18.219 1 92.69 125 PHE B CA 1
ATOM 2930 C C . PHE B 1 125 ? -0.289 -5.871 -19.469 1 92.69 125 PHE B C 1
ATOM 2932 O O . PHE B 1 125 ? -0.935 -6.293 -20.438 1 92.69 125 PHE B O 1
ATOM 2939 N N . LYS B 1 126 ? 0.342 -4.738 -19.5 1 93.81 126 LYS B N 1
ATOM 2940 C CA . LYS B 1 126 ? 0.336 -3.924 -20.703 1 93.81 126 LYS B CA 1
ATOM 2941 C C . LYS B 1 126 ? 1.078 -4.625 -21.844 1 93.81 126 LYS B C 1
ATOM 2943 O O . LYS B 1 126 ? 0.615 -4.629 -22.984 1 93.81 126 LYS B O 1
ATOM 2948 N N . VAL B 1 127 ? 2.174 -5.188 -21.516 1 94.62 127 VAL B N 1
ATOM 2949 C CA . VAL B 1 127 ? 2.957 -5.902 -22.516 1 94.62 127 VAL B CA 1
ATOM 2950 C C . VAL B 1 127 ? 2.168 -7.109 -23.016 1 94.62 127 VAL B C 1
ATOM 2952 O O . VAL B 1 127 ? 2.127 -7.371 -24.219 1 94.62 127 VAL B O 1
ATOM 2955 N N . VAL B 1 128 ? 1.559 -7.82 -22.141 1 94.38 128 VAL B N 1
ATOM 2956 C CA . VAL B 1 128 ? 0.777 -9 -22.5 1 94.38 128 VAL B CA 1
ATOM 2957 C C . VAL B 1 128 ? -0.389 -8.594 -23.406 1 94.38 128 VAL B C 1
ATOM 2959 O O . VAL B 1 128 ? -0.691 -9.273 -24.391 1 94.38 128 VAL B O 1
ATOM 2962 N N . ALA B 1 129 ? -0.996 -7.516 -23.109 1 92 129 ALA B N 1
ATOM 2963 C CA . ALA B 1 129 ? -2.191 -7.07 -23.828 1 92 129 ALA B CA 1
ATOM 2964 C C . ALA B 1 129 ? -1.829 -6.484 -25.188 1 92 129 ALA B C 1
ATOM 2966 O O . ALA B 1 129 ? -2.508 -6.746 -26.188 1 92 129 ALA B O 1
ATOM 2967 N N . SER B 1 130 ? -0.743 -5.652 -25.25 1 91.44 130 SER B N 1
ATOM 2968 C CA . SER B 1 130 ? -0.525 -4.867 -26.453 1 91.44 130 SER B CA 1
ATOM 2969 C C . SER B 1 130 ? 0.855 -5.133 -27.047 1 91.44 130 SER B C 1
ATOM 2971 O O . SER B 1 130 ? 1.134 -4.746 -28.188 1 91.44 130 SER B O 1
ATOM 2973 N N . GLY B 1 131 ? 1.72 -5.777 -26.344 1 87.25 131 GLY B N 1
ATOM 2974 C CA . GLY B 1 131 ? 3.08 -5.988 -26.812 1 87.25 131 GLY B CA 1
ATOM 2975 C C . GLY B 1 131 ? 3.971 -4.777 -26.625 1 87.25 131 GLY B C 1
ATOM 2976 O O . GLY B 1 131 ? 5.168 -4.828 -26.906 1 87.25 131 GLY B O 1
ATOM 2977 N N . GLU B 1 132 ? 3.41 -3.744 -26.094 1 88.12 132 GLU B N 1
ATOM 2978 C CA . GLU B 1 132 ? 4.156 -2.5 -25.953 1 88.12 132 GLU B CA 1
ATOM 2979 C C . GLU B 1 132 ? 4.867 -2.441 -24.594 1 88.12 132 GLU B C 1
ATOM 2981 O O . GLU B 1 132 ? 4.539 -3.197 -23.688 1 88.12 132 GLU B O 1
ATOM 2986 N N . ASN B 1 133 ? 6.012 -1.704 -24.453 1 87.44 133 ASN B N 1
ATOM 2987 C CA . ASN B 1 133 ? 6.695 -1.31 -23.234 1 87.44 133 ASN B CA 1
ATOM 2988 C C . ASN B 1 133 ? 7.512 -2.459 -22.656 1 87.44 133 ASN B C 1
ATOM 2990 O O . ASN B 1 133 ? 7.754 -2.508 -21.438 1 87.44 133 ASN B O 1
ATOM 2994 N N . LYS B 1 134 ? 7.812 -3.361 -23.5 1 91.19 134 LYS B N 1
ATOM 2995 C CA . LYS B 1 134 ? 8.602 -4.496 -23.047 1 91.19 134 LYS B CA 1
ATOM 2996 C C . LYS B 1 134 ? 9.945 -4.039 -22.469 1 91.19 134 LYS B C 1
ATOM 2998 O O . LYS B 1 134 ? 10.438 -4.609 -21.5 1 91.19 134 LYS B O 1
ATOM 3003 N N . GLU B 1 135 ? 10.477 -3.035 -23.047 1 92.75 135 GLU B N 1
ATOM 3004 C CA . GLU B 1 135 ? 11.766 -2.523 -22.594 1 92.75 135 GLU B CA 1
ATOM 3005 C C . GLU B 1 135 ? 11.664 -1.96 -21.188 1 92.75 135 GLU B C 1
ATOM 3007 O O . GLU B 1 135 ? 12.594 -2.104 -20.391 1 92.75 135 GLU B O 1
ATOM 3012 N N . ASP B 1 136 ? 10.578 -1.357 -20.875 1 93.94 136 ASP B N 1
ATOM 3013 C CA . ASP B 1 136 ? 10.344 -0.812 -19.547 1 93.94 136 ASP B CA 1
ATOM 3014 C C . ASP B 1 136 ? 10.242 -1.928 -18.516 1 93.94 136 ASP B C 1
ATOM 3016 O O . ASP B 1 136 ? 10.719 -1.78 -17.375 1 93.94 136 ASP B O 1
ATOM 3020 N N . LEU B 1 137 ? 9.617 -2.961 -18.891 1 95.38 137 LEU B N 1
ATOM 3021 C CA . LEU B 1 137 ? 9.469 -4.105 -18.016 1 95.38 137 LEU B CA 1
ATOM 3022 C C . LEU B 1 137 ? 10.828 -4.656 -17.594 1 95.38 137 LEU B C 1
ATOM 3024 O O . LEU B 1 137 ? 11.109 -4.812 -16.406 1 95.38 137 LEU B O 1
ATOM 3028 N N . PHE B 1 138 ? 11.695 -4.863 -18.531 1 94.31 138 PHE B N 1
ATOM 3029 C CA . PHE B 1 138 ? 12.992 -5.469 -18.25 1 94.31 138 PHE B CA 1
ATOM 3030 C C . PHE B 1 138 ? 13.891 -4.5 -17.5 1 94.31 138 PHE B C 1
ATOM 3032 O O . PHE B 1 138 ? 14.703 -4.922 -16.672 1 94.31 138 PHE B O 1
ATOM 3039 N N . LYS B 1 139 ? 13.711 -3.252 -17.781 1 94.38 139 LYS B N 1
ATOM 3040 C CA . LYS B 1 139 ? 14.445 -2.238 -17.031 1 94.38 139 LYS B CA 1
ATOM 3041 C C . LYS B 1 139 ? 14.078 -2.279 -15.547 1 94.38 139 LYS B C 1
ATOM 3043 O O . LYS B 1 139 ? 14.953 -2.264 -14.68 1 94.38 139 LYS B O 1
ATOM 3048 N N . GLU B 1 140 ? 12.812 -2.367 -15.266 1 95.06 140 GLU B N 1
ATOM 3049 C CA . GLU B 1 140 ? 12.352 -2.424 -13.883 1 95.06 140 GLU B CA 1
ATOM 3050 C C . GLU B 1 140 ? 12.781 -3.725 -13.211 1 95.06 140 GLU B C 1
ATOM 3052 O O . GLU B 1 140 ? 13.086 -3.74 -12.016 1 95.06 140 GLU B O 1
ATOM 3057 N N . LEU B 1 141 ? 12.844 -4.762 -13.977 1 97.38 141 LEU B N 1
ATOM 3058 C CA . LEU B 1 141 ? 13.211 -6.062 -13.43 1 97.38 141 LEU B CA 1
ATOM 3059 C C . LEU B 1 141 ? 14.68 -6.086 -13.016 1 97.38 141 LEU B C 1
ATOM 3061 O O . LEU B 1 141 ? 15.086 -6.926 -12.211 1 97.38 141 LEU B O 1
ATOM 3065 N N . LYS B 1 142 ? 15.469 -5.168 -13.562 1 97.06 142 LYS B N 1
ATOM 3066 C CA . LYS B 1 142 ? 16.891 -5.102 -13.203 1 97.06 142 LYS B CA 1
ATOM 3067 C C . LYS B 1 142 ? 17.062 -4.801 -11.719 1 97.06 142 LYS B C 1
ATOM 3069 O O . LYS B 1 142 ? 17.984 -5.305 -11.086 1 97.06 142 LYS B O 1
ATOM 3074 N N . ARG B 1 143 ? 16.25 -3.998 -11.227 1 95.75 143 ARG B N 1
ATOM 3075 C CA . ARG B 1 143 ? 16.312 -3.688 -9.797 1 95.75 143 ARG B CA 1
ATOM 3076 C C . ARG B 1 143 ? 16.078 -4.938 -8.953 1 95.75 143 ARG B C 1
ATOM 3078 O O . ARG B 1 143 ? 16.703 -5.121 -7.914 1 95.75 143 ARG B O 1
ATOM 3085 N N . TYR B 1 144 ? 15.227 -5.801 -9.359 1 97.94 144 TYR B N 1
ATOM 3086 C CA . TYR B 1 144 ? 14.914 -7.016 -8.617 1 97.94 144 TYR B CA 1
ATOM 3087 C C . TYR B 1 144 ? 15.984 -8.078 -8.82 1 97.94 144 TYR B C 1
ATOM 3089 O O . TYR B 1 144 ? 16.266 -8.867 -7.914 1 97.94 144 TYR B O 1
ATOM 3097 N N . GLU B 1 145 ? 16.578 -8.062 -10.062 1 98.5 145 GLU B N 1
ATOM 3098 C CA . GLU B 1 145 ? 17.766 -8.883 -10.281 1 98.5 145 GLU B CA 1
ATOM 3099 C C . GLU B 1 145 ? 18.859 -8.547 -9.273 1 98.5 145 GLU B C 1
ATOM 3101 O O . GLU B 1 145 ? 19.453 -9.445 -8.664 1 98.5 145 GLU B O 1
ATOM 3106 N N . GLN B 1 146 ? 19.031 -7.258 -9.094 1 97.5 146 GLN B N 1
ATOM 3107 C CA . GLN B 1 146 ? 20.062 -6.797 -8.172 1 97.5 146 GLN B CA 1
ATOM 3108 C C . GLN B 1 146 ? 19.703 -7.137 -6.727 1 97.5 146 GLN B C 1
ATOM 3110 O O . GLN B 1 146 ? 20.562 -7.547 -5.945 1 97.5 146 GLN B O 1
ATOM 3115 N N . ALA B 1 147 ? 18.484 -6.961 -6.359 1 97.19 147 ALA B N 1
ATOM 3116 C CA . ALA B 1 147 ? 18.031 -7.277 -5.004 1 97.19 147 ALA B CA 1
ATOM 3117 C C . ALA B 1 147 ? 18.25 -8.758 -4.688 1 97.19 147 ALA B C 1
ATOM 3119 O O . ALA B 1 147 ? 18.688 -9.102 -3.59 1 97.19 147 ALA B O 1
ATOM 3120 N N . LEU B 1 148 ? 17.953 -9.586 -5.621 1 98.06 148 LEU B N 1
ATOM 3121 C CA . LEU B 1 148 ? 18.125 -11.023 -5.434 1 98.06 148 LEU B CA 1
ATOM 3122 C C . LEU B 1 148 ? 19.609 -11.367 -5.297 1 98.06 148 LEU B C 1
ATOM 3124 O O . LEU B 1 148 ? 19.969 -12.211 -4.477 1 98.06 148 LEU B O 1
ATOM 3128 N N . LYS B 1 149 ? 20.359 -10.742 -6.141 1 97.44 149 LYS B N 1
ATOM 3129 C CA . LYS B 1 149 ? 21.797 -10.969 -6.074 1 97.44 149 LYS B CA 1
ATOM 3130 C C . LYS B 1 149 ? 22.344 -10.68 -4.68 1 97.44 149 LYS B C 1
ATOM 3132 O O . LYS B 1 149 ? 23.188 -11.414 -4.168 1 97.44 149 LYS B O 1
ATOM 3137 N N . GLU B 1 150 ? 21.859 -9.711 -4.027 1 96.62 150 GLU B N 1
ATOM 3138 C CA . GLU B 1 150 ? 22.312 -9.266 -2.717 1 96.62 150 GLU B CA 1
ATOM 3139 C C . GLU B 1 150 ? 21.75 -10.148 -1.604 1 96.62 150 GLU B C 1
ATOM 3141 O O . GLU B 1 150 ? 22.359 -10.258 -0.53 1 96.62 150 GLU B O 1
ATOM 3146 N N . ARG B 1 151 ? 20.703 -10.789 -1.772 1 96.44 151 ARG B N 1
ATOM 3147 C CA . ARG B 1 151 ? 19.984 -11.469 -0.704 1 96.44 151 ARG B CA 1
ATOM 3148 C C . ARG B 1 151 ? 20.234 -12.969 -0.745 1 96.44 151 ARG B C 1
ATOM 3150 O O . ARG B 1 151 ? 20.219 -13.633 0.294 1 96.44 151 ARG B O 1
ATOM 3157 N N . GLY B 1 152 ? 20.297 -13.508 -2.078 1 94.88 152 GLY B N 1
ATOM 3158 C CA . GLY B 1 152 ? 20.594 -14.93 -2.174 1 94.88 152 GLY B CA 1
ATOM 3159 C C . GLY B 1 152 ? 19.594 -15.695 -3.021 1 94.88 152 GLY B C 1
ATOM 3160 O O . GLY B 1 152 ? 19.234 -15.25 -4.117 1 94.88 152 GLY B O 1
ATOM 3161 N N . ASN B 1 153 ? 19.188 -16.922 -2.494 1 97.38 153 ASN B N 1
ATOM 3162 C CA . ASN B 1 153 ? 18.359 -17.844 -3.271 1 97.38 153 ASN B CA 1
ATOM 3163 C C . ASN B 1 153 ? 16.938 -17.312 -3.432 1 97.38 153 ASN B C 1
ATOM 3165 O O . ASN B 1 153 ? 16.281 -17.594 -4.438 1 97.38 153 ASN B O 1
ATOM 3169 N N . TYR B 1 154 ? 16.469 -16.656 -2.443 1 98.75 154 TYR B N 1
ATOM 3170 C CA . TYR B 1 154 ? 15.164 -16.031 -2.408 1 98.75 154 TYR B CA 1
ATOM 3171 C C . TYR B 1 154 ? 15.273 -14.57 -1.976 1 98.75 154 TYR B C 1
ATOM 3173 O O . TYR B 1 154 ? 16.328 -14.133 -1.501 1 98.75 154 TYR B O 1
ATOM 3181 N N . PHE B 1 155 ? 14.258 -13.789 -2.166 1 98.56 155 PHE B N 1
ATOM 3182 C CA . PHE B 1 155 ? 14.242 -12.445 -1.604 1 98.56 155 PHE B CA 1
ATOM 3183 C C . PHE B 1 155 ? 14.336 -12.492 -0.083 1 98.56 155 PHE B C 1
ATOM 3185 O O . PHE B 1 155 ? 14.883 -11.578 0.54 1 98.56 155 PHE B O 1
ATOM 3192 N N . GLY B 1 156 ? 13.922 -13.602 0.491 1 97.44 156 GLY B N 1
ATOM 3193 C CA . GLY B 1 156 ? 14.047 -13.844 1.92 1 97.44 156 GLY B CA 1
ATOM 3194 C C . GLY B 1 156 ? 15.406 -14.398 2.314 1 97.44 156 GLY B C 1
ATOM 3195 O O . GLY B 1 156 ? 15.641 -14.688 3.488 1 97.44 156 GLY B O 1
ATOM 3196 N N . GLY B 1 157 ? 16.297 -14.57 1.417 1 97.06 157 GLY B N 1
ATOM 3197 C CA . GLY B 1 157 ? 17.594 -15.164 1.688 1 97.06 157 GLY B CA 1
ATOM 3198 C C . GLY B 1 157 ? 17.641 -16.641 1.358 1 97.06 157 GLY B C 1
ATOM 3199 O O . GLY B 1 157 ? 17.578 -17.031 0.189 1 97.06 157 GLY B O 1
ATOM 3200 N N . ASN B 1 158 ? 17.688 -17.422 2.369 1 96.06 158 ASN B N 1
ATOM 3201 C CA . ASN B 1 158 ? 17.844 -18.859 2.168 1 96.06 158 ASN B CA 1
ATOM 3202 C C . ASN B 1 158 ? 16.484 -19.562 2.064 1 96.06 158 ASN B C 1
ATOM 3204 O O . ASN B 1 158 ? 16.406 -20.688 1.602 1 96.06 158 ASN B O 1
ATOM 3208 N N . LYS B 1 159 ? 15.5 -18.891 2.461 1 97.38 159 LYS B N 1
ATOM 3209 C CA . LYS B 1 159 ? 14.125 -19.375 2.346 1 97.38 159 LYS B CA 1
ATOM 3210 C C . LYS B 1 159 ? 13.18 -18.266 1.896 1 97.38 159 LYS B C 1
ATOM 3212 O O . LYS B 1 159 ? 13.469 -17.094 2.088 1 97.38 159 LYS B O 1
ATOM 3217 N N . PRO B 1 160 ? 12.016 -18.656 1.333 1 98.38 160 PRO B N 1
ATOM 3218 C CA . PRO B 1 160 ? 11.055 -17.625 0.923 1 98.38 160 PRO B CA 1
ATOM 3219 C C . PRO B 1 160 ? 10.508 -16.828 2.104 1 98.38 160 PRO B C 1
ATOM 3221 O O . PRO B 1 160 ? 10.297 -17.391 3.186 1 98.38 160 PRO B O 1
ATOM 3224 N N . ASN B 1 161 ? 10.273 -15.602 1.868 1 98.56 161 ASN B N 1
ATOM 3225 C CA . ASN B 1 161 ? 9.57 -14.742 2.818 1 98.56 161 ASN B CA 1
ATOM 3226 C C . ASN B 1 161 ? 8.391 -14.039 2.166 1 98.56 161 ASN B C 1
ATOM 3228 O O . ASN B 1 161 ? 7.898 -14.469 1.122 1 98.56 161 ASN B O 1
ATOM 3232 N N . MET B 1 162 ? 7.867 -13.016 2.75 1 98.88 162 MET B N 1
ATOM 3233 C CA . MET B 1 162 ? 6.645 -12.359 2.281 1 98.88 162 MET B CA 1
ATOM 3234 C C . MET B 1 162 ? 6.859 -11.734 0.908 1 98.88 162 MET B C 1
ATOM 3236 O O . MET B 1 162 ? 5.941 -11.703 0.084 1 98.88 162 MET B O 1
ATOM 3240 N N . VAL B 1 163 ? 8.039 -11.148 0.65 1 98.81 163 VAL B N 1
ATOM 3241 C CA . VAL B 1 163 ? 8.336 -10.578 -0.662 1 98.81 163 VAL B CA 1
ATOM 3242 C C . VAL B 1 163 ? 8.125 -11.641 -1.741 1 98.81 163 VAL B C 1
ATOM 3244 O O . VAL B 1 163 ? 7.453 -11.391 -2.744 1 98.81 163 VAL B O 1
ATOM 3247 N N . ASP B 1 164 ? 8.633 -12.82 -1.501 1 98.94 164 ASP B N 1
ATOM 3248 C CA . ASP B 1 164 ? 8.578 -13.906 -2.477 1 98.94 164 ASP B CA 1
ATOM 3249 C C . ASP B 1 164 ? 7.137 -14.273 -2.811 1 98.94 164 ASP B C 1
ATOM 3251 O O . ASP B 1 164 ? 6.773 -14.391 -3.982 1 98.94 164 ASP B O 1
ATOM 3255 N N . TYR B 1 165 ? 6.336 -14.391 -1.81 1 98.88 165 TYR B N 1
ATOM 3256 C CA . TYR B 1 165 ? 4.957 -14.82 -2.027 1 98.88 165 TYR B CA 1
ATOM 3257 C C . TYR B 1 165 ? 4.129 -13.695 -2.637 1 98.88 165 TYR B C 1
ATOM 3259 O O . TYR B 1 165 ? 3.152 -13.953 -3.348 1 98.88 165 TYR B O 1
ATOM 3267 N N . THR B 1 166 ? 4.52 -12.477 -2.385 1 98.75 166 THR B N 1
ATOM 3268 C CA . THR B 1 166 ? 3.783 -11.344 -2.932 1 98.75 166 THR B CA 1
ATOM 3269 C C . THR B 1 166 ? 4.078 -11.172 -4.422 1 98.75 166 THR B C 1
ATOM 3271 O O . THR B 1 166 ? 3.182 -10.852 -5.203 1 98.75 166 THR B O 1
ATOM 3274 N N . ILE B 1 167 ? 5.297 -11.43 -4.859 1 98.5 167 ILE B N 1
ATOM 3275 C CA . ILE B 1 167 ? 5.656 -11.078 -6.23 1 98.5 167 ILE B CA 1
ATOM 3276 C C . ILE B 1 167 ? 5.52 -12.312 -7.125 1 98.5 167 ILE B C 1
ATOM 3278 O O . ILE B 1 167 ? 5.41 -12.188 -8.344 1 98.5 167 ILE B O 1
ATOM 3282 N N . TRP B 1 168 ? 5.453 -13.492 -6.59 1 98.75 168 TRP B N 1
ATOM 3283 C CA . TRP B 1 168 ? 5.52 -14.75 -7.328 1 98.75 168 TRP B CA 1
ATOM 3284 C C . TRP B 1 168 ? 4.379 -14.852 -8.336 1 98.75 168 TRP B C 1
ATOM 3286 O O . TRP B 1 168 ? 4.578 -15.312 -9.461 1 98.75 168 TRP B O 1
ATOM 3296 N N . PRO B 1 169 ? 3.16 -14.43 -8.008 1 98.62 169 PRO B N 1
ATOM 3297 C CA . PRO B 1 169 ? 2.059 -14.625 -8.953 1 98.62 169 PRO B CA 1
ATOM 3298 C C . PRO B 1 169 ? 2.359 -14.055 -10.336 1 98.62 169 PRO B C 1
ATOM 3300 O O . PRO B 1 169 ? 1.931 -14.625 -11.344 1 98.62 169 PRO B O 1
ATOM 3303 N N . LEU B 1 170 ? 3.059 -12.961 -10.367 1 97.94 170 LEU B N 1
ATOM 3304 C CA . LEU B 1 170 ? 3.426 -12.414 -11.664 1 97.94 170 LEU B CA 1
ATOM 3305 C C . LEU B 1 170 ? 4.41 -13.328 -12.383 1 97.94 170 LEU B C 1
ATOM 3307 O O . LEU B 1 170 ? 4.277 -13.562 -13.586 1 97.94 170 LEU B O 1
ATOM 3311 N N . PHE B 1 171 ? 5.414 -13.82 -11.664 1 97.94 171 PHE B N 1
ATOM 3312 C CA . PHE B 1 171 ? 6.434 -14.656 -12.281 1 97.94 171 PHE B CA 1
ATOM 3313 C C . PHE B 1 171 ? 5.84 -15.984 -12.75 1 97.94 171 PHE B C 1
ATOM 3315 O O . PHE B 1 171 ? 6.277 -16.547 -13.758 1 97.94 171 PHE B O 1
ATOM 3322 N N . GLU B 1 172 ? 4.883 -16.484 -12 1 98.12 172 GLU B N 1
ATOM 3323 C CA . GLU B 1 172 ? 4.176 -17.672 -12.477 1 98.12 172 GLU B CA 1
ATOM 3324 C C . GLU B 1 172 ? 3.537 -17.406 -13.836 1 98.12 172 GLU B C 1
ATOM 3326 O O . GLU B 1 172 ? 3.449 -18.328 -14.664 1 98.12 172 GLU B O 1
ATOM 3331 N N . ARG B 1 173 ? 3.113 -16.219 -14.117 1 97.69 173 ARG B N 1
ATOM 3332 C CA . ARG B 1 173 ? 2.383 -15.867 -15.328 1 97.69 173 ARG B CA 1
ATOM 3333 C C . ARG B 1 173 ? 3.334 -15.391 -16.422 1 97.69 173 ARG B C 1
ATOM 3335 O O . ARG B 1 173 ? 2.896 -14.969 -17.5 1 97.69 173 ARG B O 1
ATOM 3342 N N . PHE B 1 174 ? 4.629 -15.461 -16.188 1 96.5 174 PHE B N 1
ATOM 3343 C CA . PHE B 1 174 ? 5.602 -15.008 -17.172 1 96.5 174 PHE B CA 1
ATOM 3344 C C . PHE B 1 174 ? 5.488 -15.812 -18.453 1 96.5 174 PHE B C 1
ATOM 3346 O O . PHE B 1 174 ? 5.969 -15.375 -19.5 1 96.5 174 PHE B O 1
ATOM 3353 N N . VAL B 1 175 ? 4.883 -16.969 -18.391 1 95.62 175 VAL B N 1
ATOM 3354 C CA . VAL B 1 175 ? 4.641 -17.797 -19.562 1 95.62 175 VAL B CA 1
ATOM 3355 C C . VAL B 1 175 ? 3.848 -17 -20.594 1 95.62 175 VAL B C 1
ATOM 3357 O O . VAL B 1 175 ? 4.035 -17.188 -21.797 1 95.62 175 VAL B O 1
ATOM 3360 N N . LEU B 1 176 ? 3.027 -16.094 -20.172 1 96.75 176 LEU B N 1
ATOM 3361 C CA . LEU B 1 176 ? 2.236 -15.266 -21.062 1 96.75 176 LEU B CA 1
ATOM 3362 C C . LEU B 1 176 ? 3.137 -14.391 -21.938 1 96.75 176 LEU B C 1
ATOM 3364 O O . LEU B 1 176 ? 2.83 -14.133 -23.094 1 96.75 176 LEU B O 1
ATOM 3368 N N . LEU B 1 177 ? 4.203 -13.922 -21.312 1 95.31 177 LEU B N 1
ATOM 3369 C CA . LEU B 1 177 ? 5.188 -13.141 -22.047 1 95.31 177 LEU B CA 1
ATOM 3370 C C . LEU B 1 177 ? 6.016 -14.031 -22.969 1 95.31 177 LEU B C 1
ATOM 3372 O O . LEU B 1 177 ? 6.266 -13.68 -24.125 1 95.31 177 LEU B O 1
ATOM 3376 N N . GLU B 1 178 ? 6.387 -15.133 -22.422 1 93.56 178 GLU B N 1
ATOM 3377 C CA . GLU B 1 178 ? 7.215 -16.062 -23.188 1 93.56 178 GLU B CA 1
ATOM 3378 C C . GLU B 1 178 ? 6.516 -16.5 -24.469 1 93.56 178 GLU B C 1
ATOM 3380 O O . GLU B 1 178 ? 7.141 -16.578 -25.531 1 93.56 178 GLU B O 1
ATOM 3385 N N . ASN B 1 179 ? 5.297 -16.75 -24.359 1 92.88 179 ASN B N 1
ATOM 3386 C CA . ASN B 1 179 ? 4.512 -17.188 -25.5 1 92.88 179 ASN B CA 1
ATOM 3387 C C . ASN B 1 179 ? 4.402 -16.109 -26.562 1 92.88 179 ASN B C 1
ATOM 3389 O O . ASN B 1 179 ? 4.059 -16.375 -27.719 1 92.88 179 ASN B O 1
ATOM 3393 N N . ARG B 1 180 ? 4.676 -14.953 -26.188 1 91.25 180 ARG B N 1
ATOM 3394 C CA . ARG B 1 180 ? 4.625 -13.82 -27.109 1 91.25 180 ARG B CA 1
ATOM 3395 C C . ARG B 1 180 ? 6.023 -13.414 -27.547 1 91.25 180 ARG B C 1
ATOM 3397 O O . ARG B 1 180 ? 6.207 -12.344 -28.141 1 91.25 180 ARG B O 1
ATOM 3404 N N . GLY B 1 181 ? 6.996 -14.18 -27.125 1 90.56 181 GLY B N 1
ATOM 3405 C CA . GLY B 1 181 ? 8.352 -13.984 -27.625 1 90.56 181 GLY B CA 1
ATOM 3406 C C . GLY B 1 181 ? 9.203 -13.141 -26.688 1 90.56 181 GLY B C 1
ATOM 3407 O O . GLY B 1 181 ? 10.273 -12.672 -27.078 1 90.56 181 GLY B O 1
ATOM 3408 N N . HIS B 1 182 ? 8.703 -12.875 -25.484 1 91.69 182 HIS B N 1
ATOM 3409 C CA . HIS B 1 182 ? 9.445 -12.055 -24.531 1 91.69 182 HIS B CA 1
ATOM 3410 C C . HIS B 1 182 ? 9.922 -12.883 -23.344 1 91.69 182 HIS B C 1
ATOM 3412 O O . HIS B 1 182 ? 9.352 -12.797 -22.25 1 91.69 182 HIS B O 1
ATOM 3418 N N . LYS B 1 183 ? 10.977 -13.555 -23.516 1 91.81 183 LYS B N 1
ATOM 3419 C CA . LYS B 1 183 ? 11.523 -14.422 -22.469 1 91.81 183 LYS B CA 1
ATOM 3420 C C . LYS B 1 183 ? 12.594 -13.695 -21.672 1 91.81 183 LYS B C 1
ATOM 3422 O O . LYS B 1 183 ? 13.305 -12.836 -22.188 1 91.81 183 LYS B O 1
ATOM 3427 N N . LEU B 1 184 ? 12.641 -14.094 -20.406 1 94.06 184 LEU B N 1
ATOM 3428 C CA . LEU B 1 184 ? 13.742 -13.617 -19.578 1 94.06 184 LEU B CA 1
ATOM 3429 C C . LEU B 1 184 ? 15.062 -14.234 -20.031 1 94.06 184 LEU B C 1
ATOM 3431 O O . LEU B 1 184 ? 15.195 -15.461 -20.062 1 94.06 184 LEU B O 1
ATOM 3435 N N . ASP B 1 185 ? 15.977 -13.422 -20.422 1 94.88 185 ASP B N 1
ATOM 3436 C CA . ASP B 1 185 ? 17.297 -13.891 -20.844 1 94.88 185 ASP B CA 1
ATOM 3437 C C . ASP B 1 185 ? 18.172 -14.234 -19.641 1 94.88 185 ASP B C 1
ATOM 3439 O O . ASP B 1 185 ? 18.547 -13.352 -18.875 1 94.88 185 ASP B O 1
ATOM 3443 N N . PRO B 1 186 ? 18.562 -15.508 -19.516 1 96.88 186 PRO B N 1
ATOM 3444 C CA . PRO B 1 186 ? 19.375 -15.898 -18.359 1 96.88 186 PRO B CA 1
ATOM 3445 C C . PRO B 1 186 ? 20.719 -15.188 -18.328 1 96.88 186 PRO B C 1
ATOM 3447 O O . PRO B 1 186 ? 21.344 -15.086 -17.266 1 96.88 186 PRO B O 1
ATOM 3450 N N . SER B 1 187 ? 21.219 -14.727 -19.391 1 97.5 187 SER B N 1
ATOM 3451 C CA . SER B 1 187 ? 22.469 -13.992 -19.422 1 97.5 187 SER B CA 1
ATOM 3452 C C . SER B 1 187 ? 22.312 -12.594 -18.812 1 97.5 187 SER B C 1
ATOM 3454 O O . SER B 1 187 ? 23.234 -12.062 -18.203 1 97.5 187 SER B O 1
ATOM 3456 N N . GLU B 1 188 ? 21.125 -12.062 -19 1 96.81 188 GLU B N 1
ATOM 3457 C CA . GLU B 1 188 ? 20.828 -10.734 -18.469 1 96.81 188 GLU B CA 1
ATOM 3458 C C . GLU B 1 188 ? 20.25 -10.82 -17.062 1 96.81 188 GLU B C 1
ATOM 3460 O O . GLU B 1 188 ? 20.453 -9.922 -16.234 1 96.81 188 GLU B O 1
ATOM 3465 N N . PHE B 1 189 ? 19.562 -11.867 -16.828 1 98.19 189 PHE B N 1
ATOM 3466 C CA . PHE B 1 189 ? 18.875 -12.023 -15.555 1 98.19 189 PHE B CA 1
ATOM 3467 C C . PHE B 1 189 ? 19.172 -13.391 -14.945 1 98.19 189 PHE B C 1
ATOM 3469 O O . PHE B 1 189 ? 18.25 -14.18 -14.695 1 98.19 189 PHE B O 1
ATOM 3476 N N . PRO B 1 190 ? 20.391 -13.656 -14.625 1 98.31 190 PRO B N 1
ATOM 3477 C CA . PRO B 1 190 ? 20.734 -14.969 -14.086 1 98.31 190 PRO B CA 1
ATOM 3478 C C . PRO B 1 190 ? 20.094 -15.25 -12.734 1 98.31 190 PRO B C 1
ATOM 3480 O O . PRO B 1 190 ? 19.672 -16.391 -12.469 1 98.31 190 PRO B O 1
ATOM 3483 N N . CYS B 1 191 ? 19.984 -14.297 -11.875 1 98.44 191 CYS B N 1
ATOM 3484 C CA . CYS B 1 191 ? 19.422 -14.5 -10.539 1 98.44 191 CYS B CA 1
ATOM 3485 C C . CYS B 1 191 ? 17.922 -14.758 -10.609 1 98.44 191 CYS B C 1
ATOM 3487 O O . CYS B 1 191 ? 17.422 -15.695 -10 1 98.44 191 CYS B O 1
ATOM 3489 N N . LEU B 1 192 ? 17.234 -13.953 -11.391 1 98.5 192 LEU B N 1
ATOM 3490 C CA . LEU B 1 192 ? 15.789 -14.102 -11.5 1 98.5 192 LEU B CA 1
ATOM 3491 C C . LEU B 1 192 ? 15.422 -15.43 -12.156 1 98.5 192 LEU B C 1
ATOM 3493 O O . LEU B 1 192 ? 14.469 -16.078 -11.75 1 98.5 192 LEU B O 1
ATOM 3497 N N . THR B 1 193 ? 16.172 -15.797 -13.211 1 98.12 193 THR B N 1
ATOM 3498 C CA . THR B 1 193 ? 15.898 -17.062 -13.883 1 98.12 193 THR B CA 1
ATOM 3499 C C . THR B 1 193 ? 16.078 -18.234 -12.93 1 98.12 193 THR B C 1
ATOM 3501 O O . THR B 1 193 ? 15.242 -19.125 -12.875 1 98.12 193 THR B O 1
ATOM 3504 N N . ALA B 1 194 ? 17.141 -18.219 -12.164 1 98.31 194 ALA B N 1
ATOM 3505 C CA . ALA B 1 194 ? 17.375 -19.266 -11.172 1 98.31 194 ALA B CA 1
ATOM 3506 C C . ALA B 1 194 ? 16.328 -19.234 -10.07 1 98.31 194 ALA B C 1
ATOM 3508 O O . ALA B 1 194 ? 15.852 -20.281 -9.617 1 98.31 194 ALA B O 1
ATOM 3509 N N . TYR B 1 195 ? 16 -18.047 -9.664 1 98.75 195 TYR B N 1
ATOM 3510 C CA . TYR B 1 195 ? 14.992 -17.828 -8.641 1 98.75 195 TYR B CA 1
ATOM 3511 C C . TYR B 1 195 ? 13.656 -18.438 -9.047 1 98.75 195 TYR B C 1
ATOM 3513 O O . TYR B 1 195 ? 13.008 -19.125 -8.25 1 98.75 195 TYR B O 1
ATOM 3521 N N . ILE B 1 196 ? 13.203 -18.188 -10.281 1 98.38 196 ILE B N 1
ATOM 3522 C CA . ILE B 1 196 ? 11.93 -18.703 -10.773 1 98.38 196 ILE B CA 1
ATOM 3523 C C . ILE B 1 196 ? 11.922 -20.219 -10.727 1 98.38 196 ILE B C 1
ATOM 3525 O O . ILE B 1 196 ? 10.945 -20.844 -10.297 1 98.38 196 ILE B O 1
ATOM 3529 N N . LYS B 1 197 ? 13.016 -20.859 -11.078 1 97.88 197 LYS B N 1
ATOM 3530 C CA . LYS B 1 197 ? 13.141 -22.312 -11.023 1 97.88 197 LYS B CA 1
ATOM 3531 C C . LYS B 1 197 ? 13.039 -22.812 -9.578 1 97.88 197 LYS B C 1
ATOM 3533 O O . LYS B 1 197 ? 12.367 -23.812 -9.305 1 97.88 197 LYS B O 1
ATOM 3538 N N . ARG B 1 198 ? 13.664 -22.156 -8.672 1 98.62 198 ARG B N 1
ATOM 3539 C CA . ARG B 1 198 ? 13.641 -22.547 -7.266 1 98.62 198 ARG B CA 1
ATOM 3540 C C . ARG B 1 198 ? 12.234 -22.406 -6.684 1 98.62 198 ARG B C 1
ATOM 3542 O O . ARG B 1 198 ? 11.773 -23.281 -5.953 1 98.62 198 ARG B O 1
ATOM 3549 N N . MET B 1 199 ? 11.602 -21.297 -7.016 1 98.81 199 MET B N 1
ATOM 3550 C CA . MET B 1 199 ? 10.273 -21.031 -6.477 1 98.81 199 MET B CA 1
ATOM 3551 C C . MET B 1 199 ? 9.273 -22.094 -6.918 1 98.81 199 MET B C 1
ATOM 3553 O O . MET B 1 199 ? 8.398 -22.484 -6.148 1 98.81 199 MET B O 1
ATOM 3557 N N . LYS B 1 200 ? 9.422 -22.562 -8.109 1 98.25 200 LYS B N 1
ATOM 3558 C CA . LYS B 1 200 ? 8.516 -23.594 -8.633 1 98.25 200 LYS B CA 1
ATOM 3559 C C . LYS B 1 200 ? 8.594 -24.875 -7.809 1 98.25 200 LYS B C 1
ATOM 3561 O O . LYS B 1 200 ? 7.688 -25.703 -7.852 1 98.25 200 LYS B O 1
ATOM 3566 N N . GLU B 1 201 ? 9.664 -25.016 -7.059 1 98.19 201 GLU B N 1
ATOM 3567 C CA . GLU B 1 201 ? 9.859 -26.219 -6.266 1 98.19 201 GLU B CA 1
ATOM 3568 C C . GLU B 1 201 ? 9.398 -26.016 -4.828 1 98.19 201 GLU B C 1
ATOM 3570 O O . GLU B 1 201 ? 9.367 -26.969 -4.043 1 98.19 201 GLU B O 1
ATOM 3575 N N . VAL B 1 202 ? 9.109 -24.859 -4.469 1 98.56 202 VAL B N 1
ATOM 3576 C CA . VAL B 1 202 ? 8.625 -24.562 -3.119 1 98.56 202 VAL B CA 1
ATOM 3577 C C . VAL B 1 202 ? 7.262 -25.219 -2.906 1 98.56 202 VAL B C 1
ATOM 3579 O O . VAL B 1 202 ? 6.352 -25.047 -3.721 1 98.56 202 VAL B O 1
ATOM 3582 N N . PRO B 1 203 ? 7.023 -25.906 -1.812 1 98.44 203 PRO B N 1
ATOM 3583 C CA . PRO B 1 203 ? 5.785 -26.672 -1.597 1 98.44 203 PRO B CA 1
ATOM 3584 C C . PRO B 1 203 ? 4.539 -25.781 -1.685 1 98.44 203 PRO B C 1
ATOM 3586 O O . PRO B 1 203 ? 3.559 -26.172 -2.334 1 98.44 203 PRO B O 1
ATOM 3589 N N . ALA B 1 204 ? 4.535 -24.641 -1.1 1 98.5 204 ALA B N 1
ATOM 3590 C CA . ALA B 1 204 ? 3.383 -23.75 -1.139 1 98.5 204 ALA B CA 1
ATOM 3591 C C . ALA B 1 204 ? 3.072 -23.312 -2.568 1 98.5 204 ALA B C 1
ATOM 3593 O O . ALA B 1 204 ? 1.906 -23.172 -2.939 1 98.5 204 ALA B O 1
ATOM 3594 N N . VAL B 1 205 ? 4.117 -23.047 -3.363 1 98.75 205 VAL B N 1
ATOM 3595 C CA . VAL B 1 205 ? 3.961 -22.656 -4.758 1 98.75 205 VAL B CA 1
ATOM 3596 C C . VAL B 1 205 ? 3.354 -23.797 -5.562 1 98.75 205 VAL B C 1
ATOM 3598 O O . VAL B 1 205 ? 2.41 -23.594 -6.328 1 98.75 205 VAL B O 1
ATOM 3601 N N . LYS B 1 206 ? 3.805 -24.984 -5.355 1 98.5 206 LYS B N 1
ATOM 3602 C CA . LYS B 1 206 ? 3.26 -26.156 -6.043 1 98.5 206 LYS B CA 1
ATOM 3603 C C . LYS B 1 206 ? 1.79 -26.359 -5.691 1 98.5 206 LYS B C 1
ATOM 3605 O O . LYS B 1 206 ? 0.978 -26.672 -6.562 1 98.5 206 LYS B O 1
ATOM 3610 N N . ALA B 1 207 ? 1.509 -26.141 -4.473 1 97.88 207 ALA B N 1
ATOM 3611 C CA . ALA B 1 207 ? 0.154 -26.375 -3.986 1 97.88 207 ALA B CA 1
ATOM 3612 C C . ALA B 1 207 ? -0.83 -25.375 -4.574 1 97.88 207 ALA B C 1
ATOM 3614 O O . ALA B 1 207 ? -2.008 -25.688 -4.766 1 97.88 207 ALA B O 1
ATOM 3615 N N . ALA B 1 208 ? -0.358 -24.125 -4.879 1 97.81 208 ALA B N 1
ATOM 3616 C CA . ALA B 1 208 ? -1.242 -23.047 -5.32 1 97.81 208 ALA B CA 1
ATOM 3617 C C . ALA B 1 208 ? -1.112 -22.812 -6.82 1 97.81 208 ALA B C 1
ATOM 3619 O O . ALA B 1 208 ? -1.767 -21.938 -7.379 1 97.81 208 ALA B O 1
ATOM 3620 N N . MET B 1 209 ? -0.354 -23.547 -7.48 1 97.44 209 MET B N 1
ATOM 3621 C CA . MET B 1 209 ? 0.056 -23.281 -8.852 1 97.44 209 MET B CA 1
ATOM 3622 C C . MET B 1 209 ? -1.068 -23.609 -9.828 1 97.44 209 MET B C 1
ATOM 3624 O O . MET B 1 209 ? -1.813 -24.562 -9.625 1 97.44 209 MET B O 1
ATOM 3628 N N . MET B 1 210 ? -1.234 -22.797 -10.812 1 96.25 210 MET B N 1
ATOM 3629 C CA . MET B 1 210 ? -2.053 -23.062 -11.992 1 96.25 210 MET B CA 1
ATOM 3630 C C . MET B 1 210 ? -1.177 -23.375 -13.203 1 96.25 210 MET B C 1
ATOM 3632 O O . MET B 1 210 ? -0.108 -22.781 -13.375 1 96.25 210 MET B O 1
ATOM 3636 N N . ASP B 1 211 ? -1.609 -24.219 -14.086 1 95.75 211 ASP B N 1
ATOM 3637 C CA . ASP B 1 211 ? -0.769 -24.609 -15.211 1 95.75 211 ASP B CA 1
ATOM 3638 C C . ASP B 1 211 ? -0.718 -23.516 -16.266 1 95.75 211 ASP B C 1
ATOM 3640 O O . ASP B 1 211 ? -1.621 -22.672 -16.344 1 95.75 211 ASP B O 1
ATOM 3644 N N . ASP B 1 212 ? 0.314 -23.547 -17.062 1 96.31 212 ASP B N 1
ATOM 3645 C CA . ASP B 1 212 ? 0.584 -22.531 -18.078 1 96.31 212 ASP B CA 1
ATOM 3646 C C . ASP B 1 212 ? -0.588 -22.391 -19.047 1 96.31 212 ASP B C 1
ATOM 3648 O O . ASP B 1 212 ? -0.963 -21.281 -19.422 1 96.31 212 ASP B O 1
ATOM 3652 N N . GLN B 1 213 ? -1.155 -23.5 -19.422 1 96.19 213 GLN B N 1
ATOM 3653 C CA . GLN B 1 213 ? -2.25 -23.484 -20.391 1 96.19 213 GLN B CA 1
ATOM 3654 C C . GLN B 1 213 ? -3.477 -22.781 -19.828 1 96.19 213 GLN B C 1
ATOM 3656 O O . GLN B 1 213 ? -4.188 -22.078 -20.547 1 96.19 213 GLN B O 1
ATOM 3661 N N . SER B 1 214 ? -3.697 -23 -18.594 1 96.75 214 SER B N 1
ATOM 3662 C CA . SER B 1 214 ? -4.824 -22.344 -17.938 1 96.75 214 SER B CA 1
ATOM 3663 C C . SER B 1 214 ? -4.633 -20.828 -17.891 1 96.75 214 SER B C 1
ATOM 3665 O O . SER B 1 214 ? -5.57 -20.062 -18.141 1 96.75 214 SER B O 1
ATOM 3667 N N . HIS B 1 215 ? -3.418 -20.375 -17.578 1 97.44 215 HIS B N 1
ATOM 3668 C CA . HIS B 1 215 ? -3.131 -18.938 -17.578 1 97.44 215 HIS B CA 1
ATOM 3669 C C . HIS B 1 215 ? -3.33 -18.344 -18.969 1 97.44 215 HIS B C 1
ATOM 3671 O O . HIS B 1 215 ? -3.92 -17.266 -19.109 1 97.44 215 HIS B O 1
ATOM 3677 N N . GLU B 1 216 ? -2.865 -19.078 -19.969 1 96.94 216 GLU B N 1
ATOM 3678 C CA . GLU B 1 216 ? -3.012 -18.594 -21.344 1 96.94 216 GLU B CA 1
ATOM 3679 C C . GLU B 1 216 ? -4.48 -18.562 -21.75 1 96.94 216 GLU B C 1
ATOM 3681 O O . GLU B 1 216 ? -4.93 -17.578 -22.344 1 96.94 216 GLU B O 1
ATOM 3686 N N . GLY B 1 217 ? -5.129 -19.641 -21.469 1 97.19 217 GLY B N 1
ATOM 3687 C CA . GLY B 1 217 ? -6.547 -19.688 -21.797 1 97.19 217 GLY B CA 1
ATOM 3688 C C . GLY B 1 217 ? -7.352 -18.578 -21.156 1 97.19 217 GLY B C 1
ATOM 3689 O O . GLY B 1 217 ? -8.141 -17.906 -21.828 1 97.19 217 GLY B O 1
ATOM 3690 N N . PHE B 1 218 ? -7.176 -18.359 -19.953 1 97.81 218 PHE B N 1
ATOM 3691 C CA . PHE B 1 218 ? -7.875 -17.281 -19.25 1 97.81 218 PHE B CA 1
ATOM 3692 C C . PHE B 1 218 ? -7.516 -15.93 -19.859 1 97.81 218 PHE B C 1
ATOM 3694 O O . PHE B 1 218 ? -8.391 -15.094 -20.094 1 97.81 218 PHE B O 1
ATOM 3701 N N . MET B 1 219 ? -6.234 -15.719 -20.094 1 97.19 219 MET B N 1
ATOM 3702 C CA . MET B 1 219 ? -5.789 -14.43 -20.609 1 97.19 219 MET B CA 1
ATOM 3703 C C . MET B 1 219 ? -6.422 -14.141 -21.969 1 97.19 219 MET B C 1
ATOM 3705 O O . MET B 1 219 ? -6.809 -13.008 -22.234 1 97.19 219 MET B O 1
ATOM 3709 N N . LYS B 1 220 ? -6.527 -15.141 -22.766 1 95.88 220 LYS B N 1
ATOM 3710 C CA . LYS B 1 220 ? -7.199 -14.969 -24.047 1 95.88 220 LYS B CA 1
ATOM 3711 C C . LYS B 1 220 ? -8.633 -14.492 -23.859 1 95.88 220 LYS B C 1
ATOM 3713 O O . LYS B 1 220 ? -9.078 -13.555 -24.531 1 95.88 220 LYS B O 1
ATOM 3718 N N . SER B 1 221 ? -9.297 -15.125 -22.953 1 97.44 221 SER B N 1
ATOM 3719 C CA . SER B 1 221 ? -10.672 -14.727 -22.672 1 97.44 221 SER B CA 1
ATOM 3720 C C . SER B 1 221 ? -10.734 -13.328 -22.078 1 97.44 221 SER B C 1
ATOM 3722 O O . SER B 1 221 ? -11.641 -12.555 -22.391 1 97.44 221 SER B O 1
ATOM 3724 N N . TYR B 1 222 ? -9.844 -12.977 -21.219 1 96.31 222 TYR B N 1
ATOM 3725 C CA . TYR B 1 222 ? -9.773 -11.68 -20.562 1 96.31 222 TYR B CA 1
ATOM 3726 C C . TYR B 1 222 ? -9.602 -10.555 -21.578 1 96.31 222 TYR B C 1
ATOM 3728 O O . TYR B 1 222 ? -10.211 -9.492 -21.453 1 96.31 222 TYR B O 1
ATOM 3736 N N . LEU B 1 223 ? -8.859 -10.828 -22.594 1 94.75 223 LEU B N 1
ATOM 3737 C CA . LEU B 1 223 ? -8.523 -9.812 -23.594 1 94.75 223 LEU B CA 1
ATOM 3738 C C . LEU B 1 223 ? -9.609 -9.719 -24.656 1 94.75 223 LEU B C 1
ATOM 3740 O O . LEU B 1 223 ? -9.836 -8.648 -25.219 1 94.75 223 LEU B O 1
ATOM 3744 N N . SER B 1 224 ? -10.305 -10.766 -24.891 1 94.75 224 SER B N 1
ATOM 3745 C CA . SER B 1 224 ? -11.141 -10.812 -26.094 1 94.75 224 SER B CA 1
ATOM 3746 C C . SER B 1 224 ? -12.617 -10.742 -25.734 1 94.75 224 SER B C 1
ATOM 3748 O O . SER B 1 224 ? -13.445 -10.352 -26.562 1 94.75 224 SER B O 1
ATOM 3750 N N . ASP B 1 225 ? -12.891 -11.195 -24.562 1 95.62 225 ASP B N 1
ATOM 3751 C CA . ASP B 1 225 ? -14.305 -11.32 -24.203 1 95.62 225 ASP B CA 1
ATOM 3752 C C . ASP B 1 225 ? -14.758 -10.141 -23.344 1 95.62 225 ASP B C 1
ATOM 3754 O O . ASP B 1 225 ? -14.008 -9.656 -22.5 1 95.62 225 ASP B O 1
ATOM 3758 N N . PRO B 1 226 ? -15.984 -9.703 -23.547 1 95.19 226 PRO B N 1
ATOM 3759 C CA . PRO B 1 226 ? -16.516 -8.664 -22.656 1 95.19 226 PRO B CA 1
ATOM 3760 C C . PRO B 1 226 ? -16.531 -9.094 -21.188 1 95.19 226 PRO B C 1
ATOM 3762 O O . PRO B 1 226 ? -16.344 -8.258 -20.297 1 95.19 226 PRO B O 1
ATOM 3765 N N . VAL B 1 227 ? -16.859 -10.398 -21.078 1 96.25 227 VAL B N 1
ATOM 3766 C CA . VAL B 1 227 ? -16.781 -11 -19.75 1 96.25 227 VAL B CA 1
ATOM 3767 C C . VAL B 1 227 ? -15.766 -12.141 -19.75 1 96.25 227 VAL B C 1
ATOM 3769 O O . VAL B 1 227 ? -15.977 -13.172 -20.391 1 96.25 227 VAL B O 1
ATOM 3772 N N . PRO B 1 228 ? -14.719 -11.953 -18.984 1 97 228 PRO B N 1
ATOM 3773 C CA . PRO B 1 228 ? -13.695 -13 -18.969 1 97 228 PRO B CA 1
ATOM 3774 C C . PRO B 1 228 ? -14.227 -14.328 -18.422 1 97 228 PRO B C 1
ATOM 3776 O O . PRO B 1 228 ? -15.141 -14.344 -17.609 1 97 228 PRO B O 1
ATOM 3779 N N . ASN B 1 229 ? -13.648 -15.367 -18.906 1 97.19 229 ASN B N 1
ATOM 3780 C CA . ASN B 1 229 ? -14.008 -16.703 -18.438 1 97.19 229 ASN B CA 1
ATOM 3781 C C . ASN B 1 229 ? -13.289 -17.031 -17.125 1 97.19 229 ASN B C 1
ATOM 3783 O O . ASN B 1 229 ? -12.273 -17.734 -17.125 1 97.19 229 ASN B O 1
ATOM 3787 N N . TYR B 1 230 ? -13.883 -16.703 -16.047 1 96.69 230 TYR B N 1
ATOM 3788 C CA . TYR B 1 230 ? -13.273 -16.875 -14.734 1 96.69 230 TYR B CA 1
ATOM 3789 C C . TYR B 1 230 ? -13.211 -18.359 -14.359 1 96.69 230 TYR B C 1
ATOM 3791 O O . TYR B 1 230 ? -12.516 -18.734 -13.414 1 96.69 230 TYR B O 1
ATOM 3799 N N . ASP B 1 231 ? -13.922 -19.203 -15.062 1 96.19 231 ASP B N 1
ATOM 3800 C CA . ASP B 1 231 ? -13.977 -20.641 -14.781 1 96.19 231 ASP B CA 1
ATOM 3801 C C . ASP B 1 231 ? -13.305 -21.438 -15.891 1 96.19 231 ASP B C 1
ATOM 3803 O O . ASP B 1 231 ? -13.68 -22.578 -16.141 1 96.19 231 ASP B O 1
ATOM 3807 N N . TYR B 1 232 ? -12.453 -20.781 -16.562 1 96 232 TYR B N 1
ATOM 3808 C CA . TYR B 1 232 ? -11.758 -21.453 -17.641 1 96 232 TYR B CA 1
ATOM 3809 C C . TYR B 1 232 ? -11.18 -22.781 -17.172 1 96 232 TYR B C 1
ATOM 3811 O O . TYR B 1 232 ? -10.57 -22.859 -16.094 1 96 232 TYR B O 1
ATOM 3819 N N . GLY B 1 233 ? -11.32 -23.797 -17.938 1 92.69 233 GLY B N 1
ATOM 3820 C CA . GLY B 1 233 ? -10.75 -25.109 -17.656 1 92.69 233 GLY B CA 1
ATOM 3821 C C . GLY B 1 233 ? -11.648 -25.984 -16.797 1 92.69 233 GLY B C 1
ATOM 3822 O O . GLY B 1 233 ? -11.32 -27.125 -16.5 1 92.69 233 GLY B O 1
ATOM 3823 N N . LEU B 1 234 ? -12.758 -25.438 -16.391 1 91.81 234 LEU B N 1
ATOM 3824 C CA . LEU B 1 234 ? -13.703 -26.219 -15.609 1 91.81 234 LEU B CA 1
ATOM 3825 C C . LEU B 1 234 ? -14.852 -26.719 -16.484 1 91.81 234 LEU B C 1
ATOM 3827 O O . LEU B 1 234 ? -15.188 -26.094 -17.484 1 91.81 234 LEU B O 1
#

Radius of gyration: 23.2 Å; Cα contacts (8 Å, |Δi|>4): 696; chains: 2; bounding box: 55×61×50 Å

Secondary structure (DSSP, 8-state):
-----SPB-TTPPPPPPPTTSEEEEE-TT-HHHHHHHHHHHHTT--EEEEEB-SSS--HHHHHH-TT--S-EEEETTEEEESHHHHHHHHHHHS-SS-SS-SSHHHHHHHHHHHHHHHHHHHHHHHHHHHS--HHHHHHHHHHHHHHHHHH-SBTTBSS--HHHHHHHHHHHTTHHHHTTT----TTT-HHHHHHHHHHTTSHHHHHH---HHHHHHHHHHHHH-SS--TTTT-/-----SPB-TTPPPPPPPTTSEEEEE-TT-HHHHHHHHHHHHTT--EEEEEB-SSS--HHHHHH-TT--S-EEEETTEEEESHHHHHHHHHHHS-SS-SS-SSHHHHHHHHHHHHHHHHHHHHHHHHHHHS--HHHHHHHHHHHHHHHHHH-SBTTBSS--HHHHHHHHHHHTTHHHHTTT-PPPTTT-HHHHHHHHHHTTSHHHHHH---HHHHHHHHHHHHH-SS--TTTT-

InterPro domains:
  IPR004045 Glutathione S-transferase, N-terminal [PF13417] (25-97)
  IPR004045 Glutathione S-transferase, N-terminal [PS50404] (20-98)
  IPR005442 Glutathione S-transferase, omega-class [PR01625] (20-35)
  IPR005442 Glutathione S-transferase, omega-class [PR01625] (94-108)
  IPR005442 Glutathione S-transferase, omega-class [PR01625] (154-173)
  IPR010987 Glutathione S-transferase, C-terminal-like [PS50405] (103-223)
  IPR036249 Thioredoxin-like superfamily [SSF52833] (23-117)
  IPR036282 Glutathione S-transferase, C-terminal domain superfamily [SSF47616] (102-223)
  IPR040079 Glutathione transferase family [SFLDS00019] (22-201)
  IPR050983 Glutathione S-transferase Omega/HSP26 [PTHR43968] (4-233)

Solvent-accessible surface area (backbone atoms only — not comparable to full-atom values): 25684 Å² total; per-residue (Å²): 120,83,54,48,79,55,52,42,32,55,86,58,76,82,77,84,82,54,77,90,40,39,32,35,35,29,36,86,80,39,54,47,22,47,24,35,50,26,50,34,49,63,57,66,52,72,62,39,45,43,27,44,28,86,86,45,52,29,65,72,53,38,72,76,36,79,82,64,68,53,18,31,38,39,46,76,91,46,72,42,51,48,31,70,46,39,40,53,31,51,50,63,69,40,77,74,85,65,43,66,59,86,48,41,67,60,34,37,56,44,48,44,55,50,62,58,41,56,59,50,54,56,39,47,53,44,23,63,74,69,62,46,60,55,68,56,40,57,56,58,46,47,58,52,33,51,50,22,65,75,40,48,70,22,72,49,17,92,45,77,22,48,51,40,43,62,52,38,46,59,63,71,49,41,56,56,33,38,76,72,73,54,63,87,49,53,89,81,32,48,51,49,51,52,30,53,59,52,47,61,66,35,67,28,44,54,73,61,59,76,58,69,66,56,55,47,52,31,48,52,29,52,74,70,37,98,68,51,48,76,46,62,94,110,116,80,52,48,78,57,53,41,32,55,89,59,77,83,76,84,82,54,77,90,40,40,33,36,37,28,35,87,80,40,54,46,22,44,24,36,48,27,49,35,48,63,58,67,53,73,57,36,42,43,26,46,28,84,87,43,50,30,65,74,53,38,72,74,36,80,81,62,67,51,18,30,38,40,45,76,91,46,73,41,52,48,32,70,45,37,40,53,31,51,50,64,68,39,77,73,87,68,43,65,61,87,48,41,64,61,33,38,55,44,46,44,55,50,62,59,41,56,60,50,54,56,39,48,53,43,23,62,74,69,65,48,60,55,68,58,41,57,56,58,45,47,59,55,31,52,51,24,64,75,41,48,71,24,72,48,17,91,44,78,22,48,52,40,42,63,53,39,45,59,62,71,48,42,56,54,34,38,76,70,71,55,62,87,48,53,89,81,31,49,52,48,54,52,31,54,59,52,47,61,65,35,67,27,44,54,73,60,59,75,57,67,65,57,55,47,53,31,49,53,29,53,74,71,34,98,66,51,47,77,44,63,95,112

Foldseek 3Di:
DPADLDADFAPDDDDDDDQPAKEWEAFLLDLLQQLLLLLCLVLVGGYYYHYHFQVGGYPVVCVLPVVSDDTWIDHVHDIDDDRLRSNQCCQPVGDDDHQADPPPVLNVVLVVLLVCCVVLVVQLLVCLQPVPPLVVNVVVVVVVLVCLVVQDLENVRPDHGSSCSRNLSSVLQCLSVVVVPRDDDCVSRVNVVSSNVVLCPDRSCVVSHDDNVQSNQQSVQVNPPPRTDSSPPD/DPADLDADFAPDDDDDDDQPAKEWEAFLLDLLQQLLLLLCLVLVGGYYYHYHQQVGGYPVVCVLPVVSDDTWIDHVHDIDDDRLRSNQCCQPVGDDDHQADPPPVLNVVLVVLLVCCVVLVVQLVVCLQPVPPLVVNVVVCVVVLVCLVVQDLENVRPDHGSSCSRNLSSVLQCLSVVVVPRDDDCVSRVNVVSSNVVLCPDRSCVVSHDDNVQSNQQSVQVNPPPRTDSSPPD

Nearest PDB structures (foldseek):
  3lfl-assembly1_A-2  TM=9.097E-01  e=1.038E-20  Homo sapiens
  6mhc-assembly1_B  TM=8.801E-01  e=3.711E-20  Homo sapiens
  3lfl-assembly2_C  TM=8.425E-01  e=1.124E-19  Homo sapiens
  3rbt-assembly3_C  TM=8.928E-01  e=2.831E-15  Bombyx mori
  1yy7-assembly1_B  TM=8.192E-01  e=3.791E-12  Yersinia pestis

pLDDT: mean 95.77, std 6.45, range [37.66, 98.94]

Sequence (468 aa):
MAMTKNAFESGSTCPPLKDDILRIYSMRYCPFAHRTRLVLHHKNIPFEIVNIHLKKKPDWYLEKNPFGTVPTLEQGDKIVYESNICNVYLDEAYPGEKLISTDPYQKARDQILIDTFGRISGIFFKVVASGENKEDLFKELKRYEQALKERGNYFGGNKPNMVDYTIWPLFERFVLLENRGHKLDPSEFPCLTAYIKRMKEVPAVKAAMMDDQSHEGFMKSYLSDPVPNYDYGLMAMTKNAFESGSTCPPLKDDILRIYSMRYCPFAHRTRLVLHHKNIPFEIVNIHLKKKPDWYLEKNPFGTVPTLEQGDKIVYESNICNVYLDEAYPGEKLISTDPYQKARDQILIDTFGRISGIFFKVVASGENKEDLFKELKRYEQALKERGNYFGGNK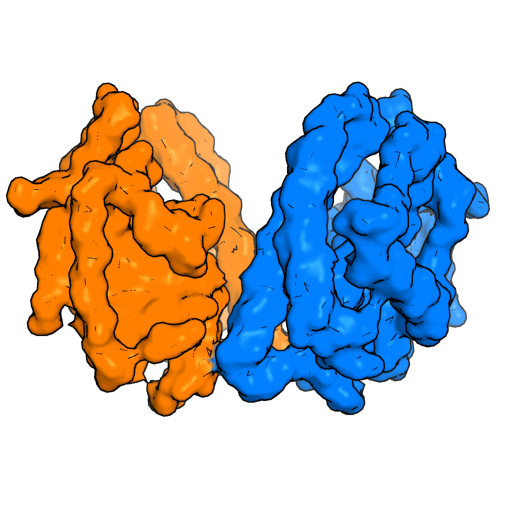PNMVDYTIWPLFERFVLLENRGHKLDPSEFPCLTAYIKRMKEVPAVKAAMMDDQSHEGFMKSYLSDPVPNYDYGL